Protein 1VRD (pdb70)

InterPro domains:
  IPR000644 CBS domain [PF00571] (92-136)
  IPR000644 CBS domain [PF00571] (145-202)
  IPR000644 CBS domain [PS51371] (89-148)
  IPR000644 CBS domain [PS51371] (149-210)
  IPR000644 CBS domain [SM00116] (92-139)
  IPR000644 CBS domain [SM00116] (154-202)
  IPR001093 IMP dehydrogenase/GMP reductase [PF00478] (4-467)
  IPR001093 IMP dehydrogenase/GMP reductase [cd00381] (4-456)
  IPR005990 Inosine-5'-monophosphate dehydrogenase [MF_01964] (4-480)
  IPR005990 Inosine-5'-monophosphate dehydrogenase [PIRSF000130] (3-479)
  IPR005990 Inosine-5'-monophosphate dehydrogenase [PTHR11911] (2-475)
  IPR005990 Inosine-5'-monophosphate dehydrogenase [TIGR01302] (4-449)
  IPR013785 Aldolase-type TIM barrel [G3DSA:3.20.20.70] (1-480)
  IPR015875 IMP dehydrogenase / GMP reductase, conserved site [PS00487] (291-303)
  IPR046342 CBS domain superfamily [SSF54631] (82-201)

Foldseek 3Di:
DDDFDALVQKDWDFDDAPDALVQFFQWFDPFLPFIFRHQEEADLFQLFDFLLNQLLQLLQGYGYAHHDPDDLQVNLVRLLPQQVDVVSPVVRPRHRADPVRGGAYHYEAELDPCRVVSVVSNVVSPHQEYEHDDLAQQDPSNLVSLLVSCVVCVPRAYETDDDQAQVSLVSNVVSPHRAYEYWHPEDPPDCCCVVVVDTGRQLNSLQRNLVNVVVVSTAYEYEDDDDALSSQLSSLLSRHRHYYDYPLSSQEPRGPADWDDDPNFIWGWGCGVVDTDIHGHDYHPVNSVVRSSSSNSVSCSRQNHRYSVSSNVSTDMDGDD/DDDFAALVQKAWDFDDAPDALVQFFQWFDPFLPFIWRHQEEADLFLLFDFQLNQLQQLLQGYGYEHHDPDPLVVNLVRLLSQQVSVVRPRHRADPVRGRAYHYEAELDPCRVVSLVSNVVSPHQEYEHDDLAQQDPSNLVSLLVSCVVCVPHAYETDEAQAQVSLLSNVVSPHRAYEYWHPEDDPDCSCVPVVDTGHQLRSLLRNLVNCVVVSTAYEYEDNDDALSSQLSSLLSRHRHYYDYPLRSQAPRGPADWDDDPNFIWGWGAGPHDTDIDGRDYHSVSSVVRSSSSNSVSCSRQNHSYSVSSNVSTDMDGDD

Nearest PDB structures (foldseek):
  1vrd-assembly1_A  TM=1.003E+00  e=2.275E-69  Thermotoga maritima MSB8
  1vrd-assembly2_B  TM=1.002E+00  e=5.181E-66  Thermotoga maritima MSB8
  4avf-assembly1_C  TM=9.887E-01  e=2.092E-49  Pseudomonas aeruginosa PAO1
  5ahl-assembly1_A  TM=9.744E-01  e=4.890E-48  Pseudomonas aeruginosa PAO1
  5urq-assembly1_D  TM=9.632E-01  e=8.862E-48  Campylobacter jejuni subsp. jejuni

CATH classification: 3.20.20.70

Organism: Thermotoga maritima (strain ATCC 43589 / DSM 3109 / JCM 10099 / NBRC 100826 / MSB8) (NCBI:txid243274)

Secondary structure (DSSP, 8-state):
------GGGEEEPP------GGGS---EESSSS-EESSSEEE---TTT-SHHHHHHHHTTT-EEEE-SSS-HHHHHHHHHHHHT--HHHHT-TT--B-TTSPBP-EEEE-SSTTHHHHHHHHHHTT-SEEEE--S--SSHHHHHHHHHHHHH-TTS-EEEEEE-SHHHHHHHHHTT-SEEEE-SS-STT-HIIIII-----HHHHHHHHHHHHHTTT-PEEEES---SHHHHHHHHHTT-SEEEESHHHHTBTTSSSEEEEETTEEEEE-B----B--EE--B-HHHHHHHHHHHHHHHHHHHT-SSHHHHHHH--EEE--/------GGGEEEPP------GGG----EESSSS-EESSSEEE---TTT-SHHHHHHHHTTT-EEEE-SSS-HHHHHHHHHHH--GGG-TT--B-TTSPBP-EEEE-SSTTHHHHHHHHHHTT-SEEEEE-S--SSHHHHHHHHHHHHH-TTS-EEEEEE-SHHHHHHHHHTT-SEEEE-SS-STT-HIIIII-----HHHHHHHHHHHHTTTT-PEEEES---SHHHHHHHHHTT-SEEEESHHHHTBTTSSSEEEEETTEEEEEEEE--EEEEEE--B-HHHHHHHHHHHHHHHHHHHT-SSHHHHHHH--EEE--

Structure (mmCIF, N/CA/C/O backbone):
data_1VRD
#
_entry.id   1VRD
#
_cell.length_a   120.083
_cell.length_b   120.083
_cell.length_c   144.079
_cell.angle_alpha   90.00
_cell.angle_beta   90.00
_cell.angle_gamma   90.00
#
_symmetry.space_group_name_H-M   'I 4'
#
loop_
_entity.id
_entity.type
_entity.pdbx_description
1 polymer "inosine-5'-monophosphate dehydrogenase"
2 water water
#
loop_
_atom_site.group_PDB
_atom_site.id
_atom_site.type_symbol
_atom_site.label_atom_id
_atom_site.label_alt_id
_atom_site.label_comp_id
_atom_site.label_asym_id
_atom_site.label_entity_id
_atom_site.label_seq_id
_atom_site.pdbx_PDB_ins_code
_atom_site.Cartn_x
_atom_site.Cartn_y
_atom_site.Cartn_z
_atom_site.occupancy
_atom_site.B_iso_or_equiv
_atom_site.auth_seq_id
_atom_site.auth_comp_id
_atom_site.auth_asym_id
_atom_site.auth_atom_id
_atom_site.pdbx_PDB_model_num
ATOM 1 N N . MET A 1 13 ? 70.410 55.470 21.941 1.00 57.19 1 MET A N 1
ATOM 2 C CA . MET A 1 13 ? 71.024 56.044 20.696 1.00 54.71 1 MET A CA 1
ATOM 3 C C . MET A 1 13 ? 70.535 57.465 20.422 1.00 52.59 1 MET A C 1
ATOM 4 O O . MET A 1 13 ? 69.343 57.675 20.216 1.00 52.08 1 MET A O 1
ATOM 9 N N . LYS A 1 14 ? 71.472 58.413 20.393 1.00 50.26 2 LYS A N 1
ATOM 10 C CA . LYS A 1 14 ? 71.206 59.823 20.129 1.00 49.00 2 LYS A CA 1
ATOM 11 C C . LYS A 1 14 ? 70.668 60.018 18.707 1.00 46.17 2 LYS A C 1
ATOM 12 O O . LYS A 1 14 ? 71.157 59.386 17.754 1.00 44.85 2 LYS A O 1
ATOM 15 N N . GLU A 1 15 ? 69.640 60.850 18.562 1.00 43.49 3 GLU A N 1
ATOM 16 C CA . GLU A 1 15 ? 69.237 61.296 17.245 1.00 42.46 3 GLU A CA 1
ATOM 17 C C . GLU A 1 15 ? 70.050 62.552 16.920 1.00 42.61 3 GLU A C 1
ATOM 18 O O . GLU A 1 15 ? 70.286 63.380 17.783 1.00 46.96 3 GLU A O 1
ATOM 24 N N . ALA A 1 16 ? 70.515 62.668 15.689 1.00 36.53 4 ALA A N 1
ATOM 25 C CA . ALA A 1 16 ? 71.249 63.838 15.272 1.00 35.01 4 ALA A CA 1
ATOM 26 C C . ALA A 1 16 ? 70.482 64.470 14.106 1.00 33.05 4 ALA A C 1
ATOM 27 O O . ALA A 1 16 ? 69.876 63.773 13.284 1.00 31.69 4 ALA A O 1
ATOM 29 N N . LEU A 1 17 ? 70.544 65.790 14.034 1.00 31.48 5 LEU A N 1
ATOM 30 C CA . LEU A 1 17 ? 69.673 66.557 13.163 1.00 31.99 5 LEU A CA 1
ATOM 31 C C . LEU A 1 17 ? 70.496 67.200 12.096 1.00 31.54 5 LEU A C 1
ATOM 32 O O . LEU A 1 17 ? 71.637 67.603 12.331 1.00 32.58 5 LEU A O 1
ATOM 37 N N . THR A 1 18 ? 69.932 67.295 10.913 1.00 32.13 6 THR A N 1
ATOM 38 C CA . THR A 1 18 ? 70.556 68.015 9.840 1.00 31.50 6 THR A CA 1
ATOM 39 C C . THR A 1 18 ? 69.832 69.382 9.671 1.00 32.34 6 THR A C 1
ATOM 40 O O . THR A 1 18 ? 68.801 69.626 10.317 1.00 29.14 6 THR A O 1
ATOM 44 N N . PHE A 1 19 ? 70.341 70.261 8.801 1.00 32.65 7 PHE A N 1
ATOM 45 C CA . PHE A 1 19 ? 69.667 71.552 8.561 1.00 34.57 7 PHE A CA 1
ATOM 46 C C . PHE A 1 19 ? 68.187 71.371 8.158 1.00 36.25 7 PHE A C 1
ATOM 47 O O . PHE A 1 19 ? 67.294 72.107 8.642 1.00 34.18 7 PHE A O 1
ATOM 55 N N . ASP A 1 20 ? 67.932 70.388 7.287 1.00 35.28 8 ASP A N 1
ATOM 56 C CA . ASP A 1 20 ? 66.575 70.101 6.792 1.00 35.99 8 ASP A CA 1
ATOM 57 C C . ASP A 1 20 ? 65.591 69.600 7.844 1.00 33.47 8 ASP A C 1
ATOM 58 O O . ASP A 1 20 ? 64.394 69.597 7.616 1.00 32.80 8 ASP A O 1
ATOM 63 N N . ASP A 1 21 ? 66.100 69.153 8.984 1.00 32.21 9 ASP A N 1
ATOM 64 C CA . ASP A 1 21 ? 65.248 68.705 10.090 1.00 31.38 9 ASP A CA 1
ATOM 65 C C . ASP A 1 21 ? 64.656 69.842 10.918 1.00 31.16 9 ASP A C 1
ATOM 66 O O . ASP A 1 21 ? 63.768 69.618 11.735 1.00 31.89 9 ASP A O 1
ATOM 71 N N . VAL A 1 22 ? 65.172 71.056 10.739 1.00 28.41 10 VAL A N 1
ATOM 72 C CA . VAL A 1 22 ? 64.809 72.155 11.626 1.00 30.09 10 VAL A CA 1
ATOM 73 C C . VAL A 1 22 ? 64.391 73.392 10.896 1.00 29.85 10 VAL A C 1
ATOM 74 O O . VAL A 1 22 ? 64.667 73.557 9.696 1.00 27.95 10 VAL A O 1
ATOM 78 N N . LEU A 1 23 ? 63.724 74.269 11.640 1.00 30.27 11 LEU A N 1
ATOM 79 C CA . LEU A 1 23 ? 63.434 75.620 11.181 1.00 31.49 11 LEU A CA 1
ATOM 80 C C . LEU A 1 23 ? 63.684 76.549 12.347 1.00 30.23 11 LEU A C 1
ATOM 81 O O . LEU A 1 23 ? 63.530 76.149 13.509 1.00 29.12 11 LEU A O 1
ATOM 86 N N . LEU A 1 24 ? 64.054 77.780 12.005 1.00 31.07 12 LEU A N 1
ATOM 87 C CA . LEU A 1 24 ? 64.133 78.893 12.950 1.00 29.42 12 LEU A CA 1
ATOM 88 C C . LEU A 1 24 ? 62.784 79.572 13.168 1.00 27.79 12 LEU A C 1
ATOM 89 O O . LEU A 1 24 ? 62.055 79.898 12.220 1.00 28.06 12 LEU A O 1
ATOM 94 N N . VAL A 1 25 ? 62.439 79.774 14.443 1.00 29.01 13 VAL A N 1
ATOM 95 C CA . VAL A 1 25 ? 61.202 80.417 14.807 1.00 29.38 13 VAL A CA 1
ATOM 96 C C . VAL A 1 25 ? 61.395 81.934 14.637 1.00 30.53 13 VAL A C 1
ATOM 97 O O . VAL A 1 25 ? 62.390 82.492 15.089 1.00 28.91 13 VAL A O 1
ATOM 101 N N . PRO A 1 26 ? 60.447 82.606 13.961 1.00 30.20 14 PRO A N 1
ATOM 102 C CA . PRO A 1 26 ? 60.539 84.070 13.824 1.00 29.77 14 PRO A CA 1
ATOM 103 C C . PRO A 1 26 ? 60.425 84.732 15.209 1.00 27.30 14 PRO A C 1
ATOM 104 O O . PRO A 1 26 ? 59.738 84.207 16.041 1.00 22.65 14 PRO A O 1
ATOM 108 N N . GLN A 1 27 ? 61.106 85.855 15.438 1.00 28.42 15 GLN A N 1
ATOM 109 C CA . GLN A 1 27 ? 61.099 86.528 16.756 1.00 27.39 15 GLN A CA 1
ATOM 110 C C . GLN A 1 27 ? 60.795 88.011 16.539 1.00 26.01 15 GLN A C 1
ATOM 111 O O . GLN A 1 27 ? 60.796 88.471 15.394 1.00 28.02 15 GLN A O 1
ATOM 117 N N . TYR A 1 28 ? 60.586 88.752 17.622 1.00 24.44 16 TYR A N 1
ATOM 118 C CA . TYR A 1 28 ? 60.360 90.203 17.540 1.00 27.78 16 TYR A CA 1
ATOM 119 C C . TYR A 1 28 ? 61.516 90.885 16.842 1.00 31.20 16 TYR A C 1
ATOM 120 O O . TYR A 1 28 ? 62.681 90.596 17.116 1.00 33.59 16 TYR A O 1
ATOM 129 N N . SER A 1 29 ? 61.206 91.753 15.892 1.00 32.42 17 SER A N 1
ATOM 130 C CA . SER A 1 29 ? 62.274 92.408 15.132 1.00 33.00 17 SER A CA 1
ATOM 131 C C . SER A 1 29 ? 62.050 93.909 15.069 1.00 31.93 17 SER A C 1
ATOM 132 O O . SER A 1 29 ? 60.911 94.363 14.892 1.00 30.89 17 SER A O 1
ATOM 135 N N . GLU A 1 30 ? 63.146 94.651 15.234 1.00 33.59 18 GLU A N 1
ATOM 136 C CA . GLU A 1 30 ? 63.223 96.102 14.976 1.00 36.79 18 GLU A CA 1
ATOM 137 C C . GLU A 1 30 ? 64.272 96.425 13.905 1.00 36.94 18 GLU A C 1
ATOM 138 O O . GLU A 1 30 ? 64.602 97.583 13.721 1.00 38.88 18 GLU A O 1
ATOM 144 N N . VAL A 1 31 ? 64.801 95.420 13.212 1.00 37.18 19 VAL A N 1
ATOM 145 C CA . VAL A 1 31 ? 65.884 95.632 12.242 1.00 35.07 19 VAL A CA 1
ATOM 146 C C . VAL A 1 31 ? 65.501 95.080 10.855 1.00 37.00 19 VAL A C 1
ATOM 147 O O . VAL A 1 31 ? 65.011 93.951 10.740 1.00 38.09 19 VAL A O 1
ATOM 151 N N . LEU A 1 32 ? 65.705 95.903 9.821 1.00 37.68 20 LEU A N 1
ATOM 152 C CA . LEU A 1 32 ? 65.480 95.507 8.447 1.00 38.22 20 LEU A CA 1
ATOM 153 C C . LEU A 1 32 ? 66.660 94.690 7.924 1.00 38.30 20 LEU A C 1
ATOM 154 O O . LEU A 1 32 ? 67.826 94.956 8.273 1.00 37.36 20 LEU A O 1
ATOM 159 N N . PRO A 1 33 ? 66.365 93.688 7.106 1.00 37.87 21 PRO A N 1
ATOM 160 C CA . PRO A 1 33 ? 67.413 92.948 6.409 1.00 37.95 21 PRO A CA 1
ATOM 161 C C . PRO A 1 33 ? 68.598 93.818 5.953 1.00 37.27 21 PRO A C 1
ATOM 162 O O . PRO A 1 33 ? 69.723 93.467 6.255 1.00 37.30 21 PRO A O 1
ATOM 166 N N . LYS A 1 34 ? 68.359 94.945 5.273 1.00 37.51 22 LYS A N 1
ATOM 167 C CA . LYS A 1 34 ? 69.462 95.811 4.801 1.00 38.96 22 LYS A CA 1
ATOM 168 C C . LYS A 1 34 ? 70.359 96.383 5.923 1.00 37.88 22 LYS A C 1
ATOM 169 O O . LYS A 1 34 ? 71.496 96.799 5.671 1.00 39.72 22 LYS A O 1
ATOM 175 N N . ASP A 1 35 ? 69.863 96.416 7.157 1.00 36.72 23 ASP A N 1
ATOM 176 C CA . ASP A 1 35 ? 70.625 97.015 8.263 1.00 35.14 23 ASP A CA 1
ATOM 177 C C . ASP A 1 35 ? 71.321 96.038 9.216 1.00 36.23 23 ASP A C 1
ATOM 178 O O . ASP A 1 35 ? 71.967 96.457 10.204 1.00 38.27 23 ASP A O 1
ATOM 183 N N . VAL A 1 36 ? 71.155 94.741 8.982 1.00 33.62 24 VAL A N 1
ATOM 184 C CA . VAL A 1 36 ? 71.856 93.741 9.791 1.00 31.73 24 VAL A CA 1
ATOM 185 C C . VAL A 1 36 ? 73.320 93.746 9.397 1.00 32.88 24 VAL A C 1
ATOM 186 O O . VAL A 1 36 ? 73.665 94.007 8.221 1.00 33.41 24 VAL A O 1
ATOM 190 N N . LYS A 1 37 ? 74.190 93.454 10.352 1.00 29.16 25 LYS A N 1
ATOM 191 C CA . LYS A 1 37 ? 75.616 93.349 10.030 1.00 32.48 25 LYS A CA 1
ATOM 192 C C . LYS A 1 37 ? 75.994 91.876 9.868 1.00 32.64 25 LYS A C 1
ATOM 193 O O . LYS A 1 37 ? 75.672 91.093 10.739 1.00 34.03 25 LYS A O 1
ATOM 199 N N . ILE A 1 38 ? 76.647 91.528 8.750 1.00 33.19 26 ILE A N 1
ATOM 200 C CA . ILE A 1 38 ? 76.995 90.145 8.414 1.00 32.11 26 ILE A CA 1
ATOM 201 C C . ILE A 1 38 ? 78.518 89.889 8.468 1.00 33.62 26 ILE A C 1
ATOM 202 O O . ILE A 1 38 ? 78.982 88.813 8.126 1.00 33.42 26 ILE A O 1
ATOM 207 N N . ASP A 1 39 ? 79.284 90.863 8.949 1.00 32.99 27 ASP A N 1
ATOM 208 C CA . ASP A 1 39 ? 80.715 90.641 9.171 1.00 35.61 27 ASP A CA 1
ATOM 209 C C . ASP A 1 39 ? 80.951 89.620 10.281 1.00 33.80 27 ASP A C 1
ATOM 210 O O . ASP A 1 39 ? 80.145 89.487 11.223 1.00 34.73 27 ASP A O 1
ATOM 215 N N . THR A 1 40 ? 82.050 88.880 10.173 1.00 31.68 28 THR A N 1
ATOM 216 C CA . THR A 1 40 ? 82.219 87.742 11.060 1.00 33.81 28 THR A CA 1
ATOM 217 C C . THR A 1 40 ? 83.725 87.415 11.222 1.00 34.51 28 THR A C 1
ATOM 218 O O . THR A 1 40 ? 84.540 87.990 10.533 1.00 37.97 28 THR A O 1
ATOM 222 N N . ARG A 1 41 ? 84.074 86.574 12.196 1.00 34.95 29 ARG A N 1
ATOM 223 C CA . ARG A 1 41 ? 85.414 85.991 12.295 1.00 33.65 29 ARG A CA 1
ATOM 224 C C . ARG A 1 41 ? 85.504 84.772 11.416 1.00 32.12 29 ARG A C 1
ATOM 225 O O . ARG A 1 41 ? 84.623 83.898 11.455 1.00 34.93 29 ARG A O 1
ATOM 233 N N . LEU A 1 42 ? 86.583 84.683 10.672 1.00 31.11 30 LEU A N 1
ATOM 234 C CA . LEU A 1 42 ? 87.017 83.453 10.058 1.00 31.55 30 LEU A CA 1
ATOM 235 C C . LEU A 1 42 ? 87.815 82.635 11.072 1.00 32.96 30 LEU A C 1
ATOM 236 O O . LEU A 1 42 ? 87.496 81.455 11.349 1.00 33.15 30 LEU A O 1
ATOM 241 N N . THR A 1 43 ? 88.865 83.253 11.618 1.00 30.62 31 THR A N 1
ATOM 242 C CA . THR A 1 43 ? 89.660 82.610 12.643 1.00 34.99 31 THR A CA 1
ATOM 243 C C . THR A 1 43 ? 89.657 83.541 13.845 1.00 34.82 31 THR A C 1
ATOM 244 O O . THR A 1 43 ? 89.074 84.626 13.793 1.00 36.50 31 THR A O 1
ATOM 248 N N . ARG A 1 44 ? 90.322 83.166 14.921 1.00 32.97 32 ARG A N 1
ATOM 249 C CA . ARG A 1 44 ? 90.295 84.069 16.054 1.00 33.65 32 ARG A CA 1
ATOM 250 C C . ARG A 1 44 ? 90.925 85.468 15.708 1.00 37.24 32 ARG A C 1
ATOM 251 O O . ARG A 1 44 ? 90.614 86.455 16.389 1.00 34.86 32 ARG A O 1
ATOM 259 N N . GLN A 1 45 ? 91.699 85.564 14.601 1.00 33.48 33 GLN A N 1
ATOM 260 C CA . GLN A 1 45 ? 92.448 86.795 14.256 1.00 33.02 33 GLN A CA 1
ATOM 261 C C . GLN A 1 45 ? 92.106 87.400 12.915 1.00 33.27 33 GLN A C 1
ATOM 262 O O . GLN A 1 45 ? 92.654 88.467 12.594 1.00 34.22 33 GLN A O 1
ATOM 268 N N . ILE A 1 46 ? 91.363 86.674 12.082 1.00 32.77 34 ILE A N 1
ATOM 269 C CA . ILE A 1 46 ? 90.940 87.164 10.778 1.00 33.58 34 ILE A CA 1
ATOM 270 C C . ILE A 1 46 ? 89.420 87.407 10.718 1.00 36.28 34 ILE A C 1
ATOM 271 O O . ILE A 1 46 ? 88.620 86.515 11.053 1.00 37.68 34 ILE A O 1
ATOM 276 N N . ARG A 1 47 ? 89.046 88.612 10.274 1.00 34.52 35 ARG A N 1
ATOM 277 C CA . ARG A 1 47 ? 87.672 89.002 10.034 1.00 36.63 35 ARG A CA 1
ATOM 278 C C . ARG A 1 47 ? 87.369 88.905 8.558 1.00 35.72 35 ARG A C 1
ATOM 279 O O . ARG A 1 47 ? 88.206 89.258 7.753 1.00 34.69 35 ARG A O 1
ATOM 287 N N . ILE A 1 48 ? 86.183 88.423 8.191 1.00 33.40 36 ILE A N 1
ATOM 288 C CA . ILE A 1 48 ? 85.715 88.565 6.801 1.00 33.48 36 ILE A CA 1
ATOM 289 C C . ILE A 1 48 ? 84.433 89.369 6.827 1.00 34.09 36 ILE A C 1
ATOM 290 O O . ILE A 1 48 ? 83.852 89.503 7.888 1.00 32.90 36 ILE A O 1
ATOM 295 N N . ASN A 1 49 ? 84.006 89.936 5.694 1.00 34.93 37 ASN A N 1
ATOM 296 C CA . ASN A 1 49 ? 82.869 90.878 5.733 1.00 34.89 37 ASN A CA 1
ATOM 297 C C . ASN A 1 49 ? 81.514 90.256 5.502 1.00 35.81 37 ASN A C 1
ATOM 298 O O . ASN A 1 49 ? 80.492 90.843 5.868 1.00 39.40 37 ASN A O 1
ATOM 303 N N . ILE A 1 50 ? 81.523 89.042 4.964 1.00 34.22 38 ILE A N 1
ATOM 304 C CA . ILE A 1 50 ? 80.336 88.213 4.860 1.00 32.52 38 ILE A CA 1
ATOM 305 C C . ILE A 1 50 ? 80.798 86.818 5.332 1.00 36.94 38 ILE A C 1
ATOM 306 O O . ILE A 1 50 ? 82.010 86.537 5.322 1.00 36.72 38 ILE A O 1
ATOM 311 N N . PRO A 1 51 ? 79.862 85.966 5.810 1.00 35.11 39 PRO A N 1
ATOM 312 C CA . PRO A 1 51 ? 80.302 84.683 6.389 1.00 35.13 39 PRO A CA 1
ATOM 313 C C . PRO A 1 51 ? 80.509 83.529 5.410 1.00 32.79 39 PRO A C 1
ATOM 314 O O . PRO A 1 51 ? 80.117 82.398 5.665 1.00 33.76 39 PRO A O 1
ATOM 318 N N . LEU A 1 52 ? 81.131 83.809 4.282 1.00 35.61 40 LEU A N 1
ATOM 319 C CA . LEU A 1 52 ? 81.201 82.825 3.236 1.00 34.21 40 LEU A CA 1
ATOM 320 C C . LEU A 1 52 ? 82.639 82.445 2.947 1.00 35.57 40 LEU A C 1
ATOM 321 O O . LEU A 1 52 ? 83.467 83.310 2.658 1.00 34.55 40 LEU A O 1
ATOM 326 N N . VAL A 1 53 ? 82.945 81.155 3.035 1.00 33.84 41 VAL A N 1
ATOM 327 C CA . VAL A 1 53 ? 84.278 80.679 2.675 1.00 34.13 41 VAL A CA 1
ATOM 328 C C . VAL A 1 53 ? 84.112 79.723 1.521 1.00 35.11 41 VAL A C 1
ATOM 329 O O . VAL A 1 53 ? 83.293 78.829 1.636 1.00 33.61 41 VAL A O 1
ATOM 333 N N . SER A 1 54 ? 84.857 79.878 0.413 1.00 32.75 42 SER A N 1
ATOM 334 C CA . SER A 1 54 ? 84.765 78.869 -0.674 1.00 33.18 42 SER A CA 1
ATOM 335 C C . SER A 1 54 ? 85.629 77.615 -0.465 1.00 34.46 42 SER A C 1
ATOM 336 O O . SER A 1 54 ? 86.741 77.713 0.069 1.00 35.63 42 SER A O 1
ATOM 339 N N . ALA A 1 55 ? 85.122 76.453 -0.926 1.00 33.22 43 ALA A N 1
ATOM 340 C CA . ALA A 1 55 ? 85.709 75.130 -0.635 1.00 32.18 43 ALA A CA 1
ATOM 341 C C . ALA A 1 55 ? 87.047 74.966 -1.317 1.00 32.82 43 ALA A C 1
ATOM 342 O O . ALA A 1 55 ? 87.226 75.418 -2.446 1.00 35.61 43 ALA A O 1
ATOM 344 N N . ALA A 1 56 ? 87.981 74.297 -0.641 1.00 33.85 44 ALA A N 1
ATOM 345 C CA . ALA A 1 56 ? 89.278 74.016 -1.196 1.00 34.63 44 ALA A CA 1
ATOM 346 C C . ALA A 1 56 ? 89.171 72.796 -2.118 1.00 37.53 44 ALA A C 1
ATOM 347 O O . ALA A 1 56 ? 89.776 71.755 -1.872 1.00 38.55 44 ALA A O 1
ATOM 349 N N . MET A 1 57 ? 88.395 72.948 -3.183 1.00 38.02 45 MET A N 1
ATOM 350 C CA . MET A 1 57 ? 88.118 71.870 -4.109 1.00 41.43 45 MET A CA 1
ATOM 351 C C . MET A 1 57 ? 88.567 72.331 -5.483 1.00 38.99 45 MET A C 1
ATOM 352 O O . MET A 1 57 ? 88.466 73.521 -5.799 1.00 38.33 45 MET A O 1
ATOM 357 N N . ASP A 1 58 ? 89.054 71.398 -6.304 1.00 38.35 46 ASP A N 1
ATOM 358 C CA . ASP A 1 58 ? 89.655 71.768 -7.575 1.00 36.58 46 ASP A CA 1
ATOM 359 C C . ASP A 1 58 ? 88.622 72.122 -8.639 1.00 38.62 46 ASP A C 1
ATOM 360 O O . ASP A 1 58 ? 88.956 72.550 -9.776 1.00 38.41 46 ASP A O 1
ATOM 365 N N . THR A 1 59 ? 87.367 71.940 -8.264 1.00 37.81 47 THR A N 1
ATOM 366 C CA . THR A 1 59 ? 86.251 72.361 -9.064 1.00 40.24 47 THR A CA 1
ATOM 367 C C . THR A 1 59 ? 85.680 73.709 -8.569 1.00 38.73 47 THR A C 1
ATOM 368 O O . THR A 1 59 ? 84.742 74.241 -9.138 1.00 38.05 47 THR A O 1
ATOM 372 N N . VAL A 1 60 ? 86.273 74.282 -7.525 1.00 39.31 48 VAL A N 1
ATOM 373 C CA . VAL A 1 60 ? 85.676 75.442 -6.864 1.00 35.65 48 VAL A CA 1
ATOM 374 C C . VAL A 1 60 ? 86.667 76.621 -6.779 1.00 38.33 48 VAL A C 1
ATOM 375 O O . VAL A 1 60 ? 86.380 77.718 -7.244 1.00 39.91 48 VAL A O 1
ATOM 379 N N . THR A 1 61 ? 87.838 76.411 -6.204 1.00 37.45 49 THR A N 1
ATOM 380 C CA . THR A 1 61 ? 88.632 77.561 -5.848 1.00 37.40 49 THR A CA 1
ATOM 381 C C . THR A 1 61 ? 90.035 77.563 -6.407 1.00 36.35 49 THR A C 1
ATOM 382 O O . THR A 1 61 ? 90.893 76.770 -6.018 1.00 32.44 49 THR A O 1
ATOM 386 N N . GLU A 1 62 ? 90.228 78.459 -7.365 1.00 36.03 50 GLU A N 1
ATOM 387 C CA . GLU A 1 62 ? 91.559 78.909 -7.718 1.00 38.39 50 GLU A CA 1
ATOM 388 C C . GLU A 1 62 ? 91.506 80.426 -7.611 1.00 37.72 50 GLU A C 1
ATOM 389 O O . GLU A 1 62 ? 90.530 80.958 -7.067 1.00 36.74 50 GLU A O 1
ATOM 395 N N . ALA A 1 63 ? 92.532 81.105 -8.130 1.00 36.90 51 ALA A N 1
ATOM 396 C CA . ALA A 1 63 ? 92.742 82.536 -7.942 1.00 37.54 51 ALA A CA 1
ATOM 397 C C . ALA A 1 63 ? 91.533 83.353 -8.364 1.00 38.30 51 ALA A C 1
ATOM 398 O O . ALA A 1 63 ? 91.119 84.249 -7.656 1.00 42.15 51 ALA A O 1
ATOM 400 N N . ALA A 1 64 ? 90.975 83.032 -9.521 1.00 38.68 52 ALA A N 1
ATOM 401 C CA . ALA A 1 64 ? 89.870 83.787 -10.091 1.00 37.38 52 ALA A CA 1
ATOM 402 C C . ALA A 1 64 ? 88.649 83.774 -9.186 1.00 35.54 52 ALA A C 1
ATOM 403 O O . ALA A 1 64 ? 88.067 84.824 -8.918 1.00 36.18 52 ALA A O 1
ATOM 405 N N . LEU A 1 65 ? 88.276 82.605 -8.685 1.00 35.30 53 LEU A N 1
ATOM 406 C CA . LEU A 1 65 ? 87.171 82.541 -7.740 1.00 35.59 53 LEU A CA 1
ATOM 407 C C . LEU A 1 65 ? 87.514 83.173 -6.407 1.00 37.08 53 LEU A C 1
ATOM 408 O O . LEU A 1 65 ? 86.661 83.860 -5.808 1.00 36.38 53 LEU A O 1
ATOM 413 N N . ALA A 1 66 ? 88.728 82.905 -5.923 1.00 37.08 54 ALA A N 1
ATOM 414 C CA . ALA A 1 66 ? 89.182 83.415 -4.627 1.00 36.93 54 ALA A CA 1
ATOM 415 C C . ALA A 1 66 ? 89.176 84.943 -4.599 1.00 37.06 54 ALA A C 1
ATOM 416 O O . ALA A 1 66 ? 88.776 85.567 -3.609 1.00 36.64 54 ALA A O 1
ATOM 418 N N . LYS A 1 67 ? 89.654 85.559 -5.672 1.00 37.42 55 LYS A N 1
ATOM 419 C CA . LYS A 1 67 ? 89.626 87.018 -5.704 1.00 38.84 55 LYS A CA 1
ATOM 420 C C . LYS A 1 67 ? 88.212 87.558 -5.857 1.00 36.48 55 LYS A C 1
ATOM 421 O O . LYS A 1 67 ? 87.887 88.545 -5.229 1.00 36.91 55 LYS A O 1
ATOM 427 N N . ALA A 1 68 ? 87.364 86.874 -6.625 1.00 34.75 56 ALA A N 1
ATOM 428 C CA . ALA A 1 68 ? 85.993 87.322 -6.839 1.00 35.34 56 ALA A CA 1
ATOM 429 C C . ALA A 1 68 ? 85.203 87.306 -5.551 1.00 36.44 56 ALA A C 1
ATOM 430 O O . ALA A 1 68 ? 84.379 88.186 -5.335 1.00 38.65 56 ALA A O 1
ATOM 432 N N . LEU A 1 69 ? 85.494 86.337 -4.680 1.00 36.95 57 LEU A N 1
ATOM 433 C CA . LEU A 1 69 ? 84.855 86.220 -3.356 1.00 33.65 57 LEU A CA 1
ATOM 434 C C . LEU A 1 69 ? 85.419 87.155 -2.258 1.00 35.80 57 LEU A C 1
ATOM 435 O O . LEU A 1 69 ? 84.654 87.769 -1.482 1.00 38.16 57 LEU A O 1
ATOM 440 N N . ALA A 1 70 ? 86.741 87.285 -2.180 1.00 33.09 58 ALA A N 1
ATOM 441 C CA . ALA A 1 70 ? 87.339 88.301 -1.297 1.00 31.90 58 ALA A CA 1
ATOM 442 C C . ALA A 1 70 ? 86.793 89.689 -1.602 1.00 31.91 58 ALA A C 1
ATOM 443 O O . ALA A 1 70 ? 86.552 90.477 -0.684 1.00 33.90 58 ALA A O 1
ATOM 445 N N . ARG A 1 71 ? 86.581 89.976 -2.885 1.00 32.83 59 ARG A N 1
ATOM 446 C CA . ARG A 1 71 ? 86.045 91.262 -3.331 1.00 34.20 59 ARG A CA 1
ATOM 447 C C . ARG A 1 71 ? 84.609 91.482 -2.840 1.00 33.57 59 ARG A C 1
ATOM 448 O O . ARG A 1 71 ? 84.179 92.619 -2.637 1.00 33.37 59 ARG A O 1
ATOM 456 N N . GLU A 1 72 ? 83.881 90.387 -2.657 1.00 33.34 60 GLU A N 1
ATOM 457 C CA . GLU A 1 72 ? 82.538 90.449 -2.109 1.00 33.92 60 GLU A CA 1
ATOM 458 C C . GLU A 1 72 ? 82.558 90.394 -0.562 1.00 33.01 60 GLU A C 1
ATOM 459 O O . GLU A 1 72 ? 81.552 90.590 0.065 1.00 32.41 60 GLU A O 1
ATOM 465 N N . GLY A 1 73 ? 83.713 90.118 0.030 1.00 32.62 61 GLY A N 1
ATOM 466 C CA . GLY A 1 73 ? 83.879 90.182 1.479 1.00 33.63 61 GLY A CA 1
ATOM 467 C C . GLY A 1 73 ? 84.060 88.852 2.178 1.00 33.23 61 GLY A C 1
ATOM 468 O O . GLY A 1 73 ? 84.129 88.816 3.412 1.00 33.60 61 GLY A O 1
ATOM 469 N N . GLY A 1 74 ? 84.105 87.783 1.379 1.00 32.28 62 GLY A N 1
ATOM 470 C CA . GLY A 1 74 ? 84.342 86.424 1.847 1.00 30.46 62 GLY A CA 1
ATOM 471 C C . GLY A 1 74 ? 85.805 86.083 1.635 1.00 32.87 62 GLY A C 1
ATOM 472 O O . GLY A 1 74 ? 86.623 86.969 1.419 1.00 31.29 62 GLY A O 1
ATOM 473 N N . ILE A 1 75 ? 86.136 84.796 1.703 1.00 34.62 63 ILE A N 1
ATOM 474 C CA . ILE A 1 75 ? 87.513 84.353 1.473 1.00 33.14 63 ILE A CA 1
ATOM 475 C C . ILE A 1 75 ? 87.506 83.009 0.775 1.00 34.92 63 ILE A C 1
ATOM 476 O O . ILE A 1 75 ? 86.726 82.117 1.134 1.00 33.56 63 ILE A O 1
ATOM 481 N N . GLY A 1 76 ? 88.351 82.885 -0.252 1.00 34.13 64 GLY A N 1
ATOM 482 C CA . GLY A 1 76 ? 88.539 81.611 -0.908 1.00 32.78 64 GLY A CA 1
ATOM 483 C C . GLY A 1 76 ? 89.727 80.844 -0.346 1.00 31.51 64 GLY A C 1
ATOM 484 O O . GLY A 1 76 ? 90.753 81.433 0.013 1.00 29.63 64 GLY A O 1
ATOM 485 N N . ILE A 1 77 ? 89.581 79.521 -0.264 1.00 31.17 65 ILE A N 1
ATOM 486 C CA . ILE A 1 77 ? 90.675 78.612 0.104 1.00 32.22 65 ILE A CA 1
ATOM 487 C C . ILE A 1 77 ? 91.169 77.878 -1.131 1.00 35.24 65 ILE A C 1
ATOM 488 O O . ILE A 1 77 ? 90.460 77.004 -1.656 1.00 35.73 65 ILE A O 1
ATOM 493 N N . ILE A 1 78 ? 92.369 78.231 -1.605 1.00 33.92 66 ILE A N 1
ATOM 494 C CA . ILE A 1 78 ? 92.896 77.632 -2.816 1.00 34.12 66 ILE A CA 1
ATOM 495 C C . ILE A 1 78 ? 93.134 76.139 -2.565 1.00 33.86 66 ILE A C 1
ATOM 496 O O . ILE A 1 78 ? 93.705 75.768 -1.546 1.00 34.63 66 ILE A O 1
ATOM 501 N N . HIS A 1 79 ? 92.680 75.299 -3.488 1.00 33.38 67 HIS A N 1
ATOM 502 C CA . HIS A 1 79 ? 92.774 73.844 -3.316 1.00 34.64 67 HIS A CA 1
ATOM 503 C C . HIS A 1 79 ? 94.214 73.351 -3.463 1.00 35.14 67 HIS A C 1
ATOM 504 O O . HIS A 1 79 ? 95.070 74.053 -4.020 1.00 35.36 67 HIS A O 1
ATOM 511 N N . LYS A 1 80 ? 94.466 72.146 -2.959 1.00 35.87 68 LYS A N 1
ATOM 512 C CA . LYS A 1 80 ? 95.820 71.618 -2.887 1.00 38.22 68 LYS A CA 1
ATOM 513 C C . LYS A 1 80 ? 96.149 70.550 -3.932 1.00 37.70 68 LYS A C 1
ATOM 514 O O . LYS A 1 80 ? 97.211 69.916 -3.843 1.00 38.54 68 LYS A O 1
ATOM 520 N N . ASN A 1 81 ? 95.250 70.349 -4.904 1.00 40.25 69 ASN A N 1
ATOM 521 C CA . ASN A 1 81 ? 95.516 69.470 -6.053 1.00 41.39 69 ASN A CA 1
ATOM 522 C C . ASN A 1 81 ? 96.376 70.180 -7.073 1.00 41.96 69 ASN A C 1
ATOM 523 O O . ASN A 1 81 ? 96.102 70.172 -8.283 1.00 43.91 69 ASN A O 1
ATOM 528 N N . LEU A 1 82 ? 97.443 70.772 -6.559 1.00 41.24 70 LEU A N 1
ATOM 529 C CA . LEU A 1 82 ? 98.351 71.579 -7.326 1.00 40.84 70 LEU A CA 1
ATOM 530 C C . LEU A 1 82 ? 99.709 71.350 -6.732 1.00 41.57 70 LEU A C 1
ATOM 531 O O . LEU A 1 82 ? 99.818 70.966 -5.582 1.00 44.17 70 LEU A O 1
ATOM 536 N N . THR A 1 83 ? 100.750 71.589 -7.509 1.00 42.07 71 THR A N 1
ATOM 537 C CA . THR A 1 83 ? 102.097 71.519 -6.970 1.00 40.82 71 THR A CA 1
ATOM 538 C C . THR A 1 83 ? 102.214 72.648 -5.975 1.00 39.73 71 THR A C 1
ATOM 539 O O . THR A 1 83 ? 101.438 73.621 -6.064 1.00 37.93 71 THR A O 1
ATOM 543 N N . PRO A 1 84 ? 103.142 72.517 -4.997 1.00 38.40 72 PRO A N 1
ATOM 544 C CA . PRO A 1 84 ? 103.300 73.623 -4.070 1.00 39.32 72 PRO A CA 1
ATOM 545 C C . PRO A 1 84 ? 103.620 74.945 -4.774 1.00 38.70 72 PRO A C 1
ATOM 546 O O . PRO A 1 84 ? 103.132 75.985 -4.351 1.00 39.80 72 PRO A O 1
ATOM 550 N N . ASP A 1 85 ? 104.379 74.894 -5.865 1.00 39.19 73 ASP A N 1
ATOM 551 C CA . ASP A 1 85 ? 104.728 76.090 -6.648 1.00 38.14 73 ASP A CA 1
ATOM 552 C C . ASP A 1 85 ? 103.497 76.757 -7.258 1.00 37.65 73 ASP A C 1
ATOM 553 O O . ASP A 1 85 ? 103.315 77.972 -7.128 1.00 37.73 73 ASP A O 1
ATOM 558 N N . GLU A 1 86 ? 102.674 75.965 -7.939 1.00 36.30 74 GLU A N 1
ATOM 559 C CA . GLU A 1 86 ? 101.486 76.482 -8.617 1.00 37.75 74 GLU A CA 1
ATOM 560 C C . GLU A 1 86 ? 100.417 76.966 -7.632 1.00 37.49 74 GLU A C 1
ATOM 561 O O . GLU A 1 86 ? 99.799 78.006 -7.851 1.00 39.86 74 GLU A O 1
ATOM 567 N N . GLN A 1 87 ? 100.214 76.230 -6.542 1.00 37.83 75 GLN A N 1
ATOM 568 C CA . GLN A 1 87 ? 99.334 76.695 -5.459 1.00 38.28 75 GLN A CA 1
ATOM 569 C C . GLN A 1 87 ? 99.795 78.055 -4.893 1.00 38.06 75 GLN A C 1
ATOM 570 O O . GLN A 1 87 ? 98.966 78.905 -4.610 1.00 39.27 75 GLN A O 1
ATOM 576 N N . ALA A 1 88 ? 101.107 78.257 -4.764 1.00 37.44 76 ALA A N 1
ATOM 577 C CA . ALA A 1 88 ? 101.685 79.518 -4.273 1.00 37.17 76 ALA A CA 1
ATOM 578 C C . ALA A 1 88 ? 101.456 80.632 -5.273 1.00 36.48 76 ALA A C 1
ATOM 579 O O . ALA A 1 88 ? 101.113 81.744 -4.888 1.00 37.49 76 ALA A O 1
ATOM 581 N N . ARG A 1 89 ? 101.641 80.323 -6.558 1.00 37.08 77 ARG A N 1
ATOM 582 C CA . ARG A 1 89 ? 101.382 81.269 -7.635 1.00 39.01 77 ARG A CA 1
ATOM 583 C C . ARG A 1 89 ? 99.918 81.7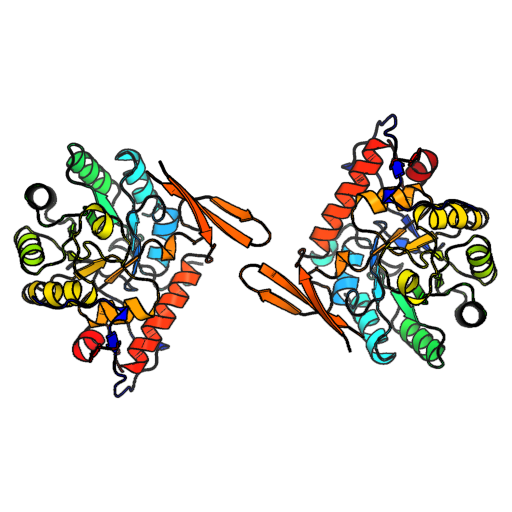31 -7.558 1.00 38.39 77 ARG A C 1
ATOM 584 O O . ARG A 1 89 ? 99.638 82.916 -7.725 1.00 39.79 77 ARG A O 1
ATOM 592 N N . GLN A 1 90 ? 98.992 80.801 -7.316 1.00 34.92 78 GLN A N 1
ATOM 593 C CA . GLN A 1 90 ? 97.575 81.163 -7.238 1.00 35.57 78 GLN A CA 1
ATOM 594 C C . GLN A 1 90 ? 97.324 82.149 -6.082 1.00 36.07 78 GLN A C 1
ATOM 595 O O . GLN A 1 90 ? 96.644 83.163 -6.255 1.00 37.94 78 GLN A O 1
ATOM 601 N N . VAL A 1 91 ? 97.858 81.845 -4.903 1.00 32.68 79 VAL A N 1
ATOM 602 C CA . VAL A 1 91 ? 97.848 82.797 -3.789 1.00 37.05 79 VAL A CA 1
ATOM 603 C C . VAL A 1 91 ? 98.421 84.185 -4.136 1.00 38.51 79 VAL A C 1
ATOM 604 O O . VAL A 1 91 ? 97.842 85.212 -3.716 1.00 37.76 79 VAL A O 1
ATOM 608 N N . SER A 1 92 ? 99.537 84.204 -4.880 1.00 36.56 80 SER A N 1
ATOM 609 C CA . SER A 1 92 ? 100.194 85.444 -5.291 1.00 37.97 80 SER A CA 1
ATOM 610 C C . SER A 1 92 ? 99.285 86.267 -6.183 1.00 38.73 80 SER A C 1
ATOM 611 O O . SER A 1 92 ? 99.211 87.493 -6.040 1.00 38.72 80 SER A O 1
ATOM 614 N N . ILE A 1 93 ? 98.631 85.599 -7.137 1.00 37.65 81 ILE A N 1
ATOM 615 C CA . ILE A 1 93 ? 97.711 86.283 -8.034 1.00 38.71 81 ILE A CA 1
ATOM 616 C C . ILE A 1 93 ? 96.651 87.023 -7.193 1.00 37.98 81 ILE A C 1
ATOM 617 O O . ILE A 1 93 ? 96.363 88.199 -7.426 1.00 36.14 81 ILE A O 1
ATOM 622 N N . VAL A 1 94 ? 96.113 86.358 -6.172 1.00 38.53 82 VAL A N 1
ATOM 623 C CA . VAL A 1 94 ? 95.080 86.989 -5.374 1.00 38.15 82 VAL A CA 1
ATOM 624 C C . VAL A 1 94 ? 95.668 88.144 -4.585 1.00 39.55 82 VAL A C 1
ATOM 625 O O . VAL A 1 94 ? 95.020 89.180 -4.437 1.00 39.16 82 VAL A O 1
ATOM 629 N N . LYS A 1 95 ? 96.891 87.964 -4.090 1.00 39.69 83 LYS A N 1
ATOM 630 C CA . LYS A 1 95 ? 97.514 88.980 -3.267 1.00 41.76 83 LYS A CA 1
ATOM 631 C C . LYS A 1 95 ? 97.908 90.207 -4.089 1.00 42.83 83 LYS A C 1
ATOM 632 O O . LYS A 1 95 ? 97.909 91.311 -3.577 1.00 42.11 83 LYS A O 1
ATOM 638 N N . LYS A 1 96 ? 98.211 90.020 -5.364 1.00 46.66 84 LYS A N 1
ATOM 639 C CA . LYS A 1 96 ? 98.669 91.142 -6.169 1.00 51.71 84 LYS A CA 1
ATOM 640 C C . LYS A 1 96 ? 97.583 91.693 -7.118 1.00 55.48 84 LYS A C 1
ATOM 641 O O . LYS A 1 96 ? 97.893 92.244 -8.173 1.00 56.88 84 LYS A O 1
ATOM 647 N N . THR A 1 97 ? 96.318 91.560 -6.705 1.00 59.37 85 THR A N 1
ATOM 648 C CA . THR A 1 97 ? 95.134 92.062 -7.439 1.00 62.43 85 THR A CA 1
ATOM 649 C C . THR A 1 97 ? 95.284 93.443 -8.092 1.00 62.57 85 THR A C 1
ATOM 650 O O . THR A 1 97 ? 95.914 94.350 -7.543 1.00 64.56 85 THR A O 1
ATOM 654 N N . ILE A 1 209 ? 91.560 102.382 -9.971 1.00 52.75 197 ILE A N 1
ATOM 655 C CA . ILE A 1 209 ? 91.086 102.663 -8.615 1.00 54.05 197 ILE A CA 1
ATOM 656 C C . ILE A 1 209 ? 89.572 102.584 -8.467 1.00 52.86 197 ILE A C 1
ATOM 657 O O . ILE A 1 209 ? 89.059 102.509 -7.352 1.00 51.57 197 ILE A O 1
ATOM 662 N N . MET A 1 210 ? 88.859 102.586 -9.589 1.00 52.78 198 MET A N 1
ATOM 663 C CA . MET A 1 210 ? 87.436 102.277 -9.565 1.00 52.95 198 MET A CA 1
ATOM 664 C C . MET A 1 210 ? 87.272 100.825 -9.117 1.00 53.16 198 MET A C 1
ATOM 665 O O . MET A 1 210 ? 86.372 100.509 -8.357 1.00 52.41 198 MET A O 1
ATOM 670 N N . SER A 1 211 ? 88.186 99.965 -9.561 1.00 53.30 199 SER A N 1
ATOM 671 C CA . SER A 1 211 ? 88.235 98.565 -9.149 1.00 53.71 199 SER A CA 1
ATOM 672 C C . SER A 1 211 ? 88.151 98.363 -7.622 1.00 54.19 199 SER A C 1
ATOM 673 O O . SER A 1 211 ? 87.580 97.382 -7.160 1.00 55.97 199 SER A O 1
ATOM 676 N N . VAL A 1 212 ? 88.728 99.297 -6.865 1.00 52.48 200 VAL A N 1
ATOM 677 C CA . VAL A 1 212 ? 88.723 99.284 -5.404 1.00 50.20 200 VAL A CA 1
ATOM 678 C C . VAL A 1 212 ? 87.431 99.897 -4.869 1.00 49.84 200 VAL A C 1
ATOM 679 O O . VAL A 1 212 ? 86.752 99.302 -4.030 1.00 49.67 200 VAL A O 1
ATOM 683 N N . ILE A 1 213 ? 87.113 101.098 -5.349 1.00 49.21 201 ILE A N 1
ATOM 684 C CA . ILE A 1 213 ? 85.892 101.804 -4.994 1.00 49.55 201 ILE A CA 1
ATOM 685 C C . ILE A 1 213 ? 84.647 100.951 -5.212 1.00 48.91 201 ILE A C 1
ATOM 686 O O . ILE A 1 213 ? 83.772 100.910 -4.363 1.00 48.09 201 ILE A O 1
ATOM 691 N N . GLU A 1 214 ? 84.582 100.262 -6.349 1.00 50.56 202 GLU A N 1
ATOM 692 C CA . GLU A 1 214 ? 83.403 99.468 -6.703 1.00 52.02 202 GLU A CA 1
ATOM 693 C C . GLU A 1 214 ? 83.197 98.245 -5.806 1.00 50.96 202 GLU A C 1
ATOM 694 O O . GLU A 1 214 ? 82.122 97.644 -5.830 1.00 51.25 202 GLU A O 1
ATOM 700 N N . HIS A 1 215 ? 84.207 97.860 -5.028 1.00 48.43 203 HIS A N 1
ATOM 701 C CA . HIS A 1 215 ? 84.056 96.689 -4.147 1.00 46.83 203 HIS A CA 1
ATOM 702 C C . HIS A 1 215 ? 84.200 97.028 -2.671 1.00 44.96 203 HIS A C 1
ATOM 703 O O . HIS A 1 215 ? 85.180 96.614 -2.021 1.00 43.99 203 HIS A O 1
ATOM 710 N N . PRO A 1 216 ? 83.217 97.769 -2.119 1.00 44.55 204 PRO A N 1
ATOM 711 C CA . PRO A 1 216 ? 83.444 98.295 -0.759 1.00 44.61 204 PRO A CA 1
ATOM 712 C C . PRO A 1 216 ? 83.455 97.271 0.374 1.00 43.44 204 PRO A C 1
ATOM 713 O O . PRO A 1 216 ? 83.886 97.599 1.482 1.00 43.94 204 PRO A O 1
ATOM 717 N N . ASN A 1 217 ? 83.009 96.045 0.104 1.00 42.69 205 ASN A N 1
ATOM 718 C CA . ASN A 1 217 ? 82.894 95.039 1.140 1.00 41.23 205 ASN A CA 1
ATOM 719 C C . ASN A 1 217 ? 84.082 94.091 1.160 1.00 39.35 205 ASN A C 1
ATOM 720 O O . ASN A 1 217 ? 84.136 93.172 1.988 1.00 38.11 205 ASN A O 1
ATOM 725 N N . ALA A 1 218 ? 85.033 94.358 0.265 1.00 35.47 206 ALA A N 1
ATOM 726 C CA . ALA A 1 218 ? 86.182 93.503 0.002 1.00 35.02 206 ALA A CA 1
ATOM 727 C C . ALA A 1 218 ? 86.882 93.174 1.285 1.00 35.39 206 ALA A C 1
ATOM 728 O O . ALA A 1 218 ? 87.126 94.070 2.095 1.00 37.28 206 ALA A O 1
ATOM 730 N N . ALA A 1 219 ? 87.202 91.888 1.463 1.00 34.99 207 ALA A N 1
ATOM 731 C CA . ALA A 1 219 ? 87.925 91.400 2.633 1.00 36.30 207 ALA A CA 1
ATOM 732 C C . ALA A 1 219 ? 89.430 91.508 2.387 1.00 36.51 207 ALA A C 1
ATOM 733 O O . ALA A 1 219 ? 89.943 90.871 1.489 1.00 36.59 207 ALA A O 1
ATOM 735 N N . ARG A 1 220 ? 90.122 92.331 3.172 1.00 38.39 208 ARG A N 1
ATOM 736 C CA . ARG A 1 220 ? 91.524 92.692 2.911 1.00 39.70 208 ARG A CA 1
ATOM 737 C C . ARG A 1 220 ? 92.371 92.408 4.137 1.00 41.89 208 ARG A C 1
ATOM 738 O O . ARG A 1 220 ? 91.857 92.373 5.261 1.00 42.35 208 ARG A O 1
ATOM 746 N N . ASP A 1 221 ? 93.666 92.199 3.933 1.00 41.70 209 ASP A N 1
ATOM 747 C CA . ASP A 1 221 ? 94.553 92.039 5.060 1.00 43.74 209 ASP A CA 1
ATOM 748 C C . ASP A 1 221 ? 94.980 93.408 5.611 1.00 47.68 209 ASP A C 1
ATOM 749 O O . ASP A 1 221 ? 94.461 94.454 5.184 1.00 46.55 209 ASP A O 1
ATOM 754 N N . GLU A 1 222 ? 95.913 93.389 6.557 1.00 50.03 210 GLU A N 1
ATOM 755 C CA . GLU A 1 222 ? 96.408 94.607 7.217 1.00 53.27 210 GLU A CA 1
ATOM 756 C C . GLU A 1 222 ? 97.195 95.534 6.273 1.00 51.43 210 GLU A C 1
ATOM 757 O O . GLU A 1 222 ? 97.444 96.692 6.597 1.00 53.20 210 GLU A O 1
ATOM 759 N N . LYS A 1 223 ? 97.541 95.016 5.097 1.00 50.92 211 LYS A N 1
ATOM 760 C CA . LYS A 1 223 ? 98.288 95.756 4.088 1.00 47.08 211 LYS A CA 1
ATOM 761 C C . LYS A 1 223 ? 97.417 96.222 2.929 1.00 45.22 211 LYS A C 1
ATOM 762 O O . LYS A 1 223 ? 97.928 96.819 1.968 1.00 43.55 211 LYS A O 1
ATOM 768 N N . GLY A 1 224 ? 96.118 95.917 2.983 1.00 44.33 212 GLY A N 1
ATOM 769 C CA . GLY A 1 224 ? 95.183 96.369 1.943 1.00 41.15 212 GLY A CA 1
ATOM 770 C C . GLY A 1 224 ? 94.985 95.400 0.785 1.00 41.35 212 GLY A C 1
ATOM 771 O O . GLY A 1 224 ? 94.280 95.702 -0.182 1.00 39.80 212 GLY A O 1
ATOM 772 N N . ARG A 1 225 ? 95.598 94.224 0.881 1.00 39.97 213 ARG A N 1
ATOM 773 C CA . ARG A 1 225 ? 95.476 93.218 -0.158 1.00 37.70 213 ARG A CA 1
ATOM 774 C C . ARG A 1 225 ? 94.323 92.279 0.165 1.00 36.71 213 ARG A C 1
ATOM 775 O O . ARG A 1 225 ? 94.067 91.957 1.331 1.00 36.48 213 ARG A O 1
ATOM 783 N N . LEU A 1 226 ? 93.639 91.839 -0.877 1.00 36.12 214 LEU A N 1
ATOM 784 C CA . LEU A 1 226 ? 92.585 90.832 -0.757 1.00 37.99 214 LEU A CA 1
ATOM 785 C C . LEU A 1 226 ? 93.077 89.629 0.051 1.00 37.03 214 LEU A C 1
ATOM 786 O O . LEU A 1 226 ? 94.203 89.182 -0.132 1.00 38.77 214 LEU A O 1
ATOM 791 N N . LEU A 1 227 ? 92.237 89.145 0.957 1.00 37.94 215 LEU A N 1
ATOM 792 C CA . LEU A 1 227 ? 92.539 87.969 1.765 1.00 38.65 215 LEU A CA 1
ATOM 793 C C . LEU A 1 227 ? 92.428 86.738 0.895 1.00 37.19 215 LEU A C 1
ATOM 794 O O . LEU A 1 227 ? 91.656 86.721 -0.065 1.00 37.93 215 LEU A O 1
ATOM 799 N N . VAL A 1 228 ? 93.200 85.715 1.235 1.00 35.21 216 VAL A N 1
ATOM 800 C CA . VAL A 1 228 ? 93.135 84.429 0.541 1.00 34.22 216 VAL A CA 1
ATOM 801 C C . VAL A 1 228 ? 93.668 83.344 1.475 1.00 34.32 216 VAL A C 1
ATOM 802 O O . VAL A 1 228 ? 94.520 83.614 2.339 1.00 33.62 216 VAL A O 1
ATOM 806 N N . GLY A 1 229 ? 93.152 82.128 1.314 1.00 33.71 217 GLY A N 1
ATOM 807 C CA . GLY A 1 229 ? 93.624 81.001 2.088 1.00 33.36 217 GLY A CA 1
ATOM 808 C C . GLY A 1 229 ? 94.127 79.900 1.163 1.00 32.82 217 GLY A C 1
ATOM 809 O O . GLY A 1 229 ? 93.946 79.945 -0.068 1.00 31.81 217 GLY A O 1
ATOM 810 N N . ALA A 1 230 ? 94.779 78.903 1.749 1.00 33.36 218 ALA A N 1
ATOM 811 C CA . ALA A 1 230 ? 95.216 77.751 0.949 1.00 33.88 218 ALA A CA 1
ATOM 812 C C . ALA A 1 230 ? 95.133 76.499 1.774 1.00 32.90 218 ALA A C 1
ATOM 813 O O . ALA A 1 230 ? 95.333 76.551 3.004 1.00 31.37 218 ALA A O 1
ATOM 815 N N . ALA A 1 231 ? 94.773 75.398 1.113 1.00 31.33 219 ALA A N 1
ATOM 816 C CA . ALA A 1 231 ? 94.674 74.105 1.780 1.00 33.36 219 ALA A CA 1
ATOM 817 C C . ALA A 1 231 ? 95.973 73.324 1.770 1.00 33.71 219 ALA A C 1
ATOM 818 O O . ALA A 1 231 ? 96.695 73.322 0.786 1.00 31.60 219 ALA A O 1
ATOM 820 N N . VAL A 1 232 ? 96.266 72.652 2.888 1.00 34.65 220 VAL A N 1
ATOM 821 C CA . VAL A 1 232 ? 97.353 71.679 2.907 1.00 32.48 220 VAL A CA 1
ATOM 822 C C . VAL A 1 232 ? 96.777 70.410 3.514 1.00 36.51 220 VAL A C 1
ATOM 823 O O . VAL A 1 232 ? 95.655 70.416 4.087 1.00 36.25 220 VAL A O 1
ATOM 827 N N . GLY A 1 233 ? 97.535 69.329 3.378 1.00 36.05 221 GLY A N 1
ATOM 828 C CA . GLY A 1 233 ? 97.150 68.057 3.952 1.00 38.00 221 GLY A CA 1
ATOM 829 C C . GLY A 1 233 ? 98.099 67.741 5.067 1.00 37.77 221 GLY A C 1
ATOM 830 O O . GLY A 1 233 ? 98.483 68.630 5.833 1.00 38.99 221 GLY A O 1
ATOM 831 N N . THR A 1 234 ? 98.491 66.479 5.151 1.00 38.85 222 THR A N 1
ATOM 832 C CA . THR A 1 234 ? 99.368 66.002 6.227 1.00 39.28 222 THR A CA 1
ATOM 833 C C . THR A 1 234 ? 100.454 65.102 5.623 1.00 40.85 222 THR A C 1
ATOM 834 O O . THR A 1 234 ? 101.137 64.381 6.341 1.00 42.12 222 THR A O 1
ATOM 838 N N . SER A 1 235 ? 100.572 65.132 4.293 1.00 41.19 223 SER A N 1
ATOM 839 C CA . SER A 1 235 ? 101.519 64.307 3.549 1.00 44.42 223 SER A CA 1
ATOM 840 C C . SER A 1 235 ? 102.920 64.928 3.607 1.00 45.25 223 SER A C 1
ATOM 841 O O . SER A 1 235 ? 103.056 66.030 4.145 1.00 47.36 223 SER A O 1
ATOM 844 N N . PRO A 1 236 ? 103.966 64.226 3.090 1.00 45.45 224 PRO A N 1
ATOM 845 C CA . PRO A 1 236 ? 105.357 64.679 3.314 1.00 44.09 224 PRO A CA 1
ATOM 846 C C . PRO A 1 236 ? 105.720 66.081 2.798 1.00 42.85 224 PRO A C 1
ATOM 847 O O . PRO A 1 236 ? 106.544 66.754 3.424 1.00 42.39 224 PRO A O 1
ATOM 851 N N . GLU A 1 237 ? 105.103 66.527 1.699 1.00 42.87 225 GLU A N 1
ATOM 852 C CA . GLU A 1 237 ? 105.343 67.888 1.180 1.00 44.27 225 GLU A CA 1
ATOM 853 C C . GLU A 1 237 ? 104.704 69.007 2.047 1.00 43.63 225 GLU A C 1
ATOM 854 O O . GLU A 1 237 ? 104.930 70.192 1.810 1.00 44.25 225 GLU A O 1
ATOM 860 N N . THR A 1 238 ? 103.929 68.641 3.056 1.00 41.90 226 THR A N 1
ATOM 861 C CA . THR A 1 238 ? 103.148 69.656 3.762 1.00 41.75 226 THR A CA 1
ATOM 862 C C . THR A 1 238 ? 103.961 70.907 4.143 1.00 41.19 226 THR A C 1
ATOM 863 O O . THR A 1 238 ? 103.543 72.011 3.803 1.00 40.35 226 THR A O 1
ATOM 867 N N . MET A 1 239 ? 105.115 70.750 4.804 1.00 40.37 227 MET A N 1
ATOM 868 C CA . MET A 1 239 ? 105.879 71.945 5.239 1.00 41.68 227 MET A CA 1
ATOM 869 C C . MET A 1 239 ? 106.440 72.759 4.082 1.00 40.56 227 MET A C 1
ATOM 870 O O . MET A 1 239 ? 106.462 73.986 4.148 1.00 39.01 227 MET A O 1
ATOM 875 N N . GLU A 1 240 ? 106.875 72.064 3.031 1.00 41.52 228 GLU A N 1
ATOM 876 C CA . GLU A 1 240 ? 107.269 72.691 1.769 1.00 42.85 228 GLU A CA 1
ATOM 877 C C . GLU A 1 240 ? 106.164 73.613 1.301 1.00 39.24 228 GLU A C 1
ATOM 878 O O . GLU A 1 240 ? 106.404 74.791 1.051 1.00 39.23 228 GLU A O 1
ATOM 884 N N . ARG A 1 241 ? 104.956 73.068 1.208 1.00 36.84 229 ARG A N 1
ATOM 885 C CA . ARG A 1 241 ? 103.774 73.820 0.809 1.00 37.07 229 ARG A CA 1
ATOM 886 C C . ARG A 1 241 ? 103.513 75.038 1.699 1.00 34.32 229 ARG A C 1
ATOM 887 O O . ARG A 1 241 ? 103.375 76.147 1.198 1.00 34.80 229 ARG A O 1
ATOM 895 N N . VAL A 1 242 ? 103.423 74.811 3.003 1.00 33.14 230 VAL A N 1
ATOM 896 C CA . VAL A 1 242 ? 103.269 75.865 3.997 1.00 34.73 230 VAL A CA 1
ATOM 897 C C . VAL A 1 242 ? 104.259 77.031 3.808 1.00 37.73 230 VAL A C 1
ATOM 898 O O . VAL A 1 242 ? 103.834 78.203 3.737 1.00 38.74 230 VAL A O 1
ATOM 902 N N . GLU A 1 243 ? 105.558 76.703 3.708 1.00 38.77 231 GLU A N 1
ATOM 903 C CA . GLU A 1 243 ? 106.621 77.688 3.506 1.00 38.40 231 GLU A CA 1
ATOM 904 C C . GLU A 1 243 ? 106.356 78.553 2.285 1.00 37.04 231 GLU A C 1
ATOM 905 O O . GLU A 1 243 ? 106.399 79.780 2.375 1.00 39.84 231 GLU A O 1
ATOM 911 N N . LYS A 1 244 ? 106.069 77.923 1.148 1.00 34.73 232 LYS A N 1
ATOM 912 C CA . LYS A 1 244 ? 105.801 78.648 -0.090 1.00 34.80 232 LYS A CA 1
ATOM 913 C C . LYS A 1 244 ? 104.510 79.477 -0.079 1.00 35.31 232 LYS A C 1
ATOM 914 O O . LYS A 1 244 ? 104.407 80.533 -0.744 1.00 33.14 232 LYS A O 1
ATOM 920 N N . LEU A 1 245 ? 103.514 78.980 0.644 1.00 33.58 233 LEU A N 1
ATOM 921 C CA . LEU A 1 245 ? 102.251 79.683 0.729 1.00 33.30 233 LEU A CA 1
ATOM 922 C C . LEU A 1 245 ? 102.463 80.931 1.570 1.00 34.28 233 LEU A C 1
ATOM 923 O O . LEU A 1 245 ? 101.943 82.002 1.243 1.00 35.28 233 LEU A O 1
ATOM 928 N N . VAL A 1 246 ? 103.229 80.785 2.649 1.00 36.33 234 VAL A N 1
ATOM 929 C CA . VAL A 1 246 ? 103.523 81.886 3.559 1.00 37.55 234 VAL A CA 1
ATOM 930 C C . VAL A 1 246 ? 104.281 82.997 2.856 1.00 38.28 234 VAL A C 1
ATOM 931 O O . VAL A 1 246 ? 103.951 84.173 3.030 1.00 39.49 234 VAL A O 1
ATOM 935 N N . LYS A 1 247 ? 105.268 82.610 2.054 1.00 39.05 235 LYS A N 1
ATOM 936 C CA . LYS A 1 247 ? 106.083 83.550 1.286 1.00 39.37 235 LYS A CA 1
ATOM 937 C C . LYS A 1 247 ? 105.303 84.210 0.163 1.00 39.00 235 LYS A C 1
ATOM 938 O O . LYS A 1 247 ? 105.642 85.322 -0.250 1.00 39.07 235 LYS A O 1
ATOM 942 N N . ALA A 1 248 ? 104.277 83.514 -0.344 1.00 36.20 236 ALA A N 1
ATOM 943 C CA . ALA A 1 248 ? 103.341 84.107 -1.293 1.00 35.75 236 ALA A CA 1
ATOM 944 C C . ALA A 1 248 ? 102.368 85.084 -0.619 1.00 35.78 236 ALA A C 1
ATOM 945 O O . ALA A 1 248 ? 101.588 85.726 -1.281 1.00 36.38 236 ALA A O 1
ATOM 947 N N . GLY A 1 249 ? 102.394 85.171 0.704 1.00 36.35 237 GLY A N 1
ATOM 948 C CA . GLY A 1 249 ? 101.504 86.083 1.433 1.00 34.16 237 GLY A CA 1
ATOM 949 C C . GLY A 1 249 ? 100.144 85.535 1.817 1.00 35.18 237 GLY A C 1
ATOM 950 O O . GLY A 1 249 ? 99.214 86.318 2.029 1.00 34.23 237 GLY A O 1
ATOM 951 N N . VAL A 1 250 ? 100.010 84.206 1.916 1.00 34.45 238 VAL A N 1
ATOM 952 C CA . VAL A 1 250 ? 98.749 83.586 2.375 1.00 33.34 238 VAL A CA 1
ATOM 953 C C . VAL A 1 250 ? 98.376 84.059 3.791 1.00 35.60 238 VAL A C 1
ATOM 954 O O . VAL A 1 250 ? 99.239 84.215 4.655 1.00 36.40 238 VAL A O 1
ATOM 958 N N . ASP A 1 251 ? 97.085 84.308 3.991 1.00 35.52 239 ASP A N 1
ATOM 959 C CA . ASP A 1 251 ? 96.559 84.869 5.215 1.00 34.00 239 ASP A CA 1
ATOM 960 C C . ASP A 1 251 ? 96.225 83.774 6.204 1.00 33.60 239 ASP A C 1
ATOM 961 O O . ASP A 1 251 ? 96.346 83.956 7.430 1.00 35.19 239 ASP A O 1
ATOM 966 N N . VAL A 1 252 ? 95.836 82.624 5.663 1.00 33.16 240 VAL A N 1
ATOM 967 C CA . VAL A 1 252 ? 95.369 81.482 6.449 1.00 31.72 240 VAL A CA 1
ATOM 968 C C . VAL A 1 252 ? 95.661 80.150 5.780 1.00 31.99 240 VAL A C 1
ATOM 969 O O . VAL A 1 252 ? 95.503 79.981 4.550 1.00 31.78 240 VAL A O 1
ATOM 973 N N . ILE A 1 253 ? 96.148 79.218 6.583 1.00 30.19 241 ILE A N 1
ATOM 974 C CA . ILE A 1 253 ? 96.327 77.845 6.153 1.00 31.95 241 ILE A CA 1
ATOM 975 C C . ILE A 1 253 ? 95.165 76.993 6.650 1.00 31.95 241 ILE A C 1
ATOM 976 O O . ILE A 1 253 ? 94.780 77.060 7.839 1.00 31.08 241 ILE A O 1
ATOM 981 N N . VAL A 1 254 ? 94.597 76.194 5.747 1.00 32.76 242 VAL A N 1
ATOM 982 C CA . VAL A 1 254 ? 93.574 75.215 6.146 1.00 31.09 242 VAL A CA 1
ATOM 983 C C . VAL A 1 254 ? 94.139 73.770 6.080 1.00 32.00 242 VAL A C 1
ATOM 984 O O . VAL A 1 254 ? 94.461 73.267 4.989 1.00 32.31 242 VAL A O 1
ATOM 988 N N . ILE A 1 255 ? 94.301 73.136 7.230 1.00 33.73 243 ILE A N 1
ATOM 989 C CA . ILE A 1 255 ? 94.574 71.697 7.272 1.00 35.94 243 ILE A CA 1
ATOM 990 C C . ILE A 1 255 ? 93.280 70.985 6.873 1.00 38.20 243 ILE A C 1
ATOM 991 O O . ILE A 1 255 ? 92.354 70.822 7.676 1.00 37.25 243 ILE A O 1
ATOM 996 N N . ASP A 1 256 ? 93.251 70.619 5.601 1.00 35.82 244 ASP A N 1
ATOM 997 C CA . ASP A 1 256 ? 92.070 70.173 4.867 1.00 41.02 244 ASP A CA 1
ATOM 998 C C . ASP A 1 256 ? 92.014 68.645 4.735 1.00 40.40 244 ASP A C 1
ATOM 999 O O . ASP A 1 256 ? 92.657 68.071 3.840 1.00 45.66 244 ASP A O 1
ATOM 1004 N N . THR A 1 257 ? 91.291 67.996 5.639 1.00 37.41 245 THR A N 1
ATOM 1005 C CA . THR A 1 257 ? 91.178 66.537 5.684 1.00 35.31 245 THR A CA 1
ATOM 1006 C C . THR A 1 257 ? 89.771 66.166 6.083 1.00 37.71 245 THR A C 1
ATOM 1007 O O . THR A 1 257 ? 89.036 66.975 6.683 1.00 36.99 245 THR A O 1
ATOM 1011 N N . ALA A 1 258 ? 89.403 64.928 5.773 1.00 38.14 246 ALA A N 1
ATOM 1012 C CA . ALA A 1 258 ? 88.081 64.458 6.093 1.00 39.44 246 ALA A CA 1
ATOM 1013 C C . ALA A 1 258 ? 88.037 64.001 7.539 1.00 39.90 246 ALA A C 1
ATOM 1014 O O . ALA A 1 258 ? 86.972 63.852 8.082 1.00 41.42 246 ALA A O 1
ATOM 1016 N N . HIS A 1 259 ? 89.186 63.758 8.141 1.00 41.04 247 HIS A N 1
ATOM 1017 C CA . HIS A 1 259 ? 89.236 63.227 9.485 1.00 44.11 247 HIS A CA 1
ATOM 1018 C C . HIS A 1 259 ? 90.205 64.010 10.330 1.00 41.13 247 HIS A C 1
ATOM 1019 O O . HIS A 1 259 ? 91.333 63.605 10.504 1.00 43.92 247 HIS A O 1
ATOM 1026 N N . GLY A 1 260 ? 89.729 65.127 10.863 1.00 37.46 248 GLY A N 1
ATOM 1027 C CA . GLY A 1 260 ? 90.531 66.043 11.636 1.00 35.04 248 GLY A CA 1
ATOM 1028 C C . GLY A 1 260 ? 90.957 65.528 12.993 1.00 33.46 248 GLY A C 1
ATOM 1029 O O . GLY A 1 260 ? 91.979 65.966 13.541 1.00 31.71 248 GLY A O 1
ATOM 1030 N N . HIS A 1 261 ? 90.177 64.601 13.540 1.00 31.31 249 HIS A N 1
ATOM 1031 C CA . HIS A 1 261 ? 90.411 64.075 14.889 1.00 28.20 249 HIS A CA 1
ATOM 1032 C C . HIS A 1 261 ? 91.332 62.883 14.822 1.00 31.73 249 HIS A C 1
ATOM 1033 O O . HIS A 1 261 ? 90.922 61.755 15.066 1.00 32.57 249 HIS A O 1
ATOM 1040 N N . SER A 1 262 ? 92.580 63.138 14.446 1.00 34.47 250 SER A N 1
ATOM 1041 C CA . SER A 1 262 ? 93.501 62.067 14.162 1.00 33.42 250 SER A CA 1
ATOM 1042 C C . SER A 1 262 ? 94.907 62.517 14.526 1.00 33.14 250 SER A C 1
ATOM 1043 O O . SER A 1 262 ? 95.214 63.704 14.473 1.00 34.63 250 SER A O 1
ATOM 1046 N N . ARG A 1 263 ? 95.748 61.567 14.902 1.00 32.05 251 ARG A N 1
ATOM 1047 C CA . ARG A 1 263 ? 97.143 61.849 15.235 1.00 33.55 251 ARG A CA 1
ATOM 1048 C C . ARG A 1 263 ? 97.807 62.721 14.172 1.00 33.56 251 ARG A C 1
ATOM 1049 O O . ARG A 1 263 ? 98.369 63.762 14.492 1.00 33.39 251 ARG A O 1
ATOM 1057 N N . ARG A 1 264 ? 97.715 62.307 12.912 1.00 32.74 252 ARG A N 1
ATOM 1058 C CA . ARG A 1 264 ? 98.432 62.987 11.838 1.00 34.33 252 ARG A CA 1
ATOM 1059 C C . ARG A 1 264 ? 98.029 64.459 11.670 1.00 33.41 252 ARG A C 1
ATOM 1060 O O . ARG A 1 264 ? 98.879 65.297 11.388 1.00 36.38 252 ARG A O 1
ATOM 1068 N N . VAL A 1 265 ? 96.745 64.779 11.868 1.00 33.16 253 VAL A N 1
ATOM 1069 C CA . VAL A 1 265 ? 96.276 66.141 11.719 1.00 30.63 253 VAL A CA 1
ATOM 1070 C C . VAL A 1 265 ? 96.723 66.934 12.933 1.00 32.85 253 VAL A C 1
ATOM 1071 O O . VAL A 1 265 ? 97.213 68.046 12.794 1.00 34.48 253 VAL A O 1
ATOM 1075 N N . ILE A 1 266 ? 96.598 66.357 14.122 1.00 32.43 254 ILE A N 1
ATOM 1076 C CA . ILE A 1 266 ? 97.053 67.044 15.318 1.00 31.36 254 ILE A CA 1
ATOM 1077 C C . ILE A 1 266 ? 98.570 67.409 15.217 1.00 34.37 254 ILE A C 1
ATOM 1078 O O . ILE A 1 266 ? 98.966 68.567 15.459 1.00 33.10 254 ILE A O 1
ATOM 1083 N N . GLU A 1 267 ? 99.403 66.442 14.834 1.00 31.87 255 GLU A N 1
ATOM 1084 C CA . GLU A 1 267 ? 100.838 66.677 14.708 1.00 33.94 255 GLU A CA 1
ATOM 1085 C C . GLU A 1 267 ? 101.230 67.658 13.613 1.00 35.66 255 GLU A C 1
ATOM 1086 O O . GLU A 1 267 ? 102.190 68.415 13.753 1.00 36.11 255 GLU A O 1
ATOM 1092 N N . THR A 1 268 ? 100.492 67.641 12.513 1.00 34.32 256 THR A N 1
ATOM 1093 C CA . THR A 1 268 ? 100.740 68.558 11.451 1.00 34.55 256 THR A CA 1
ATOM 1094 C C . THR A 1 268 ? 100.455 69.969 11.959 1.00 35.22 256 THR A C 1
ATOM 1095 O O . THR A 1 268 ? 101.212 70.903 11.695 1.00 37.03 256 THR A O 1
ATOM 1099 N N . LEU A 1 269 ? 99.362 70.091 12.708 1.00 35.05 257 LEU A N 1
ATOM 1100 C CA . LEU A 1 269 ? 98.902 71.343 13.255 1.00 33.27 257 LEU A CA 1
ATOM 1101 C C . LEU A 1 269 ? 99.932 71.860 14.236 1.00 34.58 257 LEU A C 1
ATOM 1102 O O . LEU A 1 269 ? 100.305 73.030 14.185 1.00 34.49 257 LEU A O 1
ATOM 1107 N N . GLU A 1 270 ? 100.387 70.996 15.137 1.00 35.40 258 GLU A N 1
ATOM 1108 C CA . GLU A 1 270 ? 101.436 71.389 16.092 1.00 38.07 258 GLU A CA 1
ATOM 1109 C C . GLU A 1 270 ? 102.748 71.776 15.399 1.00 38.51 258 GLU A C 1
ATOM 1110 O O . GLU A 1 270 ? 103.397 72.733 15.812 1.00 38.47 258 GLU A O 1
ATOM 1116 N N . MET A 1 271 ? 103.121 71.058 14.344 1.00 36.63 259 MET A N 1
ATOM 1117 C CA . MET A 1 271 ? 104.326 71.396 13.607 1.00 40.85 259 MET A CA 1
ATOM 1118 C C . MET A 1 271 ? 104.177 72.750 12.922 1.00 38.46 259 MET A C 1
ATOM 1119 O O . MET A 1 271 ? 105.074 73.585 13.004 1.00 36.40 259 MET A O 1
ATOM 1124 N N . ILE A 1 272 ? 103.053 72.967 12.240 1.00 37.99 260 ILE A N 1
ATOM 1125 C CA . ILE A 1 272 ? 102.814 74.245 11.577 1.00 38.52 260 ILE A CA 1
ATOM 1126 C C . ILE A 1 272 ? 102.851 75.374 12.617 1.00 37.11 260 ILE A C 1
ATOM 1127 O O . ILE A 1 272 ? 103.556 76.353 12.474 1.00 37.48 260 ILE A O 1
ATOM 1132 N N . LYS A 1 273 ? 102.106 75.208 13.685 1.00 39.15 261 LYS A N 1
ATOM 1133 C CA . LYS A 1 273 ? 102.097 76.167 14.778 1.00 39.66 261 LYS A CA 1
ATOM 1134 C C . LYS A 1 273 ? 103.471 76.411 15.424 1.00 40.67 261 LYS A C 1
ATOM 1135 O O . LYS A 1 273 ? 103.793 77.540 15.793 1.00 42.50 261 LYS A O 1
ATOM 1141 N N . ALA A 1 274 ? 104.283 75.367 15.591 1.00 40.05 262 ALA A N 1
ATOM 1142 C CA . ALA A 1 274 ? 105.625 75.543 16.191 1.00 38.93 262 ALA A CA 1
ATOM 1143 C C . ALA A 1 274 ? 106.526 76.371 15.286 1.00 37.99 262 ALA A C 1
ATOM 1144 O O . ALA A 1 274 ? 107.259 77.231 15.766 1.00 35.55 262 ALA A O 1
ATOM 1146 N N . ASP A 1 275 ? 106.423 76.114 13.979 1.00 38.07 263 ASP A N 1
ATOM 1147 C CA . ASP A 1 275 ? 107.236 76.767 12.957 1.00 38.36 263 ASP A CA 1
ATOM 1148 C C . ASP A 1 275 ? 106.724 78.171 12.628 1.00 38.77 263 ASP A C 1
ATOM 1149 O O . ASP A 1 275 ? 107.529 79.091 12.480 1.00 38.70 263 ASP A O 1
ATOM 1154 N N . TYR A 1 276 ? 105.396 78.309 12.499 1.00 36.64 264 TYR A N 1
ATOM 1155 C CA . TYR A 1 276 ? 104.741 79.588 12.161 1.00 36.71 264 TYR A CA 1
ATOM 1156 C C . TYR A 1 276 ? 103.708 79.969 13.224 1.00 35.34 264 TYR A C 1
ATOM 1157 O O . TYR A 1 276 ? 102.516 79.893 12.960 1.00 38.35 264 TYR A O 1
ATOM 1166 N N . PRO A 1 277 ? 104.156 80.350 14.440 1.00 32.41 265 PRO A N 1
ATOM 1167 C CA . PRO A 1 277 ? 103.233 80.636 15.548 1.00 34.22 265 PRO A CA 1
ATOM 1168 C C . PRO A 1 277 ? 102.187 81.711 15.247 1.00 35.32 265 PRO A C 1
ATOM 1169 O O . PRO A 1 277 ? 101.085 81.663 15.811 1.00 32.79 265 PRO A O 1
ATOM 1173 N N . ASP A 1 278 ? 102.507 82.622 14.325 1.00 37.37 266 ASP A N 1
ATOM 1174 C CA . ASP A 1 278 ? 101.603 83.739 14.009 1.00 38.66 266 ASP A CA 1
ATOM 1175 C C . ASP A 1 278 ? 100.728 83.466 12.803 1.00 38.43 266 ASP A C 1
ATOM 1176 O O . ASP A 1 278 ? 99.895 84.299 12.422 1.00 39.89 266 ASP A O 1
ATOM 1181 N N . LEU A 1 279 ? 100.909 82.311 12.175 1.00 37.53 267 LEU A N 1
ATOM 1182 C CA . LEU A 1 279 ? 100.152 82.020 10.961 1.00 35.15 267 LEU A CA 1
ATOM 1183 C C . LEU A 1 279 ? 98.775 81.455 11.338 1.00 36.07 267 LEU A C 1
ATOM 1184 O O . LEU A 1 279 ? 98.708 80.446 12.028 1.00 36.67 267 LEU A O 1
ATOM 1189 N N . PRO A 1 280 ? 97.671 82.126 10.919 1.00 33.85 268 PRO A N 1
ATOM 1190 C CA . PRO A 1 280 ? 96.363 81.533 11.202 1.00 32.22 268 PRO A CA 1
ATOM 1191 C C . PRO A 1 280 ? 96.188 80.157 10.577 1.00 35.10 268 PRO A C 1
ATOM 1192 O O . PRO A 1 280 ? 96.429 79.943 9.339 1.00 31.42 268 PRO A O 1
ATOM 1196 N N . VAL A 1 281 ? 95.786 79.212 11.429 1.00 30.15 269 VAL A N 1
ATOM 1197 C CA . VAL A 1 281 ? 95.547 77.834 10.965 1.00 31.83 269 VAL A CA 1
ATOM 1198 C C . VAL A 1 281 ? 94.123 77.373 11.268 1.00 32.43 269 VAL A C 1
ATOM 1199 O O . VAL A 1 281 ? 93.678 77.365 12.434 1.00 30.01 269 VAL A O 1
ATOM 1203 N N . VAL A 1 282 ? 93.391 77.063 10.211 1.00 30.59 270 VAL A N 1
ATOM 1204 C CA . VAL A 1 282 ? 92.109 76.336 10.331 1.00 33.38 270 VAL A CA 1
ATOM 1205 C C . VAL A 1 282 ? 92.481 74.841 10.316 1.00 34.84 270 VAL A C 1
ATOM 1206 O O . VAL A 1 282 ? 93.239 74.388 9.456 1.00 35.90 270 VAL A O 1
ATOM 1210 N N . ALA A 1 283 ? 91.985 74.087 11.282 1.00 35.22 271 ALA A N 1
ATOM 1211 C CA . ALA A 1 283 ? 92.106 72.635 11.236 1.00 33.39 271 ALA A CA 1
ATOM 1212 C C . ALA A 1 283 ? 90.707 72.001 11.201 1.00 38.05 271 ALA A C 1
ATOM 1213 O O . ALA A 1 283 ? 89.738 72.526 11.793 1.00 36.70 271 ALA A O 1
ATOM 1215 N N . GLY A 1 284 ? 90.614 70.867 10.510 1.00 36.89 272 GLY A N 1
ATOM 1216 C CA . GLY A 1 284 ? 89.399 70.074 10.479 1.00 37.47 272 GLY A CA 1
ATOM 1217 C C . GLY A 1 284 ? 89.647 68.912 9.557 1.00 35.26 272 GLY A C 1
ATOM 1218 O O . GLY A 1 284 ? 90.801 68.660 9.201 1.00 34.12 272 GLY A O 1
ATOM 1219 N N . ASN A 1 285 ? 88.590 68.188 9.183 1.00 34.39 273 ASN A N 1
ATOM 1220 C CA . ASN A 1 285 ? 87.223 68.380 9.723 1.00 33.61 273 ASN A CA 1
ATOM 1221 C C . ASN A 1 285 ? 86.881 67.474 10.881 1.00 32.40 273 ASN A C 1
ATOM 1222 O O . ASN A 1 285 ? 87.270 66.307 10.965 1.00 35.22 273 ASN A O 1
ATOM 1227 N N . VAL A 1 286 ? 86.059 68.010 11.733 1.00 28.43 274 VAL A N 1
ATOM 1228 C CA . VAL A 1 286 ? 85.570 67.255 12.866 1.00 30.99 274 VAL A CA 1
ATOM 1229 C C . VAL A 1 286 ? 84.062 67.424 12.960 1.00 30.89 274 VAL A C 1
ATOM 1230 O O . VAL A 1 286 ? 83.467 68.274 12.260 1.00 32.25 274 VAL A O 1
ATOM 1234 N N . ALA A 1 287 ? 83.462 66.596 13.814 1.00 31.68 275 ALA A N 1
ATOM 1235 C CA . ALA A 1 287 ? 82.043 66.556 13.988 1.00 29.79 275 ALA A CA 1
ATOM 1236 C C . ALA A 1 287 ? 81.662 66.289 15.437 1.00 31.40 275 ALA A C 1
ATOM 1237 O O . ALA A 1 287 ? 80.500 66.110 15.744 1.00 34.98 275 ALA A O 1
ATOM 1239 N N . THR A 1 288 ? 82.629 66.347 16.350 1.00 29.71 276 THR A N 1
ATOM 1240 C CA . THR A 1 288 ? 82.376 65.953 17.746 1.00 30.09 276 THR A CA 1
ATOM 1241 C C . THR A 1 288 ? 83.032 66.967 18.690 1.00 29.77 276 THR A C 1
ATOM 1242 O O . THR A 1 288 ? 84.053 67.550 18.341 1.00 31.88 276 THR A O 1
ATOM 1246 N N . PRO A 1 289 ? 82.442 67.200 19.868 1.00 31.91 277 PRO A N 1
ATOM 1247 C CA . PRO A 1 289 ? 83.117 68.024 20.901 1.00 33.96 277 PRO A CA 1
ATOM 1248 C C . PRO A 1 289 ? 84.590 67.639 21.191 1.00 33.62 277 PRO A C 1
ATOM 1249 O O . PRO A 1 289 ? 85.431 68.531 21.258 1.00 32.76 277 PRO A O 1
ATOM 1253 N N . GLU A 1 290 ? 84.883 66.341 21.369 1.00 32.95 278 GLU A N 1
ATOM 1254 C CA . GLU A 1 290 ? 86.250 65.856 21.680 1.00 32.48 278 GLU A CA 1
ATOM 1255 C C . GLU A 1 290 ? 87.234 66.232 20.565 1.00 33.52 278 GLU A C 1
ATOM 1256 O O . GLU A 1 290 ? 88.372 66.643 20.837 1.00 33.30 278 GLU A O 1
ATOM 1262 N N . GLY A 1 291 ? 86.791 66.072 19.320 1.00 29.61 279 GLY A N 1
ATOM 1263 C CA . GLY A 1 291 ? 87.594 66.458 18.170 1.00 29.81 279 GLY A CA 1
ATOM 1264 C C . GLY A 1 291 ? 87.851 67.953 18.142 1.00 30.86 279 GLY A C 1
ATOM 1265 O O . GLY A 1 291 ? 88.953 68.372 17.851 1.00 32.10 279 GLY A O 1
ATOM 1266 N N . THR A 1 292 ? 86.839 68.762 18.443 1.00 26.97 280 THR A N 1
ATOM 1267 C CA . THR A 1 292 ? 86.978 70.213 18.447 1.00 27.49 280 THR A CA 1
ATOM 1268 C C . THR A 1 292 ? 87.947 70.637 19.545 1.00 31.50 280 THR A C 1
ATOM 1269 O O . THR A 1 292 ? 88.856 71.412 19.278 1.00 30.84 280 THR A O 1
ATOM 1273 N N . GLU A 1 293 ? 87.760 70.099 20.757 1.00 29.17 281 GLU A N 1
ATOM 1274 C CA . GLU A 1 293 ? 88.663 70.388 21.876 1.00 32.44 281 GLU A CA 1
ATOM 1275 C C . GLU A 1 293 ? 90.099 69.957 21.605 1.00 31.30 281 GLU A C 1
ATOM 1276 O O . GLU A 1 293 ? 90.999 70.736 21.854 1.00 32.82 281 GLU A O 1
ATOM 1282 N N . ALA A 1 294 ? 90.318 68.740 21.101 1.00 30.10 282 ALA A N 1
ATOM 1283 C CA . ALA A 1 294 ? 91.678 68.327 20.724 1.00 29.42 282 ALA A CA 1
ATOM 1284 C C . ALA A 1 294 ? 92.331 69.280 19.731 1.00 31.06 282 ALA A C 1
ATOM 1285 O O . ALA A 1 294 ? 93.509 69.636 19.879 1.00 31.30 282 ALA A O 1
ATOM 1287 N N . LEU A 1 295 ? 91.590 69.716 18.717 1.00 31.92 283 LEU A N 1
ATOM 1288 C CA . LEU A 1 295 ? 92.208 70.619 17.723 1.00 30.87 283 LEU A CA 1
ATOM 1289 C C . LEU A 1 295 ? 92.468 72.024 18.315 1.00 32.44 283 LEU A C 1
ATOM 1290 O O . LEU A 1 295 ? 93.488 72.646 17.997 1.00 31.89 283 LEU A O 1
ATOM 1295 N N . ILE A 1 296 ? 91.576 72.499 19.191 1.00 31.12 284 ILE A N 1
ATOM 1296 C CA . ILE A 1 296 ? 91.810 73.790 19.874 1.00 31.96 284 ILE A CA 1
ATOM 1297 C C . ILE A 1 296 ? 93.053 73.727 20.810 1.00 32.45 284 ILE A C 1
ATOM 1298 O O . ILE A 1 296 ? 93.898 74.643 20.818 1.00 31.83 284 ILE A O 1
ATOM 1303 N N . LYS A 1 297 ? 93.161 72.641 21.571 1.00 32.50 285 LYS A N 1
ATOM 1304 C CA . LYS A 1 297 ? 94.287 72.455 22.481 1.00 34.16 285 LYS A CA 1
ATOM 1305 C C . LYS A 1 297 ? 95.608 72.357 21.735 1.00 34.27 285 LYS A C 1
ATOM 1306 O O . LYS A 1 297 ? 96.661 72.644 22.307 1.00 32.41 285 LYS A O 1
ATOM 1312 N N . ALA A 1 298 ? 95.545 71.991 20.450 1.00 31.71 286 ALA A N 1
ATOM 1313 C CA . ALA A 1 298 ? 96.762 71.828 19.667 1.00 33.35 286 ALA A CA 1
ATOM 1314 C C . ALA A 1 298 ? 97.116 73.092 18.893 1.00 35.47 286 ALA A C 1
ATOM 1315 O O . ALA A 1 298 ? 98.087 73.079 18.137 1.00 38.20 286 ALA A O 1
ATOM 1317 N N . GLY A 1 299 ? 96.277 74.129 18.997 1.00 34.88 287 GLY A N 1
ATOM 1318 C CA . GLY A 1 299 ? 96.556 75.468 18.463 1.00 33.47 287 GLY A CA 1
ATOM 1319 C C . GLY A 1 299 ? 95.690 75.959 17.309 1.00 35.87 287 GLY A C 1
ATOM 1320 O O . GLY A 1 299 ? 96.036 76.966 16.683 1.00 34.80 287 GLY A O 1
ATOM 1321 N N . ALA A 1 300 ? 94.587 75.261 16.998 1.00 33.27 288 ALA A N 1
ATOM 1322 C CA . ALA A 1 300 ? 93.727 75.664 15.881 1.00 32.26 288 ALA A CA 1
ATOM 1323 C C . ALA A 1 300 ? 93.234 77.065 16.179 1.00 33.28 288 ALA A C 1
ATOM 1324 O O . ALA A 1 300 ? 92.888 77.379 17.359 1.00 29.24 288 ALA A O 1
ATOM 1326 N N . ASP A 1 301 ? 93.234 77.895 15.141 1.00 26.20 289 ASP A N 1
ATOM 1327 C CA . ASP A 1 301 ? 92.711 79.266 15.217 1.00 28.56 289 ASP A CA 1
ATOM 1328 C C . ASP A 1 301 ? 91.223 79.341 14.844 1.00 27.66 289 ASP A C 1
ATOM 1329 O O . ASP A 1 301 ? 90.577 80.367 15.067 1.00 29.99 289 ASP A O 1
ATOM 1334 N N . ALA A 1 302 ? 90.705 78.248 14.268 1.00 30.00 290 ALA A N 1
ATOM 1335 C CA . ALA A 1 302 ? 89.303 78.016 13.889 1.00 28.26 290 ALA A CA 1
ATOM 1336 C C . ALA A 1 302 ? 89.207 76.529 13.718 1.00 30.08 290 ALA A C 1
ATOM 1337 O O . ALA A 1 302 ? 90.183 75.872 13.393 1.00 31.04 290 ALA A O 1
ATOM 1339 N N . VAL A 1 303 ? 88.019 75.984 13.902 1.00 31.73 291 VAL A N 1
ATOM 1340 C CA . VAL A 1 303 ? 87.829 74.553 13.692 1.00 31.25 291 VAL A CA 1
ATOM 1341 C C . VAL A 1 303 ? 86.792 74.373 12.589 1.00 29.55 291 VAL A C 1
ATOM 1342 O O . VAL A 1 303 ? 85.732 75.016 12.633 1.00 31.13 291 VAL A O 1
ATOM 1346 N N . LYS A 1 304 ? 87.121 73.552 11.585 1.00 26.22 292 LYS A N 1
ATOM 1347 C CA . LYS A 1 304 ? 86.196 73.304 10.515 1.00 28.66 292 LYS A CA 1
ATOM 1348 C C . LYS A 1 304 ? 85.406 72.018 10.800 1.00 30.17 292 LYS A C 1
ATOM 1349 O O . LYS A 1 304 ? 85.972 70.950 11.030 1.00 27.88 292 LYS A O 1
ATOM 1355 N N . VAL A 1 305 ? 84.080 72.150 10.747 1.00 32.20 293 VAL A N 1
ATOM 1356 C CA . VAL A 1 305 ? 83.175 71.119 11.188 1.00 33.01 293 VAL A CA 1
ATOM 1357 C C . VAL A 1 305 ? 82.423 70.549 10.001 1.00 33.11 293 VAL A C 1
ATOM 1358 O O . VAL A 1 305 ? 81.852 71.304 9.206 1.00 32.85 293 VAL A O 1
ATOM 1362 N N . GLY A 1 306 ? 82.398 69.216 9.894 1.00 31.62 294 GLY A N 1
ATOM 1363 C CA . GLY A 1 306 ? 81.711 68.586 8.763 1.00 32.73 294 GLY A CA 1
ATOM 1364 C C . GLY A 1 306 ? 82.350 67.253 8.432 1.00 33.24 294 GLY A C 1
ATOM 1365 O O . GLY A 1 306 ? 83.352 67.192 7.700 1.00 34.23 294 GLY A O 1
ATOM 1366 N N . VAL A 1 307 ? 81.789 66.188 8.995 1.00 31.11 295 VAL A N 1
ATOM 1367 C CA . VAL A 1 307 ? 82.190 64.857 8.619 1.00 32.97 295 VAL A CA 1
ATOM 1368 C C . VAL A 1 307 ? 80.908 64.166 8.219 1.00 34.62 295 VAL A C 1
ATOM 1369 O O . VAL A 1 307 ? 80.018 64.049 9.043 1.00 33.06 295 VAL A O 1
ATOM 1373 N N . GLY A 1 308 ? 80.799 63.776 6.949 1.00 34.20 296 GLY A N 1
ATOM 1374 C CA . GLY A 1 308 ? 79.572 63.177 6.445 1.00 37.06 296 GLY A CA 1
ATOM 1375 C C . GLY A 1 308 ? 78.381 64.131 6.407 1.00 45.37 296 GLY A C 1
ATOM 1376 O O . GLY A 1 308 ? 77.250 63.692 6.654 1.00 45.45 296 GLY A O 1
ATOM 1377 N N . PRO A 1 309 ? 78.603 65.442 6.109 1.00 46.63 297 PRO A N 1
ATOM 1378 C CA . PRO A 1 309 ? 77.404 66.235 5.955 1.00 53.55 297 PRO A CA 1
ATOM 1379 C C . PRO A 1 309 ? 76.938 66.160 4.478 1.00 60.95 297 PRO A C 1
ATOM 1380 O O . PRO A 1 309 ? 77.764 66.186 3.533 1.00 63.18 297 PRO A O 1
ATOM 1384 N N . GLY A 1 310 ? 75.628 66.062 4.295 1.00 65.51 298 GLY A N 1
ATOM 1385 C CA . GLY A 1 310 ? 75.081 65.677 2.998 1.00 68.48 298 GLY A CA 1
ATOM 1386 C C . GLY A 1 310 ? 74.647 64.223 3.082 1.00 70.41 298 GLY A C 1
ATOM 1387 O O . GLY A 1 310 ? 75.477 63.319 3.314 1.00 70.15 298 GLY A O 1
ATOM 1388 N N . SER A 1 311 ? 73.343 64.010 2.891 1.00 71.43 299 SER A N 1
ATOM 1389 C CA . SER A 1 311 ? 72.714 62.705 3.039 1.00 72.63 299 SER A CA 1
ATOM 1390 C C . SER A 1 311 ? 73.303 61.648 2.108 1.00 72.40 299 SER A C 1
ATOM 1391 O O . SER A 1 311 ? 73.461 60.487 2.489 1.00 73.43 299 SER A O 1
ATOM 1394 N N . ILE A 1 312 ? 73.667 62.065 0.901 1.00 73.04 300 ILE A N 1
ATOM 1395 C CA . ILE A 1 312 ? 74.125 61.123 -0.117 1.00 73.54 300 ILE A CA 1
ATOM 1396 C C . ILE A 1 312 ? 75.624 61.243 -0.442 1.00 72.04 300 ILE A C 1
ATOM 1397 O O . ILE A 1 312 ? 76.089 60.777 -1.482 1.00 73.71 300 ILE A O 1
ATOM 1402 N N . CYS A 1 313 ? 76.384 61.828 0.480 1.00 69.65 301 CYS A N 1
ATOM 1403 C CA . CYS A 1 313 ? 77.816 62.048 0.267 1.00 66.39 301 CYS A CA 1
ATOM 1404 C C . CYS A 1 313 ? 78.640 60.752 0.344 1.00 63.25 301 CYS A C 1
ATOM 1405 O O . CYS A 1 313 ? 78.163 59.746 0.875 1.00 62.20 301 CYS A O 1
ATOM 1408 N N . THR A 1 314 ? 79.864 60.791 -0.191 1.00 58.17 302 THR A N 1
ATOM 1409 C CA . THR A 1 314 ? 80.794 59.650 -0.173 1.00 55.78 302 THR A CA 1
ATOM 1410 C C . THR A 1 314 ? 81.105 59.038 1.209 1.00 51.17 302 THR A C 1
ATOM 1411 O O . THR A 1 314 ? 81.039 57.820 1.360 1.00 50.62 302 THR A O 1
ATOM 1415 N N . THR A 1 315 ? 81.464 59.864 2.188 1.00 45.19 303 THR A N 1
ATOM 1416 C CA . THR A 1 315 ? 81.823 59.386 3.535 1.00 43.07 303 THR A CA 1
ATOM 1417 C C . THR A 1 315 ? 80.738 58.504 4.162 1.00 40.88 303 THR A C 1
ATOM 1418 O O . THR A 1 315 ? 81.055 57.431 4.673 1.00 41.41 303 THR A O 1
ATOM 1422 N N . ARG A 1 316 ? 79.479 58.955 4.099 1.00 37.94 304 ARG A N 1
ATOM 1423 C CA . ARG A 1 316 ? 78.320 58.222 4.631 1.00 36.70 304 ARG A CA 1
ATOM 1424 C C . ARG A 1 316 ? 78.106 56.889 3.952 1.00 35.14 304 ARG A C 1
ATOM 1425 O O . ARG A 1 316 ? 78.008 55.852 4.615 1.00 38.34 304 ARG A O 1
ATOM 1433 N N . VAL A 1 317 ? 78.044 56.913 2.627 1.00 34.65 305 VAL A N 1
ATOM 1434 C CA . VAL A 1 317 ? 77.735 55.726 1.817 1.00 33.84 305 VAL A CA 1
ATOM 1435 C C . VAL A 1 317 ? 78.863 54.682 1.856 1.00 34.07 305 VAL A C 1
ATOM 1436 O O . VAL A 1 317 ? 78.627 53.467 2.021 1.00 32.82 305 VAL A O 1
ATOM 1440 N N . VAL A 1 318 ? 80.082 55.182 1.683 1.00 32.36 306 VAL A N 1
ATOM 1441 C CA . VAL A 1 318 ? 81.263 54.354 1.499 1.00 31.63 306 VAL A CA 1
ATOM 1442 C C . VAL A 1 318 ? 81.794 53.860 2.859 1.00 30.61 306 VAL A C 1
ATOM 1443 O O . VAL A 1 318 ? 82.168 52.677 2.994 1.00 29.67 306 VAL A O 1
ATOM 1447 N N . ALA A 1 319 ? 81.780 54.757 3.852 1.00 27.54 307 ALA A N 1
ATOM 1448 C CA . ALA A 1 319 ? 82.380 54.479 5.159 1.00 29.17 307 ALA A CA 1
ATOM 1449 C C . ALA A 1 319 ? 81.372 54.251 6.278 1.00 28.98 307 ALA A C 1
ATOM 1450 O O . ALA A 1 319 ? 81.756 53.770 7.336 1.00 28.92 307 ALA A O 1
ATOM 1452 N N . GLY A 1 320 ? 80.128 54.663 6.076 1.00 28.79 308 GLY A N 1
ATOM 1453 C CA . GLY A 1 320 ? 79.070 54.505 7.069 1.00 28.57 308 GLY A CA 1
ATOM 1454 C C . GLY A 1 320 ? 79.201 55.535 8.150 1.00 29.06 308 GLY A C 1
ATOM 1455 O O . GLY A 1 320 ? 78.632 55.391 9.230 1.00 30.90 308 GLY A O 1
ATOM 1456 N N . VAL A 1 321 ? 80.006 56.563 7.872 1.00 29.75 309 VAL A N 1
ATOM 1457 C CA . VAL A 1 321 ? 80.419 57.509 8.894 1.00 29.88 309 VAL A CA 1
ATOM 1458 C C . VAL A 1 321 ? 79.841 58.925 8.625 1.00 33.77 309 VAL A C 1
ATOM 1459 O O . VAL A 1 321 ? 79.784 59.377 7.487 1.00 33.87 309 VAL A O 1
ATOM 1463 N N . GLY A 1 322 ? 79.393 59.597 9.684 1.00 33.56 310 GLY A N 1
ATOM 1464 C CA . GLY A 1 322 ? 78.964 61.009 9.584 1.00 35.76 310 GLY A CA 1
ATOM 1465 C C . GLY A 1 322 ? 78.324 61.503 10.862 1.00 36.55 310 GLY A C 1
ATOM 1466 O O . GLY A 1 322 ? 77.928 60.695 11.717 1.00 34.39 310 GLY A O 1
ATOM 1467 N N . VAL A 1 323 ? 78.237 62.831 11.006 1.00 35.07 311 VAL A N 1
ATOM 1468 C CA . VAL A 1 323 ? 77.292 63.404 11.941 1.00 30.52 311 VAL A CA 1
ATOM 1469 C C . VAL A 1 323 ? 76.421 64.447 11.253 1.00 28.74 311 VAL A C 1
ATOM 1470 O O . VAL A 1 323 ? 76.961 65.427 10.756 1.00 30.48 311 VAL A O 1
ATOM 1474 N N . PRO A 1 324 ? 75.069 64.267 11.244 1.00 27.89 312 PRO A N 1
ATOM 1475 C CA . PRO A 1 324 ? 74.238 65.342 10.665 1.00 30.23 312 PRO A CA 1
ATOM 1476 C C . PRO A 1 324 ? 74.666 66.714 11.174 1.00 30.90 312 PRO A C 1
ATOM 1477 O O . PRO A 1 324 ? 74.986 66.885 12.350 1.00 33.07 312 PRO A O 1
ATOM 1481 N N . GLN A 1 325 ? 74.691 67.666 10.266 1.00 31.69 313 GLN A N 1
ATOM 1482 C CA . GLN A 1 325 ? 75.454 68.905 10.468 1.00 33.41 313 GLN A CA 1
ATOM 1483 C C . GLN A 1 325 ? 74.896 69.923 11.452 1.00 33.27 313 GLN A C 1
ATOM 1484 O O . GLN A 1 325 ? 75.673 70.675 12.044 1.00 34.17 313 GLN A O 1
ATOM 1490 N N . LEU A 1 326 ? 73.576 70.000 11.611 1.00 32.07 314 LEU A N 1
ATOM 1491 C CA . LEU A 1 326 ? 73.064 70.873 12.659 1.00 33.80 314 LEU A CA 1
ATOM 1492 C C . LEU A 1 326 ? 73.594 70.465 14.031 1.00 33.17 314 LEU A C 1
ATOM 1493 O O . LEU A 1 326 ? 74.141 71.285 14.751 1.00 34.66 314 LEU A O 1
ATOM 1498 N N . THR A 1 327 ? 73.407 69.205 14.404 1.00 31.87 315 THR A N 1
ATOM 1499 C CA . THR A 1 327 ? 73.940 68.672 15.683 1.00 31.89 315 THR A CA 1
ATOM 1500 C C . THR A 1 327 ? 75.491 68.790 15.799 1.00 31.88 315 THR A C 1
ATOM 1501 O O . THR A 1 327 ? 76.013 69.012 16.875 1.00 30.44 315 THR A O 1
ATOM 1505 N N . ALA A 1 328 ? 76.226 68.574 14.713 1.00 30.72 316 ALA A N 1
ATOM 1506 C CA . ALA A 1 328 ? 77.692 68.616 14.771 1.00 29.33 316 ALA A CA 1
ATOM 1507 C C . ALA A 1 328 ? 78.100 70.070 15.046 1.00 31.17 316 ALA A C 1
ATOM 1508 O O . ALA A 1 328 ? 78.966 70.341 15.872 1.00 29.04 316 ALA A O 1
ATOM 1510 N N . VAL A 1 329 ? 77.454 71.028 14.369 1.00 33.89 317 VAL A N 1
ATOM 1511 C CA . VAL A 1 329 ? 77.730 72.468 14.645 1.00 33.13 317 VAL A CA 1
ATOM 1512 C C . VAL A 1 329 ? 77.407 72.905 16.082 1.00 34.68 317 VAL A C 1
ATOM 1513 O O . VAL A 1 329 ? 78.202 73.585 16.725 1.00 36.12 317 VAL A O 1
ATOM 1517 N N . MET A 1 330 ? 76.265 72.492 16.602 1.00 34.10 318 MET A N 1
ATOM 1518 C CA . MET A 1 330 ? 75.834 72.883 17.929 1.00 35.41 318 MET A CA 1
ATOM 1519 C C . MET A 1 330 ? 76.721 72.337 19.060 1.00 35.10 318 MET A C 1
ATOM 1520 O O . MET A 1 330 ? 77.010 73.046 20.022 1.00 32.37 318 MET A O 1
ATOM 1525 N N . GLU A 1 331 ? 77.090 71.061 18.983 1.00 31.66 319 GLU A N 1
ATOM 1526 C CA . GLU A 1 331 ? 77.951 70.468 20.018 1.00 31.22 319 GLU A CA 1
ATOM 1527 C C . GLU A 1 331 ? 79.388 70.916 19.896 1.00 30.59 319 GLU A C 1
ATOM 1528 O O . GLU A 1 331 ? 80.084 71.051 20.902 1.00 29.73 319 GLU A O 1
ATOM 1534 N N . CYS A 1 332 ? 79.856 71.131 18.671 1.00 27.79 320 CYS A N 1
ATOM 1535 C CA . CYS A 1 332 ? 81.231 71.572 18.496 1.00 30.93 320 CYS A CA 1
ATOM 1536 C C . CYS A 1 332 ? 81.375 73.031 18.903 1.00 33.50 320 CYS A C 1
ATOM 1537 O O . CYS A 1 332 ? 82.362 73.407 19.560 1.00 30.62 320 CYS A O 1
ATOM 1540 N N . SER A 1 333 ? 80.399 73.863 18.514 1.00 33.65 321 SER A N 1
ATOM 1541 C CA . SER A 1 333 ? 80.481 75.302 18.828 1.00 33.65 321 SER A CA 1
ATOM 1542 C C . SER A 1 333 ? 80.379 75.509 20.319 1.00 34.33 321 SER A C 1
ATOM 1543 O O . SER A 1 333 ? 81.004 76.416 20.889 1.00 34.54 321 SER A O 1
ATOM 1546 N N . GLU A 1 334 ? 79.669 74.618 21.001 1.00 35.22 322 GLU A N 1
ATOM 1547 C CA . GLU A 1 334 ? 79.581 74.730 22.448 1.00 36.88 322 GLU A CA 1
ATOM 1548 C C . GLU A 1 334 ? 80.948 74.552 23.134 1.00 36.13 322 GLU A C 1
ATOM 1549 O O . GLU A 1 334 ? 81.254 75.237 24.124 1.00 37.79 322 GLU A O 1
ATOM 1555 N N . VAL A 1 335 ? 81.776 73.642 22.627 1.00 34.01 323 VAL A N 1
ATOM 1556 C CA . VAL A 1 335 ? 83.129 73.447 23.163 1.00 35.11 323 VAL A CA 1
ATOM 1557 C C . VAL A 1 335 ? 84.003 74.655 22.804 1.00 34.75 323 VAL A C 1
ATOM 1558 O O . VAL A 1 335 ? 84.673 75.245 23.669 1.00 34.67 323 VAL A O 1
ATOM 1562 N N . ALA A 1 336 ? 83.983 75.002 21.525 1.00 32.75 324 ALA A N 1
ATOM 1563 C CA . ALA A 1 336 ? 84.796 76.088 20.971 1.00 36.01 324 ALA A CA 1
ATOM 1564 C C . ALA A 1 336 ? 84.543 77.460 21.628 1.00 35.59 324 ALA A C 1
ATOM 1565 O O . ALA A 1 336 ? 85.490 78.234 21.884 1.00 36.01 324 ALA A O 1
ATOM 1567 N N . ARG A 1 337 ? 83.282 77.748 21.918 1.00 34.22 325 ARG A N 1
ATOM 1568 C CA . ARG A 1 337 ? 82.920 78.987 22.606 1.00 33.78 325 ARG A CA 1
ATOM 1569 C C . ARG A 1 337 ? 83.659 79.172 23.893 1.00 35.23 325 ARG A C 1
ATOM 1570 O O . ARG A 1 337 ? 83.932 80.330 24.232 1.00 35.49 325 ARG A O 1
ATOM 1578 N N . LYS A 1 338 ? 83.983 78.063 24.590 1.00 36.31 326 LYS A N 1
ATOM 1579 C CA . LYS A 1 338 ? 84.705 78.082 25.900 1.00 38.82 326 LYS A CA 1
ATOM 1580 C C . LYS A 1 338 ? 86.110 78.630 25.692 1.00 38.81 326 LYS A C 1
ATOM 1581 O O . LYS A 1 338 ? 86.744 79.076 26.638 1.00 42.63 326 LYS A O 1
ATOM 1587 N N . TYR A 1 339 ? 86.572 78.574 24.453 1.00 38.41 327 TYR A N 1
ATOM 1588 C CA . TYR A 1 339 ? 87.914 78.993 24.075 1.00 38.29 327 TYR A CA 1
ATOM 1589 C C . TYR A 1 339 ? 87.902 80.175 23.104 1.00 36.82 327 TYR A C 1
ATOM 1590 O O . TYR A 1 339 ? 88.956 80.574 22.610 1.00 34.56 327 TYR A O 1
ATOM 1599 N N . ASP A 1 340 ? 86.716 80.704 22.799 1.00 35.98 328 ASP A N 1
ATOM 1600 C CA . ASP A 1 340 ? 86.585 81.798 21.826 1.00 36.26 328 ASP A CA 1
ATOM 1601 C C . ASP A 1 340 ? 87.275 81.450 20.485 1.00 37.35 328 ASP A C 1
ATOM 1602 O O . ASP A 1 340 ? 87.942 82.293 19.840 1.00 38.23 328 ASP A O 1
ATOM 1607 N N . VAL A 1 341 ? 87.118 80.196 20.060 1.00 33.47 329 VAL A N 1
ATOM 1608 C CA . VAL A 1 341 ? 87.597 79.792 18.750 1.00 32.78 329 VAL A CA 1
ATOM 1609 C C . VAL A 1 341 ? 86.421 79.649 17.792 1.00 32.95 329 VAL A C 1
ATOM 1610 O O . VAL A 1 341 ? 85.431 78.991 18.107 1.00 35.98 329 VAL A O 1
ATOM 1614 N N . PRO A 1 342 ? 86.505 80.280 16.634 1.00 31.98 330 PRO A N 1
ATOM 1615 C CA . PRO A 1 342 ? 85.393 80.174 15.661 1.00 31.39 330 PRO A CA 1
ATOM 1616 C C . PRO A 1 342 ? 85.226 78.819 14.959 1.00 30.26 330 PRO A C 1
ATOM 1617 O O . PRO A 1 342 ? 86.207 78.163 14.631 1.00 30.86 330 PRO A O 1
ATOM 1621 N N . ILE A 1 343 ? 83.971 78.415 14.782 1.00 26.72 331 ILE A N 1
ATOM 1622 C CA . ILE A 1 343 ? 83.635 77.214 14.098 1.00 28.83 331 ILE A CA 1
ATOM 1623 C C . ILE A 1 343 ? 83.279 77.613 12.640 1.00 29.35 331 ILE A C 1
ATOM 1624 O O . ILE A 1 343 ? 82.487 78.523 12.416 1.00 35.04 331 ILE A O 1
ATOM 1629 N N . ILE A 1 344 ? 83.896 76.960 11.668 1.00 29.02 332 ILE A N 1
ATOM 1630 C CA . ILE A 1 344 ? 83.469 77.085 10.236 1.00 27.63 332 ILE A CA 1
ATOM 1631 C C . ILE A 1 344 ? 82.658 75.805 9.937 1.00 31.31 332 ILE A C 1
ATOM 1632 O O . ILE A 1 344 ? 83.192 74.678 10.121 1.00 32.65 332 ILE A O 1
ATOM 1637 N N . ALA A 1 345 ? 81.386 75.978 9.545 1.00 29.81 333 ALA A N 1
ATOM 1638 C CA . ALA A 1 345 ? 80.482 74.860 9.160 1.00 28.18 333 ALA A CA 1
ATOM 1639 C C . ALA A 1 345 ? 80.727 74.529 7.706 1.00 30.72 333 ALA A C 1
ATOM 1640 O O . ALA A 1 345 ? 80.487 75.343 6.818 1.00 31.03 333 ALA A O 1
ATOM 1642 N N . ASP A 1 346 ? 81.224 73.326 7.454 1.00 32.45 334 ASP A N 1
ATOM 1643 C CA . ASP A 1 346 ? 81.622 72.930 6.133 1.00 34.18 334 ASP A CA 1
ATOM 1644 C C . ASP A 1 346 ? 80.740 71.777 5.643 1.00 36.62 334 ASP A C 1
ATOM 1645 O O . ASP A 1 346 ? 80.849 70.665 6.152 1.00 34.36 334 ASP A O 1
ATOM 1650 N N . GLY A 1 347 ? 79.904 72.045 4.644 1.00 37.33 335 GLY A N 1
ATOM 1651 C CA . GLY A 1 347 ? 79.156 70.974 3.980 1.00 41.30 335 GLY A CA 1
ATOM 1652 C C . GLY A 1 347 ? 77.659 71.008 4.209 1.00 43.37 335 GLY A C 1
ATOM 1653 O O . GLY A 1 347 ? 77.174 71.418 5.261 1.00 42.85 335 GLY A O 1
ATOM 1654 N N . GLY A 1 348 ? 76.926 70.578 3.191 1.00 46.63 336 GLY A N 1
ATOM 1655 C CA . GLY A 1 348 ? 75.477 70.422 3.288 1.00 47.49 336 GLY A CA 1
ATOM 1656 C C . GLY A 1 348 ? 74.751 71.741 3.174 1.00 47.27 336 GLY A C 1
ATOM 1657 O O . GLY A 1 348 ? 73.601 71.836 3.578 1.00 50.09 336 GLY A O 1
ATOM 1658 N N . ILE A 1 349 ? 75.433 72.768 2.668 1.00 46.10 337 ILE A N 1
ATOM 1659 C CA . ILE A 1 349 ? 74.777 74.044 2.418 1.00 46.06 337 ILE A CA 1
ATOM 1660 C C . ILE A 1 349 ? 74.287 74.048 0.991 1.00 45.85 337 ILE A C 1
ATOM 1661 O O . ILE A 1 349 ? 75.081 74.082 0.059 1.00 48.30 337 ILE A O 1
ATOM 1666 N N . ARG A 1 350 ? 7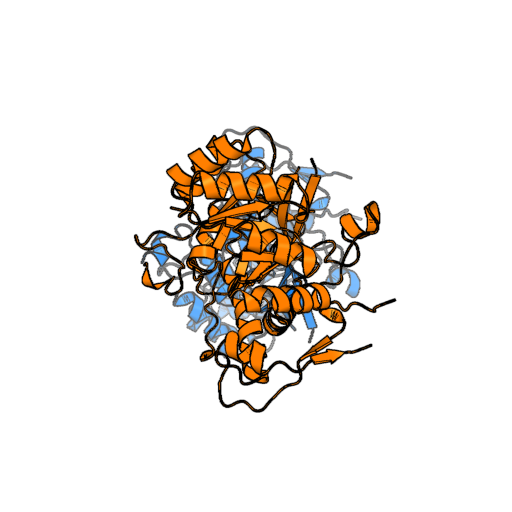2.969 74.040 0.839 1.00 43.21 338 ARG A N 1
ATOM 1667 C CA . ARG A 1 350 ? 72.331 73.968 -0.462 1.00 43.96 338 ARG A CA 1
ATOM 1668 C C . ARG A 1 350 ? 71.652 75.272 -0.788 1.00 42.12 338 ARG A C 1
ATOM 1669 O O . ARG A 1 350 ? 71.563 75.682 -1.967 1.00 42.89 338 ARG A O 1
ATOM 1677 N N . TYR A 1 351 ? 71.192 75.940 0.269 1.00 40.36 339 TYR A N 1
ATOM 1678 C CA . TYR A 1 351 ? 70.332 77.109 0.159 1.00 38.81 339 TYR A CA 1
ATOM 1679 C C . TYR A 1 351 ? 70.758 78.124 1.180 1.00 37.47 339 TYR A C 1
ATOM 1680 O O . TYR A 1 351 ? 71.325 77.771 2.197 1.00 37.07 339 TYR A O 1
ATOM 1689 N N . SER A 1 352 ? 70.446 79.384 0.905 1.00 36.77 340 SER A N 1
ATOM 1690 C CA . SER A 1 352 ? 70.817 80.453 1.758 1.00 34.77 340 SER A CA 1
ATOM 1691 C C . SER A 1 352 ? 70.205 80.220 3.132 1.00 33.80 340 SER A C 1
ATOM 1692 O O . SER A 1 352 ? 70.789 80.604 4.102 1.00 37.76 340 SER A O 1
ATOM 1695 N N . GLY A 1 353 ? 69.059 79.533 3.212 1.00 36.16 341 GLY A N 1
ATOM 1696 C CA . GLY A 1 353 ? 68.447 79.227 4.519 1.00 32.94 341 GLY A CA 1
ATOM 1697 C C . GLY A 1 353 ? 69.310 78.315 5.381 1.00 32.43 341 GLY A C 1
ATOM 1698 O O . GLY A 1 353 ? 69.240 78.346 6.602 1.00 33.15 341 GLY A O 1
ATOM 1699 N N . ASP A 1 354 ? 70.147 77.514 4.742 1.00 32.82 342 ASP A N 1
ATOM 1700 C CA . ASP A 1 354 ? 71.084 76.630 5.459 1.00 34.09 342 ASP A CA 1
ATOM 1701 C C . ASP A 1 354 ? 72.179 77.416 6.173 1.00 32.36 342 ASP A C 1
ATOM 1702 O O . ASP A 1 354 ? 72.653 77.030 7.241 1.00 33.19 342 ASP A O 1
ATOM 1707 N N . ILE A 1 355 ? 72.574 78.532 5.583 1.00 31.86 343 ILE A N 1
ATOM 1708 C CA . ILE A 1 355 ? 73.592 79.445 6.159 1.00 30.17 343 ILE A CA 1
ATOM 1709 C C . ILE A 1 355 ? 73.057 80.045 7.446 1.00 31.73 343 ILE A C 1
ATOM 1710 O O . ILE A 1 355 ? 73.774 80.080 8.465 1.00 33.06 343 ILE A O 1
ATOM 1715 N N . VAL A 1 356 ? 71.789 80.490 7.415 1.00 31.06 344 VAL A N 1
ATOM 1716 C CA . VAL A 1 356 ? 71.179 81.104 8.601 1.00 28.52 344 VAL A CA 1
ATOM 1717 C C . VAL A 1 356 ? 71.151 80.047 9.660 1.00 30.95 344 VAL A C 1
ATOM 1718 O O . VAL A 1 356 ? 71.478 80.300 10.820 1.00 30.01 344 VAL A O 1
ATOM 1722 N N . LYS A 1 357 ? 70.758 78.836 9.266 1.00 30.29 345 LYS A N 1
ATOM 1723 C CA . LYS A 1 357 ? 70.651 77.760 10.250 1.00 31.08 345 LYS A CA 1
ATOM 1724 C C . LYS A 1 357 ? 72.030 77.417 10.848 1.00 30.38 345 LYS A C 1
ATOM 1725 O O . LYS A 1 357 ? 72.158 77.291 12.061 1.00 29.47 345 LYS A O 1
ATOM 1731 N N . ALA A 1 358 ? 73.036 77.290 9.985 1.00 28.07 346 ALA A N 1
ATOM 1732 C CA . ALA A 1 358 ? 74.424 76.963 10.410 1.00 31.91 346 ALA A CA 1
ATOM 1733 C C . ALA A 1 358 ? 74.998 78.006 11.352 1.00 32.42 346 ALA A C 1
ATOM 1734 O O . ALA A 1 3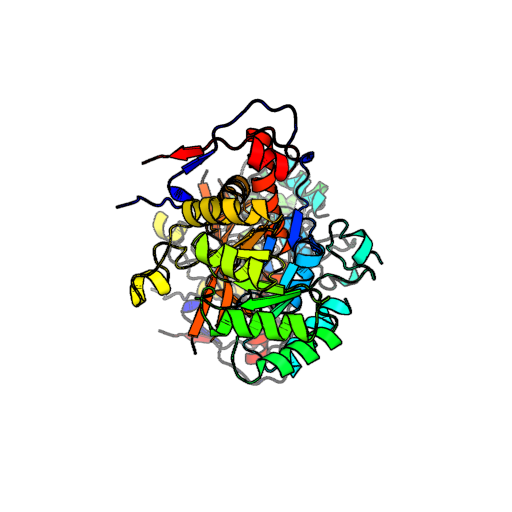58 ? 75.641 77.659 12.338 1.00 33.89 346 ALA A O 1
ATOM 1736 N N . LEU A 1 359 ? 74.795 79.287 11.005 1.00 30.96 347 LEU A N 1
ATOM 1737 C CA . LEU A 1 359 ? 75.277 80.367 11.807 1.00 26.72 347 LEU A CA 1
ATOM 1738 C C . LEU A 1 359 ? 74.490 80.460 13.105 1.00 29.39 347 LEU A C 1
ATOM 1739 O O . LEU A 1 359 ? 75.081 80.628 14.136 1.00 28.32 347 LEU A O 1
ATOM 1744 N N . ALA A 1 360 ? 73.159 80.335 13.046 1.00 29.93 348 ALA A N 1
ATOM 1745 C CA . ALA A 1 360 ? 72.318 80.230 14.233 1.00 30.57 348 ALA A CA 1
ATOM 1746 C C . ALA A 1 360 ? 72.707 79.071 15.187 1.00 31.28 348 ALA A C 1
ATOM 1747 O O . ALA A 1 360 ? 72.605 79.175 16.405 1.00 28.47 348 ALA A O 1
ATOM 1749 N N . ALA A 1 361 ? 73.133 77.956 14.612 1.00 30.82 349 ALA A N 1
ATOM 1750 C CA . ALA A 1 361 ? 73.578 76.800 15.408 1.00 30.77 349 ALA A CA 1
ATOM 1751 C C . ALA A 1 361 ? 74.955 76.981 16.083 1.00 32.02 349 ALA A C 1
ATOM 1752 O O . ALA A 1 361 ? 75.423 76.085 16.758 1.00 32.33 349 ALA A O 1
ATOM 1754 N N . GLY A 1 362 ? 75.640 78.093 15.836 1.00 32.65 350 GLY A N 1
ATOM 1755 C CA . GLY A 1 362 ? 76.943 78.349 16.460 1.00 29.47 350 GLY A CA 1
ATOM 1756 C C . GLY A 1 362 ? 78.151 78.541 15.544 1.00 28.83 350 GLY A C 1
ATOM 1757 O O . GLY A 1 362 ? 79.182 79.004 15.990 1.00 29.56 350 GLY A O 1
ATOM 1758 N N . ALA A 1 363 ? 78.041 78.199 14.262 1.00 30.19 351 ALA A N 1
ATOM 1759 C CA . ALA A 1 363 ? 79.077 78.543 13.296 1.00 24.40 351 ALA A CA 1
ATOM 1760 C C . ALA A 1 363 ? 79.227 80.050 13.114 1.00 27.78 351 ALA A C 1
ATOM 1761 O O . ALA A 1 363 ? 78.239 80.784 13.137 1.00 26.94 351 ALA A O 1
ATOM 1763 N N . GLU A 1 364 ? 80.458 80.511 12.847 1.00 28.46 352 GLU A N 1
ATOM 1764 C CA . GLU A 1 364 ? 80.667 81.920 12.527 1.00 29.17 352 GLU A CA 1
ATOM 1765 C C . GLU A 1 364 ? 80.934 82.118 11.049 1.00 31.05 352 GLU A C 1
ATOM 1766 O O . GLU A 1 364 ? 80.896 83.231 10.553 1.00 33.15 352 GLU A O 1
ATOM 1772 N N . SER A 1 365 ? 81.132 81.042 10.329 1.00 32.17 353 SER A N 1
ATOM 1773 C CA . SER A 1 365 ? 81.144 81.144 8.866 1.00 26.95 353 SER A CA 1
ATOM 1774 C C . SER A 1 365 ? 80.807 79.809 8.281 1.00 28.90 353 SER A C 1
ATOM 1775 O O . SER A 1 365 ? 80.759 78.842 9.005 1.00 31.17 353 SER A O 1
ATOM 1778 N N . VAL A 1 366 ? 80.613 79.740 6.948 1.00 31.76 354 VAL A N 1
ATOM 1779 C CA . VAL A 1 366 ? 80.215 78.518 6.312 1.00 31.13 354 VAL A CA 1
ATOM 1780 C C . VAL A 1 366 ? 81.087 78.325 5.113 1.00 33.08 354 VAL A C 1
ATOM 1781 O O . VAL A 1 366 ? 81.399 79.272 4.356 1.00 29.73 354 VAL A O 1
ATOM 1785 N N . MET A 1 367 ? 81.518 77.098 4.938 1.00 31.49 355 MET A N 1
ATOM 1786 C CA . MET A 1 367 ? 82.291 76.796 3.749 1.00 33.84 355 MET A CA 1
ATOM 1787 C C . MET A 1 367 ? 81.362 76.160 2.729 1.00 34.95 355 MET A C 1
ATOM 1788 O O . MET A 1 367 ? 80.554 75.265 3.059 1.00 34.81 355 MET A O 1
ATOM 1793 N N . VAL A 1 368 ? 81.446 76.628 1.489 1.00 38.71 356 VAL A N 1
ATOM 1794 C CA . VAL A 1 368 ? 80.562 76.126 0.441 1.00 38.49 356 VAL A CA 1
ATOM 1795 C C . VAL A 1 368 ? 81.325 75.795 -0.805 1.00 39.73 356 VAL A C 1
ATOM 1796 O O . VAL A 1 368 ? 82.247 76.521 -1.179 1.00 37.37 356 VAL A O 1
ATOM 1800 N N . GLY A 1 369 ? 80.915 74.703 -1.457 1.00 38.43 357 GLY A N 1
ATOM 1801 C CA . GLY A 1 369 ? 81.566 74.207 -2.655 1.00 37.19 357 GLY A CA 1
ATOM 1802 C C . GLY A 1 369 ? 80.674 74.158 -3.865 1.00 38.87 357 GLY A C 1
ATOM 1803 O O . GLY A 1 369 ? 80.797 74.971 -4.779 1.00 33.78 357 GLY A O 1
ATOM 1804 N N . SER A 1 370 ? 79.758 73.197 -3.840 1.00 39.77 358 SER A N 1
ATOM 1805 C CA . SER A 1 370 ? 78.859 72.914 -4.938 1.00 44.98 358 SER A CA 1
ATOM 1806 C C . SER A 1 370 ? 78.126 74.166 -5.408 1.00 44.08 358 SER A C 1
ATOM 1807 O O . SER A 1 370 ? 77.981 74.364 -6.598 1.00 40.53 358 SER A O 1
ATOM 1810 N N . ILE A 1 371 ? 77.726 75.023 -4.470 1.00 44.57 359 ILE A N 1
ATOM 1811 C CA . ILE A 1 371 ? 77.091 76.297 -4.799 1.00 48.54 359 ILE A CA 1
ATOM 1812 C C . ILE A 1 371 ? 77.986 77.232 -5.663 1.00 47.62 359 ILE A C 1
ATOM 1813 O O . ILE A 1 371 ? 77.483 77.901 -6.566 1.00 50.60 359 ILE A O 1
ATOM 1818 N N . PHE A 1 372 ? 79.296 77.286 -5.380 1.00 44.13 360 PHE A N 1
ATOM 1819 C CA . PHE A 1 372 ? 80.223 78.112 -6.181 1.00 41.48 360 PHE A CA 1
ATOM 1820 C C . PHE A 1 372 ? 80.757 77.396 -7.426 1.00 41.05 360 PHE A C 1
ATOM 1821 O O . PHE A 1 372 ? 81.395 78.015 -8.280 1.00 38.09 360 PHE A O 1
ATOM 1829 N N . ALA A 1 373 ? 80.519 76.090 -7.509 1.00 40.82 361 ALA A N 1
ATOM 1830 C CA . ALA A 1 373 ? 81.000 75.306 -8.626 1.00 43.15 361 ALA A CA 1
ATOM 1831 C C . ALA A 1 373 ? 80.357 75.755 -9.947 1.00 43.34 361 ALA A C 1
ATOM 1832 O O . ALA A 1 373 ? 80.941 75.577 -11.011 1.00 45.90 361 ALA A O 1
ATOM 1834 N N . GLY A 1 374 ? 79.188 76.382 -9.883 1.00 42.42 362 GLY A N 1
ATOM 1835 C CA . GLY A 1 374 ? 78.513 76.815 -11.114 1.00 40.67 362 GLY A CA 1
ATOM 1836 C C . GLY A 1 374 ? 78.771 78.248 -11.549 1.00 40.56 362 GLY A C 1
ATOM 1837 O O . GLY A 1 374 ? 78.125 78.754 -12.479 1.00 41.59 362 GLY A O 1
ATOM 1838 N N . THR A 1 375 ? 79.725 78.909 -10.923 1.00 38.84 363 THR A N 1
ATOM 1839 C CA . THR A 1 375 ? 79.931 80.311 -11.249 1.00 38.23 363 THR A CA 1
ATOM 1840 C C . THR A 1 375 ? 80.939 80.482 -12.354 1.00 37.16 363 THR A C 1
ATOM 1841 O O . THR A 1 375 ? 81.748 79.602 -12.596 1.00 36.91 363 THR A O 1
ATOM 1845 N N . GLU A 1 376 ? 80.887 81.636 -13.014 1.00 39.23 364 GLU A N 1
ATOM 1846 C CA . GLU A 1 376 ? 81.857 82.031 -14.034 1.00 39.86 364 GLU A CA 1
ATOM 1847 C C . GLU A 1 376 ? 83.293 81.817 -13.558 1.00 39.54 364 GLU A C 1
ATOM 1848 O O . GLU A 1 376 ? 84.109 81.292 -14.310 1.00 39.23 364 GLU A O 1
ATOM 1852 N N . GLU A 1 377 ? 83.581 82.188 -12.303 1.00 36.60 365 GLU A N 1
ATOM 1853 C CA . GLU A 1 377 ? 84.969 82.221 -11.798 1.00 36.32 365 GLU A CA 1
ATOM 1854 C C . GLU A 1 377 ? 85.524 80.869 -11.342 1.00 35.05 365 GLU A C 1
ATOM 1855 O O . GLU A 1 377 ? 86.735 80.733 -11.111 1.00 37.32 365 GLU A O 1
ATOM 1861 N N . ALA A 1 378 ? 84.654 79.873 -11.175 1.00 33.28 366 ALA A N 1
ATOM 1862 C CA . ALA A 1 378 ? 85.125 78.548 -10.801 1.00 34.82 366 ALA A CA 1
ATOM 1863 C C . ALA A 1 378 ? 86.031 77.980 -11.939 1.00 36.96 366 ALA A C 1
ATOM 1864 O O . ALA A 1 378 ? 85.868 78.371 -13.109 1.00 37.20 366 ALA A O 1
ATOM 1866 N N . PRO A 1 379 ? 87.022 77.130 -11.601 1.00 39.20 367 PRO A N 1
ATOM 1867 C CA . PRO A 1 379 ? 88.079 76.755 -12.534 1.00 42.64 367 PRO A CA 1
ATOM 1868 C C . PRO A 1 379 ? 87.678 76.307 -13.949 1.00 44.75 367 PRO A C 1
ATOM 1869 O O . PRO A 1 379 ? 88.370 76.663 -14.893 1.00 49.46 367 PRO A O 1
ATOM 1873 N N . GLY A 1 380 ? 86.592 75.556 -14.110 1.00 45.52 368 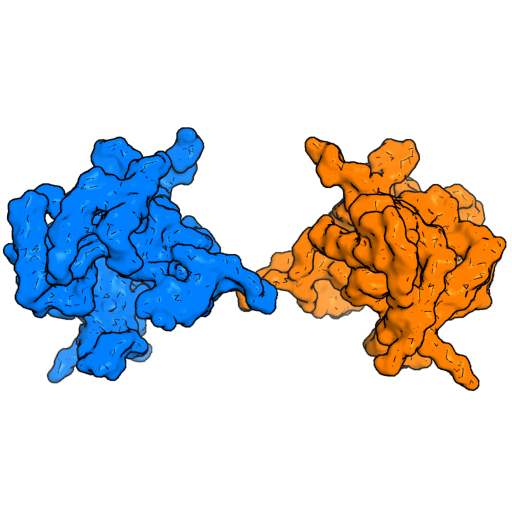GLY A N 1
ATOM 1874 C CA . GLY A 1 380 ? 86.296 74.961 -15.428 1.00 47.41 368 GLY A CA 1
ATOM 1875 C C . GLY A 1 380 ? 85.917 75.873 -16.591 1.00 46.21 368 GLY A C 1
ATOM 1876 O O . GLY A 1 380 ? 86.022 77.093 -16.530 1.00 46.65 368 GLY A O 1
ATOM 1877 N N . GLU A 1 381 ? 85.453 75.270 -17.665 1.00 46.56 369 GLU A N 1
ATOM 1878 C CA . GLU A 1 381 ? 85.054 76.036 -18.824 1.00 47.57 369 GLU A CA 1
ATOM 1879 C C . GLU A 1 381 ? 83.540 76.275 -18.832 1.00 45.57 369 GLU A C 1
ATOM 1880 O O . GLU A 1 381 ? 82.768 75.395 -18.442 1.00 43.19 369 GLU A O 1
ATOM 1886 N N . THR A 1 382 ? 83.129 77.468 -19.268 1.00 45.82 370 THR A N 1
ATOM 1887 C CA . THR A 1 382 ? 81.715 77.747 -19.549 1.00 47.03 370 THR A CA 1
ATOM 1888 C C . THR A 1 382 ? 81.400 77.310 -20.988 1.00 50.38 370 THR A C 1
ATOM 1889 O O . THR A 1 382 ? 82.118 77.657 -21.939 1.00 50.09 370 THR A O 1
ATOM 1893 N N . ILE A 1 383 ? 80.332 76.526 -21.129 1.00 52.01 371 ILE A N 1
ATOM 1894 C CA . ILE A 1 383 ? 79.948 75.916 -22.406 1.00 51.16 371 ILE A CA 1
ATOM 1895 C C . ILE A 1 383 ? 78.447 76.134 -22.653 1.00 52.69 371 ILE A C 1
ATOM 1896 O O . ILE A 1 383 ? 77.694 76.420 -21.714 1.00 53.75 371 ILE A O 1
ATOM 1901 N N . LEU A 1 384 ? 78.022 76.035 -23.911 1.00 53.00 372 LEU A N 1
ATOM 1902 C CA . LEU A 1 384 ? 76.597 76.054 -24.231 1.00 52.60 372 LEU A CA 1
ATOM 1903 C C . LEU A 1 384 ? 76.161 74.664 -24.651 1.00 53.64 372 LEU A C 1
ATOM 1904 O O . LEU A 1 384 ? 76.756 74.066 -25.547 1.00 54.01 372 LEU A O 1
ATOM 1907 N N . TYR A 1 385 ? 75.144 74.142 -23.980 1.00 54.74 373 TYR A N 1
ATOM 1908 C CA . TYR A 1 385 ? 74.567 72.866 -24.359 1.00 55.38 373 TYR A CA 1
ATOM 1909 C C . TYR A 1 385 ? 73.048 72.943 -24.467 1.00 57.08 373 TYR A C 1
ATOM 1910 O O . TYR A 1 385 ? 72.344 73.086 -23.464 1.00 58.23 373 TYR A O 1
ATOM 1919 N N . GLN A 1 386 ? 72.567 72.841 -25.707 1.00 58.21 374 GLN A N 1
ATOM 1920 C CA . GLN A 1 386 ? 71.142 72.863 -26.009 1.00 58.90 374 GLN A CA 1
ATOM 1921 C C . GLN A 1 386 ? 70.441 74.050 -25.343 1.00 57.07 374 GLN A C 1
ATOM 1922 O O . GLN A 1 386 ? 69.540 73.878 -24.519 1.00 56.36 374 GLN A O 1
ATOM 1928 N N . GLY A 1 387 ? 70.887 75.249 -25.705 1.00 55.64 375 GLY A N 1
ATOM 1929 C CA . GLY A 1 387 ? 70.298 76.485 -25.200 1.00 55.42 375 GLY A CA 1
ATOM 1930 C C . GLY A 1 387 ? 70.571 76.836 -23.736 1.00 54.88 375 GLY A C 1
ATOM 1931 O O . GLY A 1 387 ? 70.170 77.904 -23.274 1.00 56.66 375 GLY A O 1
ATOM 1932 N N . ARG A 1 388 ? 71.243 75.951 -23.002 1.00 52.47 376 ARG A N 1
ATOM 1933 C CA . ARG A 1 388 ? 71.544 76.214 -21.588 1.00 50.50 376 ARG A CA 1
ATOM 1934 C C . ARG A 1 388 ? 73.029 76.362 -21.309 1.00 49.57 376 ARG A C 1
ATOM 1935 O O . ARG A 1 388 ? 73.852 75.650 -21.890 1.00 48.42 376 ARG A O 1
ATOM 1943 N N . LYS A 1 389 ? 73.358 77.275 -20.392 1.00 49.51 377 LYS A N 1
ATOM 1944 C CA . LYS A 1 389 ? 74.738 77.458 -19.941 1.00 47.69 377 LYS A CA 1
ATOM 1945 C C . LYS A 1 389 ? 75.132 76.489 -18.827 1.00 49.41 377 LYS A C 1
ATOM 1946 O O . LYS A 1 389 ? 74.390 76.257 -17.854 1.00 51.49 377 LYS A O 1
ATOM 1952 N N . TYR A 1 390 ? 76.320 75.921 -18.973 1.00 48.72 378 TYR A N 1
ATOM 1953 C CA . TYR A 1 390 ? 76.839 74.996 -17.988 1.00 46.08 378 TYR A CA 1
ATOM 1954 C C . TYR A 1 390 ? 78.276 75.346 -17.632 1.00 47.96 378 TYR A C 1
ATOM 1955 O O . TYR A 1 390 ? 78.949 76.109 -18.322 1.00 48.38 378 TYR A O 1
ATOM 1964 N N . LYS A 1 391 ? 78.738 74.779 -16.534 1.00 50.15 379 LYS A N 1
ATOM 1965 C CA . LYS A 1 391 ? 80.104 74.930 -16.112 1.00 52.01 379 LYS A CA 1
ATOM 1966 C C . LYS A 1 391 ? 80.681 73.532 -16.188 1.00 53.62 379 LYS A C 1
ATOM 1967 O O . LYS A 1 391 ? 80.361 72.679 -15.361 1.00 52.90 379 LYS A O 1
ATOM 1973 N N . ALA A 1 392 ? 81.476 73.293 -17.232 1.00 55.43 380 ALA A N 1
ATOM 1974 C CA . ALA A 1 392 ? 82.166 72.023 -17.418 1.00 57.92 380 ALA A CA 1
ATOM 1975 C C . ALA A 1 392 ? 83.256 71.863 -16.360 1.00 60.34 380 ALA A C 1
ATOM 1976 O O . ALA A 1 392 ? 84.267 72.559 -16.391 1.00 61.94 380 ALA A O 1
ATOM 1978 N N . TYR A 1 393 ? 83.013 70.968 -15.402 1.00 63.18 381 TYR A N 1
ATOM 1979 C CA . TYR A 1 393 ? 83.965 70.660 -14.332 1.00 63.47 381 TYR A CA 1
ATOM 1980 C C . TYR A 1 393 ? 85.021 69.632 -14.764 1.00 65.13 381 TYR A C 1
ATOM 1981 O O . TYR A 1 393 ? 84.876 68.947 -15.783 1.00 65.06 381 TYR A O 1
ATOM 1983 N N . ARG A 1 394 ? 86.088 69.533 -13.977 1.00 67.21 382 ARG A N 1
ATOM 1984 C CA . ARG A 1 394 ? 87.175 68.590 -14.228 1.00 70.27 382 ARG A CA 1
ATOM 1985 C C . ARG A 1 394 ? 88.074 68.560 -12.977 1.00 70.83 382 ARG A C 1
ATOM 1986 O O . ARG A 1 394 ? 88.870 69.480 -12.735 1.00 69.85 382 ARG A O 1
ATOM 1994 N N . GLY A 1 395 ? 87.906 67.509 -12.174 1.00 71.35 383 GLY A N 1
ATOM 1995 C CA . GLY A 1 395 ? 88.564 67.391 -10.878 1.00 72.95 383 GLY A CA 1
ATOM 1996 C C . GLY A 1 395 ? 89.421 66.150 -10.731 1.00 74.56 383 GLY A C 1
ATOM 1997 O O . GLY A 1 395 ? 89.770 65.513 -11.726 1.00 75.11 383 GLY A O 1
ATOM 1998 N N . MET A 1 396 ? 89.755 65.812 -9.483 1.00 75.09 384 MET A N 1
ATOM 1999 C CA . MET A 1 396 ? 90.646 64.689 -9.179 1.00 75.75 384 MET A CA 1
ATOM 2000 C C . MET A 1 396 ? 89.885 63.465 -8.688 1.00 75.64 384 MET A C 1
ATOM 2001 O O . MET A 1 396 ? 90.194 62.340 -9.078 1.00 76.08 384 MET A O 1
ATOM 2002 N N . GLY A 1 422 ? 90.972 60.415 -13.734 1.00 72.40 410 GLY A N 1
ATOM 2003 C CA . GLY A 1 422 ? 90.197 61.415 -12.996 1.00 74.02 410 GLY A CA 1
ATOM 2004 C C . GLY A 1 422 ? 88.717 61.516 -13.362 1.00 74.21 410 GLY A C 1
ATOM 2005 O O . GLY A 1 422 ? 88.239 60.834 -14.277 1.00 74.38 410 GLY A O 1
ATOM 2006 N N . ILE A 1 423 ? 88.000 62.380 -12.643 1.00 73.80 411 ILE A N 1
ATOM 2007 C CA . ILE A 1 423 ? 86.563 62.590 -12.844 1.00 74.83 411 ILE A CA 1
ATOM 2008 C C . ILE A 1 423 ? 86.295 63.875 -13.651 1.00 74.21 411 ILE A C 1
ATOM 2009 O O . ILE A 1 423 ? 87.091 64.823 -13.619 1.00 74.17 411 ILE A O 1
ATOM 2014 N N . GLU A 1 424 ? 85.172 63.883 -14.372 1.00 72.96 412 GLU A N 1
ATOM 2015 C CA . GLU A 1 424 ? 84.758 64.995 -15.230 1.00 71.12 412 GLU A CA 1
ATOM 2016 C C . GLU A 1 424 ? 83.245 65.210 -15.128 1.00 69.01 412 GLU A C 1
ATOM 2017 O O . GLU A 1 424 ? 82.496 64.292 -14.775 1.00 67.84 412 GLU A O 1
ATOM 2023 N N . GLY A 1 425 ? 82.793 66.419 -15.447 1.00 67.08 413 GLY A N 1
ATOM 2024 C CA . GLY A 1 425 ? 81.384 66.758 -15.264 1.00 64.78 413 GLY A CA 1
ATOM 2025 C C . GLY A 1 425 ? 80.895 68.073 -15.840 1.00 62.00 413 GLY A C 1
ATOM 2026 O O . GLY A 1 425 ? 81.547 68.677 -16.690 1.00 61.07 413 GLY A O 1
ATOM 2027 N N . MET A 1 426 ? 79.735 68.508 -15.352 1.00 59.52 414 MET A N 1
ATOM 2028 C CA . MET A 1 426 ? 78.985 69.599 -15.947 1.00 59.04 414 MET A CA 1
ATOM 2029 C C . MET A 1 426 ? 77.886 69.961 -14.963 1.00 56.83 414 MET A C 1
ATOM 2030 O O . MET A 1 426 ? 77.003 69.136 -14.693 1.00 56.19 414 MET A O 1
ATOM 2035 N N . VAL A 1 427 ? 77.972 71.163 -14.386 1.00 54.98 415 VAL A N 1
ATOM 2036 C CA . VAL A 1 427 ? 76.915 71.697 -13.519 1.00 51.10 415 VAL A CA 1
ATOM 2037 C C . VAL A 1 427 ? 76.263 72.923 -14.144 1.00 51.42 415 VAL A C 1
ATOM 2038 O O . VAL A 1 427 ? 76.909 73.646 -14.898 1.00 52.97 415 VAL A O 1
ATOM 2042 N N . PRO A 1 428 ? 74.981 73.169 -13.836 1.00 50.90 416 PRO A N 1
ATOM 2043 C CA . PRO A 1 428 ? 74.330 74.378 -14.344 1.00 49.96 416 PRO A CA 1
ATOM 2044 C C . PRO A 1 428 ? 75.069 75.666 -13.970 1.00 48.97 416 PRO A C 1
ATOM 2045 O O . PRO A 1 428 ? 75.551 75.832 -12.836 1.00 48.61 416 PRO A O 1
ATOM 2049 N N . TYR A 1 429 ? 75.167 76.557 -14.943 1.00 48.23 417 TYR A N 1
ATOM 2050 C CA . TYR A 1 429 ? 75.799 77.836 -14.731 1.00 48.43 417 TYR A CA 1
ATOM 2051 C C . TYR A 1 429 ? 74.881 78.753 -13.933 1.00 47.30 417 TYR A C 1
ATOM 2052 O O . TYR A 1 429 ? 73.715 78.965 -14.309 1.00 46.66 417 TYR A O 1
ATOM 2061 N N . LYS A 1 430 ? 75.427 79.311 -12.859 1.00 45.43 418 LYS A N 1
ATOM 2062 C CA . LYS A 1 430 ? 74.648 80.073 -11.878 1.00 48.36 418 LYS A CA 1
ATOM 2063 C C . LYS A 1 430 ? 74.960 81.569 -11.928 1.00 45.81 418 LYS A C 1
ATOM 2064 O O . LYS A 1 430 ? 74.403 82.344 -11.185 1.00 47.63 418 LYS A O 1
ATOM 2070 N N . GLY A 1 431 ? 75.861 81.973 -12.805 1.00 43.67 419 GLY A N 1
ATOM 2071 C CA . GLY A 1 431 ? 76.195 83.381 -12.905 1.00 41.88 419 GLY A CA 1
ATOM 2072 C C . GLY A 1 431 ? 77.577 83.628 -12.383 1.00 40.60 419 GLY A C 1
ATOM 2073 O O . GLY A 1 431 ? 78.396 82.731 -12.367 1.00 41.35 419 GLY A O 1
ATOM 2074 N N . THR A 1 432 ? 77.828 84.849 -11.943 1.00 39.65 420 THR A N 1
ATOM 2075 C CA . THR A 1 432 ? 79.112 85.196 -11.337 1.00 38.81 420 THR A CA 1
ATOM 2076 C C . THR A 1 432 ? 79.096 84.877 -9.851 1.00 38.28 420 THR A C 1
ATOM 2077 O O . THR A 1 432 ? 78.031 84.698 -9.273 1.00 38.44 420 THR A O 1
ATOM 2081 N N . VAL A 1 433 ? 80.276 84.857 -9.233 1.00 38.40 421 VAL A N 1
ATOM 2082 C CA . VAL A 1 433 ? 80.398 84.793 -7.779 1.00 38.84 421 VAL A CA 1
ATOM 2083 C C . VAL A 1 433 ? 79.535 85.903 -7.140 1.00 39.58 421 VAL A C 1
ATOM 2084 O O . VAL A 1 433 ? 78.805 85.642 -6.208 1.00 38.69 421 VAL A O 1
ATOM 2088 N N . LYS A 1 434 ? 79.621 87.123 -7.678 1.00 40.11 422 LYS A N 1
ATOM 2089 C CA . LYS A 1 434 ? 78.840 88.266 -7.203 1.00 39.70 422 LYS A CA 1
ATOM 2090 C C . LYS A 1 434 ? 77.325 88.012 -7.125 1.00 37.83 422 LYS A C 1
ATOM 2091 O O . LYS A 1 434 ? 76.699 88.313 -6.105 1.00 40.21 422 LYS A O 1
ATOM 2097 N N . ASP A 1 435 ? 76.752 87.481 -8.202 1.00 37.29 423 ASP A N 1
ATOM 2098 C CA . ASP A 1 435 ? 75.356 87.076 -8.252 1.00 38.45 423 ASP A CA 1
ATOM 2099 C C . ASP A 1 435 ? 74.961 86.068 -7.202 1.00 38.95 423 ASP A C 1
ATOM 2100 O O . ASP A 1 435 ? 73.907 86.183 -6.585 1.00 39.90 423 ASP A O 1
ATOM 2105 N N . VAL A 1 436 ? 75.802 85.058 -7.032 1.00 36.74 424 VAL A N 1
ATOM 2106 C CA . VAL A 1 436 ? 75.538 83.975 -6.121 1.00 35.43 424 VAL A CA 1
ATOM 2107 C C . VAL A 1 436 ? 75.614 84.502 -4.673 1.00 36.85 424 VAL A C 1
ATOM 2108 O O . VAL A 1 436 ? 74.726 84.243 -3.873 1.00 36.78 424 VAL A O 1
ATOM 2112 N N . VAL A 1 437 ? 76.652 85.280 -4.372 1.00 36.76 425 VAL A N 1
ATOM 2113 C CA . VAL A 1 437 ? 76.841 85.911 -3.060 1.00 37.41 425 VAL A CA 1
ATOM 2114 C C . VAL A 1 437 ? 75.621 86.777 -2.689 1.00 39.39 425 VAL A C 1
ATOM 2115 O O . VAL A 1 437 ? 75.087 86.669 -1.580 1.00 41.53 425 VAL A O 1
ATOM 2119 N N . HIS A 1 438 ? 75.186 87.605 -3.640 1.00 39.38 426 HIS A N 1
ATOM 2120 C CA . HIS A 1 438 ? 74.040 88.490 -3.484 1.00 41.30 426 HIS A CA 1
ATOM 2121 C C . HIS A 1 438 ? 72.799 87.709 -3.046 1.00 38.56 426 HIS A C 1
ATOM 2122 O O . HIS A 1 438 ? 72.101 88.103 -2.114 1.00 38.91 426 HIS A O 1
ATOM 2129 N N . GLN A 1 439 ? 72.510 86.614 -3.728 1.00 37.34 427 GLN A N 1
ATOM 2130 C CA . GLN A 1 439 ? 71.367 85.797 -3.329 1.00 38.93 427 GLN A CA 1
ATOM 2131 C C . GLN A 1 439 ? 71.581 85.216 -1.930 1.00 38.82 427 GLN A C 1
ATOM 2132 O O . GLN A 1 439 ? 70.692 85.289 -1.083 1.00 39.87 427 GLN A O 1
ATOM 2138 N N . LEU A 1 440 ? 72.768 84.661 -1.685 1.00 36.57 428 LEU A N 1
ATOM 2139 C CA . LEU A 1 440 ? 73.038 84.046 -0.399 1.00 34.20 428 LEU A CA 1
ATOM 2140 C C . LEU A 1 440 ? 72.963 85.033 0.725 1.00 36.51 428 LEU A C 1
ATOM 2141 O O . LEU A 1 440 ? 72.420 84.717 1.802 1.00 37.39 428 LEU A O 1
ATOM 2146 N N . VAL A 1 441 ? 73.548 86.210 0.496 1.00 36.01 429 VAL A N 1
ATOM 2147 C CA . VAL A 1 441 ? 73.578 87.295 1.472 1.00 36.32 429 VAL A CA 1
ATOM 2148 C C . VAL A 1 441 ? 72.174 87.874 1.643 1.00 36.18 429 VAL A C 1
ATOM 2149 O O . VAL A 1 441 ? 71.743 88.152 2.776 1.00 36.28 429 VAL A O 1
ATOM 2153 N N . GLY A 1 442 ? 71.451 88.012 0.533 1.00 32.56 430 GLY A N 1
ATOM 2154 C CA . GLY A 1 442 ? 70.041 88.345 0.581 1.00 34.36 430 GLY A CA 1
ATOM 2155 C C . GLY A 1 442 ? 69.309 87.408 1.550 1.00 36.08 430 GLY A C 1
ATOM 2156 O O . GLY A 1 442 ? 68.669 87.874 2.506 1.00 36.13 430 GLY A O 1
ATOM 2157 N N . GLY A 1 443 ? 69.423 86.093 1.334 1.00 32.80 431 GLY A N 1
ATOM 2158 C CA . GLY A 1 443 ? 68.718 85.144 2.186 1.00 30.33 431 GLY A CA 1
ATOM 2159 C C . GLY A 1 443 ? 69.181 85.225 3.645 1.00 30.67 431 GLY A C 1
ATOM 2160 O O . GLY A 1 443 ? 68.375 85.116 4.554 1.00 31.02 431 GLY A O 1
ATOM 2161 N N . LEU A 1 444 ? 70.474 85.404 3.872 1.00 29.29 432 LEU A N 1
ATOM 2162 C CA . LEU A 1 444 ? 70.983 85.554 5.237 1.00 33.58 432 LEU A CA 1
ATOM 2163 C C . LEU A 1 444 ? 70.380 86.756 5.933 1.00 32.01 432 LEU A C 1
ATOM 2164 O O . LEU A 1 444 ? 69.923 86.659 7.090 1.00 34.33 432 LEU A O 1
ATOM 2169 N N . ARG A 1 445 ? 70.418 87.898 5.260 1.00 30.33 433 ARG A N 1
ATOM 2170 C CA . ARG A 1 445 ? 69.821 89.136 5.763 1.00 35.17 433 ARG A CA 1
ATOM 2171 C C . ARG A 1 445 ? 68.331 88.979 6.115 1.00 33.90 433 ARG A C 1
ATOM 2172 O O . ARG A 1 445 ? 67.880 89.390 7.180 1.00 30.03 433 ARG A O 1
ATOM 2180 N N . SER A 1 446 ? 67.578 88.373 5.211 1.00 32.38 434 SER A N 1
ATOM 2181 C CA . SER A 1 446 ? 66.159 88.119 5.460 1.00 34.68 434 SER A CA 1
ATOM 2182 C C . SER A 1 446 ? 65.953 87.216 6.684 1.00 34.90 434 SER A C 1
ATOM 2183 O O . SER A 1 446 ? 65.105 87.509 7.526 1.00 33.03 434 SER A O 1
ATOM 2186 N N . GLY A 1 447 ? 66.739 86.141 6.817 1.00 32.46 435 GLY A N 1
ATOM 2187 C CA . GLY A 1 447 ? 66.642 85.277 8.022 1.00 29.92 435 GLY A CA 1
ATOM 2188 C C . GLY A 1 447 ? 66.960 85.997 9.321 1.00 30.09 435 GLY A C 1
ATOM 2189 O O . GLY A 1 447 ? 66.269 85.856 10.344 1.00 32.45 435 GLY A O 1
ATOM 2190 N N . MET A 1 448 ? 68.040 86.761 9.298 1.00 29.86 436 MET A N 1
ATOM 2191 C CA . MET A 1 448 ? 68.363 87.673 10.373 1.00 29.15 436 MET A CA 1
ATOM 2192 C C . MET A 1 448 ? 67.282 88.689 10.635 1.00 29.83 436 MET A C 1
ATOM 2193 O O . MET A 1 448 ? 66.927 88.921 11.779 1.00 29.82 436 MET A O 1
ATOM 2198 N N . GLY A 1 449 ? 66.755 89.309 9.587 1.00 29.08 437 GLY A N 1
ATOM 2199 C CA . GLY A 1 449 ? 65.576 90.170 9.750 1.00 32.33 437 GLY A CA 1
ATOM 2200 C C . GLY A 1 449 ? 64.443 89.502 10.557 1.00 34.86 437 GLY A C 1
ATOM 2201 O O . GLY A 1 449 ? 63.900 90.120 11.465 1.00 36.10 437 GLY A O 1
ATOM 2202 N N . TYR A 1 450 ? 64.130 88.238 10.239 1.00 32.62 438 TYR A N 1
ATOM 2203 C CA . TYR A 1 450 ? 62.996 87.483 10.766 1.00 31.48 438 TYR A CA 1
ATOM 2204 C C . TYR A 1 450 ? 63.157 87.187 12.249 1.00 29.28 438 TYR A C 1
ATOM 2205 O O . TYR A 1 450 ? 62.211 86.998 12.944 1.00 35.26 438 TYR A O 1
ATOM 2214 N N . ILE A 1 451 ? 64.398 87.134 12.690 1.00 29.74 439 ILE A N 1
ATOM 2215 C CA . ILE A 1 451 ? 64.787 86.700 13.993 1.00 29.86 439 ILE A CA 1
ATOM 2216 C C . ILE A 1 451 ? 65.117 87.918 14.827 1.00 32.75 439 ILE A C 1
ATOM 2217 O O . ILE A 1 451 ? 65.269 87.837 16.063 1.00 31.43 439 ILE A O 1
ATOM 2222 N N . GLY A 1 452 ? 65.170 89.060 14.152 1.00 32.04 440 GLY A N 1
ATOM 2223 C CA . GLY A 1 452 ? 65.461 90.329 14.814 1.00 33.20 440 GLY A CA 1
ATOM 2224 C C . GLY A 1 452 ? 66.920 90.411 15.197 1.00 35.12 440 GLY A C 1
ATOM 2225 O O . GLY A 1 452 ? 67.262 91.096 16.143 1.00 32.68 440 GLY A O 1
ATOM 2226 N N . ALA A 1 453 ? 67.802 89.730 14.455 1.00 34.11 441 ALA A N 1
ATOM 2227 C CA . ALA A 1 453 ? 69.230 89.732 14.832 1.00 30.81 441 ALA A CA 1
ATOM 2228 C C . ALA A 1 453 ? 70.017 90.783 14.060 1.00 31.19 441 ALA A C 1
ATOM 2229 O O . ALA A 1 453 ? 69.948 90.859 12.814 1.00 33.11 441 ALA A O 1
ATOM 2231 N N . ARG A 1 454 ? 70.722 91.633 14.804 1.00 32.93 442 ARG A N 1
ATOM 2232 C CA . ARG A 1 454 ? 71.464 92.748 14.200 1.00 34.59 442 ARG A CA 1
ATOM 2233 C C . ARG A 1 454 ? 72.842 92.308 13.708 1.00 33.78 442 ARG A C 1
ATOM 2234 O O . ARG A 1 454 ? 73.436 92.942 12.834 1.00 33.38 442 ARG A O 1
ATOM 2242 N N . THR A 1 455 ? 73.333 91.228 14.319 1.00 33.45 443 THR A N 1
ATOM 2243 C CA . THR A 1 455 ? 74.678 90.716 14.123 1.00 32.12 443 THR A CA 1
ATOM 2244 C C . THR A 1 455 ? 74.641 89.187 14.168 1.00 31.99 443 THR A C 1
ATOM 2245 O O . THR A 1 455 ? 73.671 88.573 14.607 1.00 32.72 443 THR A O 1
ATOM 2249 N N . ILE A 1 456 ? 75.731 88.568 13.768 1.00 34.10 444 ILE A N 1
ATOM 2250 C CA . ILE A 1 456 ? 75.785 87.130 13.805 1.00 35.50 444 ILE A CA 1
ATOM 2251 C C . ILE A 1 456 ? 75.759 86.643 15.249 1.00 36.60 444 ILE A C 1
ATOM 2252 O O . ILE A 1 456 ? 75.135 85.615 15.548 1.00 35.67 444 ILE A O 1
ATOM 2257 N N . LYS A 1 457 ? 76.386 87.402 16.147 1.00 36.55 445 LYS A N 1
ATOM 2258 C CA . LYS A 1 457 ? 76.385 87.043 17.554 1.00 40.25 445 LYS A CA 1
ATOM 2259 C C . LYS A 1 457 ? 74.956 87.075 18.069 1.00 38.28 445 LYS A C 1
ATOM 2260 O O . LYS A 1 457 ? 74.569 86.214 18.840 1.00 41.30 445 LYS A O 1
ATOM 2266 N N . GLU A 1 458 ? 74.171 88.069 17.662 1.00 38.61 446 GLU A N 1
ATOM 2267 C CA . GLU A 1 458 ? 72.794 88.134 18.121 1.00 39.06 446 GLU A CA 1
ATOM 2268 C C . GLU A 1 458 ? 71.927 87.021 17.561 1.00 39.35 446 GLU A C 1
ATOM 2269 O O . GLU A 1 458 ? 71.012 86.540 18.219 1.00 39.25 446 GLU A O 1
ATOM 2275 N N . LEU A 1 459 ? 72.215 86.643 16.329 1.00 37.09 447 LEU A N 1
ATOM 2276 C CA . LEU A 1 459 ? 71.523 85.554 15.666 1.00 35.26 447 LEU A CA 1
ATOM 2277 C C . LEU A 1 459 ? 71.661 84.285 16.482 1.00 36.43 447 LEU A C 1
ATOM 2278 O O . LEU A 1 459 ? 70.694 83.537 16.644 1.00 37.83 447 LEU A O 1
ATOM 2283 N N . GLN A 1 460 ? 72.860 84.049 17.006 1.00 35.25 448 GLN A N 1
ATOM 2284 C CA . GLN A 1 460 ? 73.116 82.851 17.810 1.00 36.10 448 GLN A CA 1
ATOM 2285 C C . GLN A 1 460 ? 72.437 82.957 19.178 1.00 39.01 448 GLN A C 1
ATOM 2286 O O . GLN A 1 460 ? 71.943 81.947 19.688 1.00 34.73 448 GLN A O 1
ATOM 2292 N N . GLU A 1 461 ? 72.359 84.169 19.733 1.00 39.99 449 GLU A N 1
ATOM 2293 C CA . GLU A 1 461 ? 71.700 84.382 21.043 1.00 43.95 449 GLU A CA 1
ATOM 2294 C C . GLU A 1 461 ? 70.179 84.328 20.927 1.00 42.90 449 GLU A C 1
ATOM 2295 O O . GLU A 1 461 ? 69.510 83.945 21.876 1.00 45.53 449 GLU A O 1
ATOM 2301 N N . LYS A 1 462 ? 69.642 84.723 19.768 1.00 40.65 450 LYS A N 1
ATOM 2302 C CA . LYS A 1 462 ? 68.195 84.796 19.567 1.00 41.08 450 LYS A CA 1
ATOM 2303 C C . LYS A 1 462 ? 67.590 83.554 18.893 1.00 40.76 450 LYS A C 1
ATOM 2304 O O . LYS A 1 462 ? 66.373 83.457 18.754 1.00 42.78 450 LYS A O 1
ATOM 2310 N N . ALA A 1 463 ? 68.454 82.652 18.428 1.00 37.31 451 ALA A N 1
ATOM 2311 C CA . ALA A 1 463 ? 68.075 81.438 17.734 1.00 32.87 451 ALA A CA 1
ATOM 2312 C C . ALA A 1 463 ? 67.140 80.552 18.536 1.00 32.53 451 ALA A C 1
ATOM 2313 O O . ALA A 1 463 ? 67.510 80.037 19.576 1.00 32.35 451 ALA A O 1
ATOM 2315 N N . VAL A 1 464 ? 65.930 80.345 18.035 1.00 31.83 452 VAL A N 1
ATOM 2316 C CA . VAL A 1 464 ? 65.063 79.296 18.562 1.00 32.48 452 VAL A CA 1
ATOM 2317 C C . VAL A 1 464 ? 64.735 78.343 17.387 1.00 31.28 452 VAL A C 1
ATOM 2318 O O . VAL A 1 464 ? 64.160 78.749 16.357 1.00 33.88 452 VAL A O 1
ATOM 2322 N N . PHE A 1 465 ? 65.116 77.086 17.531 1.00 30.61 453 PHE A N 1
ATOM 2323 C CA . PHE A 1 465 ? 64.883 76.114 16.490 1.00 32.27 453 PHE A CA 1
ATOM 2324 C C . PHE A 1 465 ? 63.677 75.277 16.853 1.00 32.30 453 PHE A C 1
ATOM 2325 O O . PHE A 1 465 ? 63.419 75.044 18.036 1.00 31.76 453 PHE A O 1
ATOM 2333 N N . VAL A 1 466 ? 62.955 74.819 15.833 1.00 30.84 454 VAL A N 1
ATOM 2334 C CA . VAL A 1 466 ? 62.001 73.717 16.002 1.00 30.18 454 VAL A CA 1
ATOM 2335 C C . VAL A 1 466 ? 62.303 72.625 15.005 1.00 30.68 454 VAL A C 1
ATOM 2336 O O . VAL A 1 466 ? 62.746 72.882 13.879 1.00 30.44 454 VAL A O 1
ATOM 2340 N N . LYS A 1 467 ? 62.014 71.408 15.416 1.00 28.81 455 LYS A N 1
ATOM 2341 C CA . LYS A 1 467 ? 62.226 70.253 14.613 1.00 29.56 455 LYS A CA 1
ATOM 2342 C C . LYS A 1 467 ? 60.947 70.000 13.855 1.00 31.50 455 LYS A C 1
ATOM 2343 O O . LYS A 1 467 ? 59.843 70.141 14.385 1.00 30.93 455 LYS A O 1
ATOM 2349 N N . ILE A 1 468 ? 61.091 69.644 12.592 1.00 32.23 456 ILE A N 1
ATOM 2350 C CA . ILE A 1 468 ? 59.938 69.405 11.753 1.00 35.45 456 ILE A CA 1
ATOM 2351 C C . ILE A 1 468 ? 60.032 67.956 11.251 1.00 38.67 456 ILE A C 1
ATOM 2352 O O . ILE A 1 468 ? 61.073 67.315 11.387 1.00 37.87 456 ILE A O 1
ATOM 2357 N N . THR A 1 469 ? 58.955 67.428 10.686 1.00 39.39 457 THR A N 1
ATOM 2358 C CA . THR A 1 469 ? 58.970 66.033 10.230 1.00 41.79 457 THR A CA 1
ATOM 2359 C C . THR A 1 469 ? 59.338 65.937 8.735 1.00 44.17 457 THR A C 1
ATOM 2360 O O . THR A 1 469 ? 59.393 66.957 8.019 1.00 43.44 457 THR A O 1
ATOM 2364 N N . MET B 1 13 ? 50.220 66.136 -64.951 1.00 57.36 1 MET B N 1
ATOM 2365 C CA . MET B 1 13 ? 50.428 66.953 -63.708 1.00 55.53 1 MET B CA 1
ATOM 2366 C C . MET B 1 13 ? 51.883 67.300 -63.463 1.00 52.87 1 MET B C 1
ATOM 2367 O O . MET B 1 13 ? 52.726 66.411 -63.324 1.00 51.90 1 MET B O 1
ATOM 2372 N N . LYS B 1 14 ? 52.154 68.601 -63.372 1.00 50.52 2 LYS B N 1
ATOM 2373 C CA . LYS B 1 14 ? 53.514 69.082 -63.171 1.00 49.07 2 LYS B CA 1
ATOM 2374 C C . LYS B 1 14 ? 53.951 68.790 -61.749 1.00 45.86 2 LYS B C 1
ATOM 2375 O O . LYS B 1 14 ? 53.150 68.822 -60.809 1.00 44.84 2 LYS B O 1
ATOM 2377 N N . GLU B 1 15 ? 55.223 68.444 -61.602 1.00 43.90 3 GLU B N 1
ATOM 2378 C CA . GLU B 1 15 ? 55.821 68.343 -60.270 1.00 42.58 3 GLU B CA 1
ATOM 2379 C C . GLU B 1 15 ? 56.352 69.734 -59.927 1.00 42.60 3 GLU B C 1
ATOM 2380 O O . GLU B 1 15 ? 56.853 70.438 -60.806 1.00 46.32 3 GLU B O 1
ATOM 2386 N N . ALA B 1 16 ? 56.211 70.145 -58.674 1.00 36.44 4 ALA B N 1
ATOM 2387 C CA . ALA B 1 16 ? 56.739 71.420 -58.257 1.00 34.85 4 ALA B CA 1
ATOM 2388 C C . ALA B 1 16 ? 57.712 71.123 -57.158 1.00 33.55 4 ALA B C 1
ATOM 2389 O O . ALA B 1 16 ? 57.494 70.157 -56.395 1.00 32.41 4 ALA B O 1
ATOM 2391 N N . LEU B 1 17 ? 58.740 71.967 -57.038 1.00 32.10 5 LEU B N 1
ATOM 2392 C CA . LEU B 1 17 ? 59.884 71.720 -56.154 1.00 31.35 5 LEU B CA 1
ATOM 2393 C C . LEU B 1 17 ? 59.994 72.744 -55.057 1.00 31.71 5 LEU B C 1
ATOM 2394 O O . LEU B 1 17 ? 59.729 73.909 -55.272 1.00 31.74 5 LEU B O 1
ATOM 2399 N N . THR B 1 18 ? 60.378 72.309 -53.864 1.00 31.68 6 THR B N 1
ATOM 2400 C CA . THR B 1 18 ? 60.637 73.244 -52.793 1.00 31.92 6 THR B CA 1
ATOM 2401 C C . THR B 1 18 ? 62.148 73.424 -52.727 1.00 32.29 6 THR B C 1
ATOM 2402 O O . THR B 1 18 ? 62.892 72.716 -53.420 1.00 30.36 6 THR B O 1
ATOM 2406 N N . PHE B 1 19 ? 62.606 74.334 -51.882 1.00 32.73 7 PHE B N 1
ATOM 2407 C CA . PHE B 1 19 ? 64.036 74.522 -51.648 1.00 34.33 7 PHE B CA 1
ATOM 2408 C C . PHE B 1 19 ? 64.745 73.233 -51.196 1.00 35.95 7 PHE B C 1
ATOM 2409 O O . PHE B 1 19 ? 65.878 72.978 -51.590 1.00 33.39 7 PHE B O 1
ATOM 2417 N N . ASP B 1 20 ? 64.076 72.442 -50.349 1.00 36.02 8 ASP B N 1
ATOM 2418 C CA . ASP B 1 20 ? 64.608 71.172 -49.823 1.00 35.68 8 ASP B CA 1
ATOM 2419 C C . ASP B 1 20 ? 64.768 70.071 -50.873 1.00 33.02 8 ASP B C 1
ATOM 2420 O O . ASP B 1 20 ? 65.491 69.101 -50.684 1.00 32.57 8 ASP B O 1
ATOM 2425 N N . ASP B 1 21 ? 64.061 70.202 -51.971 1.00 32.00 9 ASP B N 1
ATOM 2426 C CA . ASP B 1 21 ? 64.177 69.264 -53.071 1.00 31.27 9 ASP B CA 1
ATOM 2427 C C . ASP B 1 21 ? 65.454 69.404 -53.884 1.00 31.17 9 ASP B C 1
ATOM 2428 O O . ASP B 1 21 ? 65.724 68.561 -54.721 1.00 32.10 9 ASP B O 1
ATOM 2433 N N . VAL B 1 22 ? 66.203 70.488 -53.696 1.00 27.95 10 VAL B N 1
ATOM 2434 C CA . VAL B 1 22 ? 67.293 70.803 -54.633 1.00 30.13 10 VAL B CA 1
ATOM 2435 C C . VAL B 1 22 ? 68.541 71.240 -53.892 1.00 30.51 10 VAL B C 1
ATOM 2436 O O . VAL B 1 22 ? 68.502 71.604 -52.696 1.00 27.89 10 VAL B O 1
ATOM 2440 N N . LEU B 1 23 ? 69.646 71.212 -54.631 1.00 30.09 11 LEU B N 1
ATOM 2441 C CA . LEU B 1 23 ? 70.913 71.752 -54.191 1.00 31.19 11 LEU B CA 1
ATOM 2442 C C . LEU B 1 23 ? 71.557 72.441 -55.408 1.00 29.87 11 LEU B C 1
ATOM 2443 O O . LEU B 1 23 ? 71.341 72.041 -56.537 1.00 28.99 11 LEU B O 1
ATOM 2448 N N . LEU B 1 24 ? 72.330 73.481 -55.130 1.00 31.20 12 LEU B N 1
ATOM 2449 C CA . LEU B 1 24 ? 73.177 74.152 -56.080 1.00 29.42 12 LEU B CA 1
ATOM 2450 C C . LEU B 1 24 ? 74.503 73.454 -56.228 1.00 28.06 12 LEU B C 1
ATOM 2451 O O . LEU B 1 24 ? 75.155 73.066 -55.258 1.00 28.53 12 LEU B O 1
ATOM 2456 N N . VAL B 1 25 ? 74.885 73.300 -57.477 1.00 28.76 13 VAL B N 1
ATOM 2457 C CA . VAL B 1 25 ? 76.135 72.672 -57.839 1.00 29.70 13 VAL B CA 1
ATOM 2458 C C . VAL B 1 25 ? 77.255 73.699 -57.654 1.00 30.64 13 VAL B C 1
ATOM 2459 O O . VAL B 1 25 ? 77.103 74.860 -58.053 1.00 28.72 13 VAL B O 1
ATOM 2463 N N . PRO B 1 26 ? 78.358 73.297 -56.974 1.00 30.66 14 PRO B N 1
ATOM 2464 C CA . PRO B 1 26 ? 79.491 74.210 -56.865 1.00 29.72 14 PRO B CA 1
ATOM 2465 C C . PRO B 1 26 ? 80.097 74.462 -58.260 1.00 27.62 14 PRO B C 1
ATOM 2466 O O . PRO B 1 26 ? 80.068 73.575 -59.094 1.00 23.12 14 PRO B O 1
ATOM 2470 N N . GLN B 1 27 ? 80.636 75.657 -58.493 1.00 27.93 15 GLN B N 1
ATOM 2471 C CA . GLN B 1 27 ? 81.216 76.004 -59.798 1.00 28.12 15 GLN B CA 1
ATOM 2472 C C . GLN B 1 27 ? 82.570 76.653 -59.593 1.00 26.43 15 GLN B C 1
ATOM 2473 O O . GLN B 1 27 ? 82.960 76.963 -58.451 1.00 27.78 15 GLN B O 1
ATOM 2479 N N . TYR B 1 28 ? 83.296 76.850 -60.686 1.00 24.62 16 TYR B N 1
ATOM 2480 C CA . TYR B 1 28 ? 84.586 77.515 -60.615 1.00 27.90 16 TYR B CA 1
ATOM 2481 C C . TYR B 1 28 ? 84.463 78.845 -59.882 1.00 30.93 16 TYR B C 1
ATOM 2482 O O . TYR B 1 28 ? 83.589 79.649 -60.196 1.00 32.90 16 TYR B O 1
ATOM 2491 N N . SER B 1 29 ? 85.323 79.063 -58.893 1.00 32.39 17 SER B N 1
ATOM 2492 C CA . SER B 1 29 ? 85.262 80.296 -58.118 1.00 33.27 17 SER B CA 1
ATOM 2493 C C . SER B 1 29 ? 86.612 80.981 -58.096 1.00 32.45 17 SER B C 1
ATOM 2494 O O . SER B 1 29 ? 87.630 80.323 -57.854 1.00 32.30 17 SER B O 1
ATOM 2497 N N . GLU B 1 30 ? 86.616 82.285 -58.359 1.00 33.57 18 GLU B N 1
ATOM 2498 C CA . GLU B 1 30 ? 87.770 83.132 -58.015 1.00 37.03 18 GLU B CA 1
ATOM 2499 C C . GLU B 1 30 ? 87.427 84.216 -56.977 1.00 37.09 18 GLU B C 1
ATOM 2500 O O . GLU B 1 30 ? 88.174 85.168 -56.818 1.00 38.73 18 GLU B O 1
ATOM 2506 N N . VAL B 1 31 ? 86.310 84.058 -56.261 1.00 36.74 19 VAL B N 1
ATOM 2507 C CA . VAL B 1 31 ? 85.880 85.061 -55.277 1.00 34.99 19 VAL B CA 1
ATOM 2508 C C . VAL B 1 31 ? 85.682 84.421 -53.910 1.00 37.07 19 VAL B C 1
ATOM 2509 O O . VAL B 1 31 ? 85.085 83.344 -53.796 1.00 38.23 19 VAL B O 1
ATOM 2513 N N . LEU B 1 32 ? 86.190 85.084 -52.881 1.00 37.54 20 LEU B N 1
ATOM 2514 C CA . LEU B 1 32 ? 86.024 84.633 -51.516 1.00 38.25 20 LEU B CA 1
ATOM 2515 C C . LEU B 1 32 ? 84.727 85.176 -50.940 1.00 38.09 20 LEU B C 1
ATOM 2516 O O . LEU B 1 32 ? 84.292 86.269 -51.308 1.00 37.12 20 LEU B O 1
ATOM 2521 N N . PRO B 1 33 ? 84.101 84.414 -50.021 1.00 38.32 21 PRO B N 1
ATOM 2522 C CA . PRO B 1 33 ? 82.878 84.872 -49.377 1.00 37.80 21 PRO B CA 1
ATOM 2523 C C . PRO B 1 33 ? 82.925 86.346 -48.949 1.00 37.22 21 PRO B C 1
ATOM 2524 O O . PRO B 1 33 ? 81.976 87.074 -49.214 1.00 37.47 21 PRO B O 1
ATOM 2528 N N . LYS B 1 34 ? 84.022 86.795 -48.344 1.00 37.15 22 LYS B N 1
ATOM 2529 C CA . LYS B 1 34 ? 84.137 88.189 -47.893 1.00 38.67 22 LYS B CA 1
ATOM 2530 C C . LYS B 1 34 ? 83.994 89.244 -48.987 1.00 37.61 22 LYS B C 1
ATOM 2531 O O . LYS B 1 34 ? 83.657 90.375 -48.680 1.00 39.50 22 LYS B O 1
ATOM 2537 N N . ASP B 1 35 ? 84.271 88.877 -50.237 1.00 35.64 23 ASP B N 1
ATOM 2538 C CA . ASP B 1 35 ? 84.308 89.809 -51.363 1.00 35.04 23 ASP B CA 1
ATOM 2539 C C . ASP B 1 35 ? 83.045 89.823 -52.217 1.00 35.81 23 ASP B C 1
ATOM 2540 O O . ASP B 1 35 ? 82.912 90.652 -53.124 1.00 36.78 23 ASP B O 1
ATOM 2545 N N . VAL B 1 36 ? 82.150 88.868 -51.979 1.00 33.11 24 VAL B N 1
ATOM 2546 C CA . VAL B 1 36 ? 80.919 88.842 -52.730 1.00 32.05 24 VAL B CA 1
ATOM 2547 C C . VAL B 1 36 ? 80.061 90.057 -52.355 1.00 32.82 24 VAL B C 1
ATOM 2548 O O . VAL B 1 36 ? 80.071 90.504 -51.194 1.00 33.33 24 VAL B O 1
ATOM 2552 N N . LYS B 1 37 ? 79.303 90.562 -53.328 1.00 29.90 25 LYS B N 1
ATOM 2553 C CA . LYS B 1 37 ? 78.387 91.672 -53.083 1.00 31.56 25 LYS B CA 1
ATOM 2554 C C . LYS B 1 37 ? 76.999 91.123 -52.881 1.00 32.47 25 LYS B C 1
ATOM 2555 O O . LYS B 1 37 ? 76.532 90.330 -53.691 1.00 34.12 25 LYS B O 1
ATOM 2561 N N . ILE B 1 38 ? 76.322 91.533 -51.813 1.00 32.80 26 ILE B N 1
ATOM 2562 C CA . ILE B 1 38 ? 74.981 91.017 -51.550 1.00 31.65 26 ILE B CA 1
ATOM 2563 C C . ILE B 1 38 ? 73.920 92.144 -51.578 1.00 33.58 26 ILE B C 1
ATOM 2564 O O . ILE B 1 38 ? 72.745 91.919 -51.303 1.00 33.11 26 ILE B O 1
ATOM 2569 N N . ASP B 1 39 ? 74.326 93.358 -51.941 1.00 33.21 27 ASP B N 1
ATOM 2570 C CA . ASP B 1 39 ? 73.340 94.431 -52.181 1.00 35.43 27 ASP B CA 1
ATOM 2571 C C . ASP B 1 39 ? 72.377 94.030 -53.319 1.00 33.36 27 ASP B C 1
ATOM 2572 O O . ASP B 1 39 ? 72.739 93.266 -54.216 1.00 34.72 27 ASP B O 1
ATOM 2577 N N . THR B 1 40 ? 71.154 94.551 -53.283 1.00 31.19 28 THR B N 1
ATOM 2578 C CA . THR B 1 40 ? 70.094 94.067 -54.139 1.00 33.78 28 THR B CA 1
ATOM 2579 C C . THR B 1 40 ? 68.998 95.117 -54.256 1.00 34.67 28 THR B C 1
ATOM 2580 O O . THR B 1 40 ? 69.004 96.103 -53.515 1.00 38.56 28 THR B O 1
ATOM 2584 N N . ARG B 1 41 ? 68.100 94.922 -55.213 1.00 34.16 29 ARG B N 1
ATOM 2585 C CA . ARG B 1 41 ? 66.892 95.711 -55.339 1.00 33.90 29 ARG B CA 1
ATOM 2586 C C . ARG B 1 41 ? 65.822 95.099 -54.481 1.00 32.15 29 ARG B C 1
ATOM 2587 O O . ARG B 1 41 ? 65.584 93.878 -54.508 1.00 34.58 29 ARG B O 1
ATOM 2595 N N . LEU B 1 42 ? 65.143 95.957 -53.750 1.00 31.47 30 LEU B N 1
ATOM 2596 C CA . LEU B 1 42 ? 63.903 95.606 -53.125 1.00 31.42 30 LEU B CA 1
ATOM 2597 C C . LEU B 1 42 ? 62.785 95.781 -54.125 1.00 32.80 30 LEU B C 1
ATOM 2598 O O . LEU B 1 42 ? 62.003 94.841 -54.387 1.00 32.25 30 LEU B O 1
ATOM 2603 N N . THR B 1 43 ? 62.684 97.000 -54.666 1.00 31.17 31 THR B N 1
ATOM 2604 C CA . THR B 1 43 ? 61.692 97.276 -55.688 1.00 34.75 31 THR B CA 1
ATOM 2605 C C . THR B 1 43 ? 62.464 97.752 -56.887 1.00 34.83 31 THR B C 1
ATOM 2606 O O . THR B 1 43 ? 63.688 97.796 -56.849 1.00 36.89 31 THR B O 1
ATOM 2610 N N . ARG B 1 44 ? 61.777 98.123 -57.954 1.00 33.28 32 ARG B N 1
ATOM 2611 C CA . ARG B 1 44 ? 62.496 98.625 -59.107 1.00 33.76 32 ARG B CA 1
ATOM 2612 C C . ARG B 1 44 ? 63.246 99.954 -58.784 1.00 36.82 32 ARG B C 1
ATOM 2613 O O . ARG B 1 44 ? 64.232 100.273 -59.459 1.00 34.90 32 ARG B O 1
ATOM 2621 N N . GLN B 1 45 ? 62.819 100.687 -57.743 1.00 33.33 33 GLN B N 1
ATOM 2622 C CA . GLN B 1 45 ? 63.472 101.970 -57.381 1.00 32.90 33 GLN B CA 1
ATOM 2623 C C . GLN B 1 45 ? 64.207 102.001 -56.050 1.00 33.71 33 GLN B C 1
ATOM 2624 O O . GLN B 1 45 ? 64.819 103.027 -55.749 1.00 34.44 33 GLN B O 1
ATOM 2630 N N . ILE B 1 46 ? 64.072 100.952 -55.227 1.00 32.57 34 ILE B N 1
ATOM 2631 C CA . ILE B 1 46 ? 64.703 100.905 -53.898 1.00 34.26 34 ILE B CA 1
ATOM 2632 C C . ILE B 1 46 ? 65.765 99.792 -53.838 1.00 35.72 34 ILE B C 1
ATOM 2633 O O . ILE B 1 46 ? 65.502 98.648 -54.205 1.00 37.98 34 ILE B O 1
ATOM 2638 N N . ARG B 1 47 ? 66.970 100.139 -53.423 1.00 34.20 35 ARG B N 1
ATOM 2639 C CA . ARG B 1 47 ? 67.992 99.147 -53.212 1.00 36.84 35 ARG B CA 1
ATOM 2640 C C . ARG B 1 47 ? 68.163 98.949 -51.718 1.00 35.51 35 ARG B C 1
ATOM 2641 O O . ARG B 1 47 ? 67.982 99.882 -50.935 1.00 34.68 35 ARG B O 1
ATOM 2649 N N . ILE B 1 48 ? 68.462 97.718 -51.323 1.00 33.48 36 ILE B N 1
ATOM 2650 C CA . ILE B 1 48 ? 68.857 97.435 -49.947 1.00 33.14 36 ILE B CA 1
ATOM 2651 C C . ILE B 1 48 ? 70.246 96.805 -49.963 1.00 33.93 36 ILE B C 1
ATOM 2652 O O . ILE B 1 48 ? 70.696 96.318 -51.005 1.00 32.81 36 ILE B O 1
ATOM 2657 N N . ASN B 1 49 ? 70.921 96.815 -48.822 1.00 35.02 37 ASN B N 1
ATOM 2658 C CA . ASN B 1 49 ? 72.321 96.426 -48.790 1.00 35.20 37 ASN B CA 1
ATOM 2659 C C . ASN B 1 49 ? 72.542 94.951 -48.520 1.00 36.01 37 ASN B C 1
ATOM 2660 O O . ASN B 1 49 ? 73.619 94.421 -48.792 1.00 39.61 37 ASN B O 1
ATOM 2665 N N . ILE B 1 50 ? 71.506 94.285 -48.022 1.00 33.45 38 ILE B N 1
ATOM 2666 C CA . ILE B 1 50 ? 71.518 92.833 -47.840 1.00 32.85 38 ILE B CA 1
ATOM 2667 C C . ILE B 1 50 ? 70.127 92.372 -48.293 1.00 36.20 38 ILE B C 1
ATOM 2668 O O . ILE B 1 50 ? 69.170 93.151 -48.220 1.00 36.33 38 ILE B O 1
ATOM 2673 N N . PRO B 1 51 ? 69.999 91.136 -48.823 1.00 35.03 39 PRO B N 1
ATOM 2674 C CA . PRO B 1 51 ? 68.723 90.800 -49.479 1.00 35.19 39 PRO B CA 1
ATOM 2675 C C . PRO B 1 51 ? 67.642 90.279 -48.526 1.00 32.96 39 PRO B C 1
ATOM 2676 O O . PRO B 1 51 ? 66.926 89.332 -48.856 1.00 34.22 39 PRO B O 1
ATOM 2680 N N . LEU B 1 52 ? 67.524 90.896 -47.362 1.00 35.21 40 LEU B N 1
ATOM 2681 C CA . LEU B 1 52 ? 66.632 90.412 -46.334 1.00 34.38 40 LEU B CA 1
ATOM 2682 C C . LEU B 1 52 ? 65.545 91.429 -46.040 1.00 36.01 40 LEU B C 1
ATOM 2683 O O . LEU B 1 52 ? 65.835 92.602 -45.709 1.00 34.73 40 LEU B O 1
ATOM 2688 N N . VAL B 1 53 ? 64.300 90.972 -46.152 1.00 33.61 41 VAL B N 1
ATOM 2689 C CA . VAL B 1 53 ? 63.133 91.785 -45.785 1.00 33.92 41 VAL B CA 1
ATOM 2690 C C . VAL B 1 53 ? 62.432 91.091 -44.602 1.00 35.38 41 VAL B C 1
ATOM 2691 O O . VAL B 1 53 ? 62.177 89.874 -44.643 1.00 33.81 41 VAL B O 1
ATOM 2695 N N . SER B 1 54 ? 62.088 91.819 -43.555 1.00 32.56 42 SER B N 1
ATOM 2696 C CA . SER B 1 54 ? 61.411 91.120 -42.466 1.00 33.59 42 SER B CA 1
ATOM 2697 C C . SER B 1 54 ? 59.909 91.072 -42.699 1.00 33.84 42 SER B C 1
ATOM 2698 O O . SER B 1 54 ? 59.340 92.037 -43.196 1.00 35.16 42 SER B O 1
ATOM 2701 N N . ALA B 1 55 ? 59.280 89.957 -42.312 1.00 32.94 43 ALA B N 1
ATOM 2702 C CA . ALA B 1 55 ? 57.815 89.745 -42.454 1.00 33.00 43 ALA B CA 1
ATOM 2703 C C . ALA B 1 55 ? 56.941 90.776 -41.742 1.00 32.42 43 ALA B C 1
ATOM 2704 O O . ALA B 1 55 ? 57.279 91.219 -40.673 1.00 36.00 43 ALA B O 1
ATOM 2706 N N . ALA B 1 56 ? 55.828 91.147 -42.370 1.00 34.04 44 ALA B N 1
ATOM 2707 C CA . ALA B 1 56 ? 54.842 92.068 -41.807 1.00 34.47 44 ALA B CA 1
ATOM 2708 C C . ALA B 1 56 ? 53.901 91.297 -40.876 1.00 37.42 44 ALA B C 1
ATOM 2709 O O . ALA B 1 56 ? 52.683 91.245 -41.080 1.00 38.36 44 ALA B O 1
ATOM 2711 N N . MET B 1 57 ? 54.483 90.727 -39.835 1.00 37.64 45 MET B N 1
ATOM 2712 C CA . MET B 1 57 ? 53.785 89.855 -38.928 1.00 41.32 45 MET B CA 1
ATOM 2713 C C . MET B 1 57 ? 53.907 90.513 -37.568 1.00 38.88 45 MET B C 1
ATOM 2714 O O . MET B 1 57 ? 54.952 91.112 -37.253 1.00 38.19 45 MET B O 1
ATOM 2719 N N . ASP B 1 58 ? 52.859 90.404 -36.755 1.00 38.45 46 ASP B N 1
ATOM 2720 C CA . ASP B 1 58 ? 52.818 91.121 -35.478 1.00 36.77 46 ASP B CA 1
ATOM 2721 C C . ASP B 1 58 ? 53.721 90.479 -34.433 1.00 38.53 46 ASP B C 1
ATOM 2722 O O . ASP B 1 58 ? 53.925 90.999 -33.339 1.00 38.24 46 ASP B O 1
ATOM 2727 N N . THR B 1 59 ? 54.262 89.324 -34.785 1.00 38.43 47 THR B N 1
ATOM 2728 C CA . THR B 1 59 ? 55.225 88.642 -33.933 1.00 40.21 47 THR B CA 1
ATOM 2729 C C . THR B 1 59 ? 56.635 88.962 -34.431 1.00 38.79 47 THR B C 1
ATOM 2730 O O . THR B 1 59 ? 57.617 88.508 -33.846 1.00 38.21 47 THR B O 1
ATOM 2734 N N . VAL B 1 60 ? 56.738 89.712 -35.533 1.00 39.18 48 VAL B N 1
ATOM 2735 C CA . VAL B 1 60 ? 58.038 89.919 -36.169 1.00 35.93 48 VAL B CA 1
ATOM 2736 C C . VAL B 1 60 ? 58.450 91.408 -36.212 1.00 38.19 48 VAL B C 1
ATOM 2737 O O . VAL B 1 60 ? 59.503 91.777 -35.659 1.00 39.07 48 VAL B O 1
ATOM 2741 N N . THR B 1 61 ? 57.637 92.258 -36.846 1.00 36.75 49 THR B N 1
ATOM 2742 C CA . THR B 1 61 ? 58.139 93.581 -37.224 1.00 37.76 49 THR B CA 1
ATOM 2743 C C . THR B 1 61 ? 57.343 94.751 -36.701 1.00 36.30 49 THR B C 1
ATOM 2744 O O . THR B 1 61 ? 56.242 95.032 -37.156 1.00 32.80 49 THR B O 1
ATOM 2748 N N . GLU B 1 62 ? 57.936 95.409 -35.719 1.00 36.18 50 GLU B N 1
ATOM 2749 C CA . GLU B 1 62 ? 57.602 96.772 -35.372 1.00 38.31 50 GLU B CA 1
ATOM 2750 C C . GLU B 1 62 ? 58.908 97.566 -35.443 1.00 37.95 50 GLU B C 1
ATOM 2751 O O . GLU B 1 62 ? 59.928 97.060 -35.936 1.00 36.62 50 GLU B O 1
ATOM 2757 N N . ALA B 1 63 ? 58.872 98.801 -34.963 1.00 37.05 51 ALA B N 1
ATOM 2758 C CA . ALA B 1 63 ? 59.963 99.745 -35.153 1.00 37.45 51 ALA B CA 1
ATOM 2759 C C . ALA B 1 63 ? 61.312 99.217 -34.701 1.00 38.48 51 ALA B C 1
ATOM 2760 O O . ALA B 1 63 ? 62.283 99.363 -35.424 1.00 41.97 51 ALA B O 1
ATOM 2762 N N . ALA B 1 64 ? 61.383 98.630 -33.505 1.00 38.54 52 ALA B N 1
ATOM 2763 C CA . ALA B 1 64 ? 62.664 98.151 -32.993 1.00 37.17 52 ALA B CA 1
ATOM 2764 C C . ALA B 1 64 ? 63.338 97.155 -33.943 1.00 35.35 52 ALA B C 1
ATOM 2765 O O . ALA B 1 64 ? 64.511 97.293 -34.255 1.00 35.08 52 ALA B O 1
ATOM 2767 N N . LEU B 1 65 ? 62.597 96.165 -34.418 1.00 35.31 53 LEU B N 1
ATOM 2768 C CA . LEU B 1 65 ? 63.166 95.204 -35.347 1.00 35.83 53 LEU B CA 1
ATOM 2769 C C . LEU B 1 65 ? 63.416 95.825 -36.724 1.00 37.03 53 LEU B C 1
ATOM 2770 O O . LEU B 1 65 ? 64.450 95.563 -37.346 1.00 35.93 53 LEU B O 1
ATOM 2775 N N . ALA B 1 66 ? 62.481 96.661 -37.176 1.00 36.78 54 ALA B N 1
ATOM 2776 C CA . ALA B 1 66 ? 62.605 97.391 -38.442 1.00 37.08 54 ALA B CA 1
ATOM 2777 C C . ALA B 1 66 ? 63.889 98.241 -38.501 1.00 37.61 54 ALA B C 1
ATOM 2778 O O . ALA B 1 66 ? 64.603 98.248 -39.517 1.00 36.90 54 ALA B O 1
ATOM 2780 N N . LYS B 1 67 ? 64.166 98.936 -37.404 1.00 37.15 55 LYS B N 1
ATOM 2781 C CA . LYS B 1 67 ? 65.321 99.816 -37.287 1.00 38.83 55 LYS B CA 1
ATOM 2782 C C . LYS B 1 67 ? 66.588 98.960 -37.255 1.00 36.73 55 LYS B C 1
ATOM 2783 O O . LYS B 1 67 ? 67.546 99.229 -37.992 1.00 36.84 55 LYS B O 1
ATOM 2789 N N . ALA B 1 68 ? 66.550 97.895 -36.455 1.00 34.56 56 ALA B N 1
ATOM 2790 C CA . ALA B 1 68 ? 67.684 96.989 -36.298 1.00 35.78 56 ALA B CA 1
ATOM 2791 C C . ALA B 1 68 ? 68.132 96.347 -37.615 1.00 36.73 56 ALA B C 1
ATOM 2792 O O . ALA B 1 68 ? 69.332 96.110 -37.807 1.00 38.69 56 ALA B O 1
ATOM 2794 N N . LEU B 1 69 ? 67.167 96.062 -38.498 1.00 36.85 57 LEU B N 1
ATOM 2795 C CA . LEU B 1 69 ? 67.407 95.418 -39.786 1.00 33.96 57 LEU B CA 1
ATOM 2796 C C . LEU B 1 69 ? 67.837 96.406 -40.886 1.00 35.99 57 LEU B C 1
ATOM 2797 O O . LEU B 1 69 ? 68.710 96.103 -41.728 1.00 37.83 57 LEU B O 1
ATOM 2802 N N . ALA B 1 70 ? 67.207 97.571 -40.899 1.00 32.96 58 ALA B N 1
ATOM 2803 C CA . ALA B 1 70 ? 67.651 98.650 -41.751 1.00 32.06 58 ALA B CA 1
ATOM 2804 C C . ALA B 1 70 ? 69.116 98.956 -41.501 1.00 31.92 58 ALA B C 1
ATOM 2805 O O . ALA B 1 70 ? 69.875 99.162 -42.451 1.00 34.44 58 ALA B O 1
ATOM 2807 N N . ARG B 1 71 ? 69.509 98.937 -40.232 1.00 32.95 59 ARG B N 1
ATOM 2808 C CA . ARG B 1 71 ? 70.873 99.249 -39.804 1.00 34.36 59 ARG B CA 1
ATOM 2809 C C . ARG B 1 71 ? 71.887 98.234 -40.288 1.00 33.45 59 ARG B C 1
ATOM 2810 O O . ARG B 1 71 ? 73.064 98.560 -40.436 1.00 33.85 59 ARG B O 1
ATOM 2818 N N . GLU B 1 72 ? 71.436 97.001 -40.485 1.00 33.72 60 GLU B N 1
ATOM 2819 C CA . GLU B 1 72 ? 72.271 95.942 -41.032 1.00 33.47 60 GLU B CA 1
ATOM 2820 C C . GLU B 1 72 ? 72.161 95.950 -42.552 1.00 33.75 60 GLU B C 1
ATOM 2821 O O . GLU B 1 72 ? 72.887 95.224 -43.231 1.00 32.57 60 GLU B O 1
ATOM 2827 N N . GLY B 1 73 ? 71.258 96.764 -43.101 1.00 32.43 61 GLY B N 1
ATOM 2828 C CA . GLY B 1 73 ? 71.200 96.885 -44.565 1.00 34.02 61 GLY B CA 1
ATOM 2829 C C . GLY B 1 73 ? 69.994 96.284 -45.250 1.00 32.67 61 GLY B C 1
ATOM 2830 O O . GLY B 1 73 ? 69.879 96.336 -46.477 1.00 33.10 61 GLY B O 1
ATOM 2831 N N . GLY B 1 74 ? 69.118 95.690 -44.444 1.00 31.86 62 GLY B N 1
ATOM 2832 C CA . GLY B 1 74 ? 67.858 95.078 -44.883 1.00 30.28 62 GLY B CA 1
ATOM 2833 C C . GLY B 1 74 ? 66.768 96.112 -44.737 1.00 32.44 62 GLY B C 1
ATOM 2834 O O . GLY B 1 74 ? 67.043 97.300 -44.615 1.00 31.64 62 GLY B O 1
ATOM 2835 N N . ILE B 1 75 ? 65.523 95.667 -44.742 1.00 34.53 63 ILE B N 1
ATOM 2836 C CA . ILE B 1 75 ? 64.386 96.554 -44.536 1.00 32.96 63 ILE B CA 1
ATOM 2837 C C . ILE B 1 75 ? 63.291 95.765 -43.843 1.00 35.01 63 ILE B C 1
ATOM 2838 O O . ILE B 1 75 ? 63.023 94.591 -44.178 1.00 33.20 63 ILE B O 1
ATOM 2843 N N . GLY B 1 76 ? 62.678 96.390 -42.843 1.00 33.97 64 GLY B N 1
ATOM 2844 C CA . GLY B 1 76 ? 61.548 95.779 -42.172 1.00 32.05 64 GLY B CA 1
ATOM 2845 C C . GLY B 1 76 ? 60.245 96.305 -42.741 1.00 31.21 64 GLY B C 1
ATOM 2846 O O . GLY B 1 76 ? 60.157 97.471 -43.132 1.00 29.32 64 GLY B O 1
ATOM 2847 N N . ILE B 1 77 ? 59.233 95.441 -42.791 1.00 31.03 65 ILE B N 1
ATOM 2848 C CA . ILE B 1 77 ? 57.873 95.854 -43.128 1.00 32.46 65 ILE B CA 1
ATOM 2849 C C . ILE B 1 77 ? 56.995 95.829 -41.880 1.00 34.90 65 ILE B C 1
ATOM 2850 O O . ILE B 1 77 ? 56.699 94.766 -41.359 1.00 34.72 65 ILE B O 1
ATOM 2855 N N . ILE B 1 78 ? 56.578 97.005 -41.411 1.00 34.76 66 ILE B N 1
ATOM 2856 C CA . ILE B 1 78 ? 55.749 97.106 -40.187 1.00 33.64 66 ILE B CA 1
ATOM 2857 C C . ILE B 1 78 ? 54.406 96.440 -40.426 1.00 33.79 66 ILE B C 1
ATOM 2858 O O . ILE B 1 78 ? 53.754 96.696 -41.437 1.00 34.78 66 ILE B O 1
ATOM 2863 N N . HIS B 1 79 ? 53.995 95.579 -39.496 1.00 33.37 67 HIS B N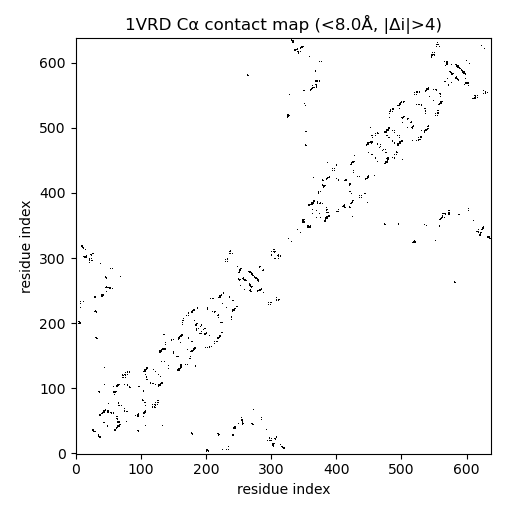 1
ATOM 2864 C CA . HIS B 1 79 ? 52.739 94.834 -39.630 1.00 34.69 67 HIS B CA 1
ATOM 2865 C C . HIS B 1 79 ? 51.510 95.747 -39.555 1.00 35.10 67 HIS B C 1
ATOM 2866 O O . HIS B 1 79 ? 51.591 96.869 -39.034 1.00 35.62 67 HIS B O 1
ATOM 2873 N N . LYS B 1 80 ? 50.378 95.277 -40.068 1.00 35.94 68 LYS B N 1
ATOM 2874 C CA . LYS B 1 80 ? 49.168 96.118 -40.096 1.00 38.18 68 LYS B CA 1
ATOM 2875 C C . LYS B 1 80 ? 48.097 95.771 -39.053 1.00 38.45 68 LYS B C 1
ATOM 2876 O O . LYS B 1 80 ? 46.966 96.302 -39.095 1.00 39.26 68 LYS B O 1
ATOM 2882 N N . ASN B 1 81 ? 48.449 94.908 -38.099 1.00 40.91 69 ASN B N 1
ATOM 2883 C CA . ASN B 1 81 ? 47.581 94.628 -36.950 1.00 41.49 69 ASN B CA 1
ATOM 2884 C C . ASN B 1 81 ? 47.697 95.728 -35.910 1.00 42.08 69 ASN B C 1
ATOM 2885 O O . ASN B 1 81 ? 47.828 95.482 -34.702 1.00 43.98 69 ASN B O 1
ATOM 2890 N N . LEU B 1 82 ? 47.648 96.957 -36.404 1.00 41.74 70 LEU B N 1
ATOM 2891 C CA . LEU B 1 82 ? 47.760 98.149 -35.593 1.00 41.04 70 LEU B CA 1
ATOM 2892 C C . LEU B 1 82 ? 46.800 99.137 -36.221 1.00 41.66 70 LEU B C 1
ATOM 2893 O O . LEU B 1 82 ? 46.472 98.991 -37.387 1.00 44.74 70 LEU B O 1
ATOM 2898 N N . THR B 1 83 ? 46.345 100.132 -35.467 1.00 42.22 71 THR B N 1
ATOM 2899 C CA . THR B 1 83 ? 45.566 101.230 -36.056 1.00 40.88 71 THR B CA 1
ATOM 2900 C C . THR B 1 83 ? 46.426 101.940 -37.109 1.00 39.45 71 THR B C 1
ATOM 2901 O O . THR B 1 83 ? 47.660 101.866 -37.042 1.00 37.79 71 THR B O 1
ATOM 2905 N N . PRO B 1 84 ? 45.791 102.581 -38.114 1.00 38.25 72 PRO B N 1
ATOM 2906 C CA . PRO B 1 84 ? 46.582 103.426 -39.009 1.00 39.19 72 PRO B CA 1
ATOM 2907 C C . PRO B 1 84 ? 47.521 104.397 -38.278 1.00 39.03 72 PRO B C 1
ATOM 2908 O O . PRO B 1 84 ? 48.664 104.566 -38.714 1.00 40.47 72 PRO B O 1
ATOM 2912 N N . ASP B 1 85 ? 47.063 105.006 -37.184 1.00 38.81 73 ASP B N 1
ATOM 2913 C CA . ASP B 1 85 ? 47.881 105.952 -36.433 1.00 38.29 73 ASP B CA 1
ATOM 2914 C C . ASP B 1 85 ? 49.105 105.310 -35.808 1.00 37.83 73 ASP B C 1
ATOM 2915 O O . ASP B 1 85 ? 50.211 105.837 -35.939 1.00 37.39 73 ASP B O 1
ATOM 2920 N N . GLU B 1 86 ? 48.896 104.187 -35.120 1.00 36.34 74 GLU B N 1
ATOM 2921 C CA . GLU B 1 86 ? 49.983 103.471 -34.460 1.00 37.81 74 GLU B CA 1
ATOM 2922 C C . GLU B 1 86 ? 50.982 102.924 -35.476 1.00 37.66 74 GLU B C 1
ATOM 2923 O O . GLU B 1 86 ? 52.187 102.962 -35.257 1.00 39.91 74 GLU B O 1
ATOM 2929 N N . GLN B 1 87 ? 50.482 102.430 -36.600 1.00 37.96 75 GLN B N 1
ATOM 2930 C CA . GLN B 1 87 ? 51.366 101.923 -37.648 1.00 38.52 75 GLN B CA 1
ATOM 2931 C C . GLN B 1 87 ? 52.223 103.069 -38.203 1.00 38.04 75 GLN B C 1
ATOM 2932 O O . GLN B 1 87 ? 53.408 102.880 -38.463 1.00 38.84 75 GLN B O 1
ATOM 2938 N N . ALA B 1 88 ? 51.632 104.260 -38.327 1.00 37.32 76 ALA B N 1
ATOM 2939 C CA . ALA B 1 88 ? 52.372 105.459 -38.777 1.00 37.18 76 ALA B CA 1
ATOM 2940 C C . ALA B 1 88 ? 53.422 105.918 -37.766 1.00 36.90 76 ALA B C 1
ATOM 2941 O O . ALA B 1 88 ? 54.537 106.304 -38.153 1.00 37.28 76 ALA B O 1
ATOM 2943 N N . ARG B 1 89 ? 53.067 105.854 -36.482 1.00 36.81 77 ARG B N 1
ATOM 2944 C CA . ARG B 1 89 ? 53.989 106.161 -35.396 1.00 38.81 77 ARG B CA 1
ATOM 2945 C C . ARG B 1 89 ? 55.191 105.226 -35.436 1.00 38.18 77 ARG B C 1
ATOM 2946 O O . ARG B 1 89 ? 56.321 105.668 -35.244 1.00 39.55 77 ARG B O 1
ATOM 2954 N N . GLN B 1 90 ? 54.941 103.940 -35.687 1.00 34.93 78 GLN B N 1
ATOM 2955 C CA . GLN B 1 90 ? 56.009 102.948 -35.830 1.00 36.02 78 GLN B CA 1
ATOM 2956 C C . GLN B 1 90 ? 56.968 103.321 -36.952 1.00 35.91 78 GLN B C 1
ATOM 2957 O O . GLN B 1 90 ? 58.179 103.254 -36.783 1.00 37.62 78 GLN B O 1
ATOM 2963 N N . VAL B 1 91 ? 56.408 103.706 -38.096 1.00 33.54 79 VAL B N 1
ATOM 2964 C CA . VAL B 1 91 ? 57.183 104.166 -39.236 1.00 36.72 79 VAL B CA 1
ATOM 2965 C C . VAL B 1 91 ? 58.001 105.424 -38.904 1.00 38.33 79 VAL B C 1
ATOM 2966 O O . VAL B 1 91 ? 59.190 105.513 -39.276 1.00 37.97 79 VAL B O 1
ATOM 2970 N N . SER B 1 92 ? 57.368 106.371 -38.204 1.00 36.61 80 SER B N 1
ATOM 2971 C CA . SER B 1 92 ? 58.025 107.606 -37.768 1.00 38.27 80 SER B CA 1
ATOM 2972 C C . SER B 1 92 ? 59.222 107.312 -36.879 1.00 38.56 80 SER B C 1
ATOM 2973 O O . SER B 1 92 ? 60.256 107.961 -36.996 1.00 39.05 80 SER B O 1
ATOM 2976 N N . ILE B 1 93 ? 59.057 106.346 -35.983 1.00 37.47 81 ILE B N 1
ATOM 2977 C CA . ILE B 1 93 ? 60.097 105.962 -35.033 1.00 38.13 81 ILE B CA 1
ATOM 2978 C C . ILE B 1 93 ? 61.337 105.441 -35.765 1.00 37.50 81 ILE B C 1
ATOM 2979 O O . ILE B 1 93 ? 62.460 105.746 -35.392 1.00 36.22 81 ILE B O 1
ATOM 2984 N N . VAL B 1 94 ? 61.123 104.679 -36.831 1.00 38.75 82 VAL B N 1
ATOM 2985 C CA . VAL B 1 94 ? 62.229 104.180 -37.653 1.00 38.00 82 VAL B CA 1
ATOM 2986 C C . VAL B 1 94 ? 62.882 105.323 -38.433 1.00 39.46 82 VAL B C 1
ATOM 2987 O O . VAL B 1 94 ? 64.104 105.342 -38.604 1.00 39.70 82 VAL B O 1
ATOM 2991 N N . LYS B 1 95 ? 62.071 106.265 -38.909 1.00 40.13 83 LYS B N 1
ATOM 2992 C CA . LYS B 1 95 ? 62.581 107.372 -39.712 1.00 41.90 83 LYS B CA 1
ATOM 2993 C C . LYS B 1 95 ? 63.185 108.424 -38.801 1.00 42.41 83 LYS B C 1
ATOM 2994 O O . LYS B 1 95 ? 64.139 109.081 -39.181 1.00 42.53 83 LYS B O 1
ATOM 3000 N N . SER B 1 211 ? 80.898 105.709 -33.275 1.00 69.97 199 SER B N 1
ATOM 3001 C CA . SER B 1 211 ? 79.474 105.664 -32.949 1.00 71.31 199 SER B CA 1
ATOM 3002 C C . SER B 1 211 ? 78.639 105.147 -34.132 1.00 71.62 199 SER B C 1
ATOM 3003 O O . SER B 1 211 ? 78.134 104.018 -34.101 1.00 72.26 199 SER B O 1
ATOM 3005 N N . VAL B 1 212 ? 78.510 105.976 -35.171 1.00 70.90 200 VAL B N 1
ATOM 3006 C CA . VAL B 1 212 ? 77.752 105.648 -36.396 1.00 67.69 200 VAL B CA 1
ATOM 3007 C C . VAL B 1 212 ? 78.480 104.603 -37.250 1.00 66.04 200 VAL B C 1
ATOM 3008 O O . VAL B 1 212 ? 77.854 103.745 -37.889 1.00 65.85 200 VAL B O 1
ATOM 3012 N N . ILE B 1 213 ? 79.808 104.690 -37.242 1.00 64.21 201 ILE B N 1
ATOM 3013 C CA . ILE B 1 213 ? 80.705 103.752 -37.918 1.00 61.77 201 ILE B CA 1
ATOM 3014 C C . ILE B 1 213 ? 80.314 102.272 -37.776 1.00 59.96 201 ILE B C 1
ATOM 3015 O O . ILE B 1 213 ? 80.695 101.443 -38.602 1.00 58.26 201 ILE B O 1
ATOM 3017 N N . GLU B 1 214 ? 79.549 101.955 -36.731 1.00 59.33 202 GLU B N 1
ATOM 3018 C CA . GLU B 1 214 ? 79.243 100.569 -36.359 1.00 58.18 202 GLU B CA 1
ATOM 3019 C C . GLU B 1 214 ? 78.148 99.929 -37.202 1.00 55.13 202 GLU B C 1
ATOM 3020 O O . GLU B 1 214 ? 77.959 98.709 -37.147 1.00 56.20 202 GLU B O 1
ATOM 3026 N N . HIS B 1 215 ? 77.422 100.753 -37.957 1.00 51.30 203 HIS B N 1
ATOM 3027 C CA . HIS B 1 215 ? 76.434 100.268 -38.929 1.00 48.15 203 HIS B CA 1
ATOM 3028 C C . HIS B 1 215 ? 76.742 100.779 -40.337 1.00 44.67 203 HIS B C 1
ATOM 3029 O O . HIS B 1 215 ? 75.977 101.556 -40.882 1.00 44.06 203 HIS B O 1
ATOM 3036 N N . PRO B 1 216 ? 77.846 100.322 -40.946 1.00 44.53 204 PRO B N 1
ATOM 3037 C CA . PRO B 1 216 ? 78.253 100.882 -42.233 1.00 44.44 204 PRO B CA 1
ATOM 3038 C C . PRO B 1 216 ? 77.374 100.421 -43.392 1.00 43.28 204 PRO B C 1
ATOM 3039 O O . PRO B 1 216 ? 77.414 101.016 -44.465 1.00 43.97 204 PRO B O 1
ATOM 3043 N N . ASN B 1 217 ? 76.561 99.387 -43.168 1.00 42.90 205 ASN B N 1
ATOM 3044 C CA . ASN B 1 217 ? 75.749 98.806 -44.238 1.00 41.06 205 ASN B CA 1
ATOM 3045 C C . ASN B 1 217 ? 74.298 99.265 -44.214 1.00 39.21 205 ASN B C 1
ATOM 3046 O O . ASN B 1 217 ? 73.477 98.806 -45.021 1.00 38.21 205 ASN B O 1
ATOM 3051 N N . ALA B 1 218 ? 73.992 100.178 -43.299 1.00 35.21 206 ALA B N 1
ATOM 3052 C CA . ALA B 1 218 ? 72.623 100.653 -43.074 1.00 34.92 206 ALA B CA 1
ATOM 3053 C C . ALA B 1 218 ? 71.980 101.043 -44.386 1.00 35.62 206 ALA B C 1
ATOM 3054 O O . ALA B 1 218 ? 72.600 101.724 -45.209 1.00 36.95 206 ALA B O 1
ATOM 3056 N N . ALA B 1 219 ? 70.750 100.585 -44.578 1.00 35.08 207 ALA B N 1
ATOM 3057 C CA . ALA B 1 219 ? 69.977 100.919 -45.770 1.00 36.58 207 ALA B CA 1
ATOM 3058 C C . ALA B 1 219 ? 69.221 102.204 -45.444 1.00 36.75 207 ALA B C 1
ATOM 3059 O O . ALA B 1 219 ? 68.454 102.253 -44.493 1.00 36.13 207 ALA B O 1
ATOM 3061 N N . ARG B 1 220 ? 69.446 103.237 -46.252 1.00 38.43 208 ARG B N 1
ATOM 3062 C CA . ARG B 1 220 ? 68.949 104.583 -45.970 1.00 39.91 208 ARG B CA 1
ATOM 3063 C C . ARG B 1 220 ? 68.264 105.181 -47.188 1.00 42.02 208 ARG B C 1
ATOM 3064 O O . ARG B 1 220 ? 68.562 104.810 -48.329 1.00 42.39 208 ARG B O 1
ATOM 3072 N N . ASP B 1 221 ? 67.355 106.114 -46.944 1.00 41.55 209 ASP B N 1
ATOM 3073 C CA . ASP B 1 221 ? 66.708 106.806 -48.035 1.00 43.93 209 ASP B CA 1
ATOM 3074 C C . ASP B 1 221 ? 67.614 107.914 -48.610 1.00 47.76 209 ASP B C 1
ATOM 3075 O O . ASP B 1 221 ? 68.765 108.084 -48.177 1.00 46.70 209 ASP B O 1
ATOM 3080 N N . GLU B 1 222 ? 67.088 108.663 -49.578 1.00 50.22 210 GLU B N 1
ATOM 3081 C CA . GLU B 1 222 ? 67.843 109.737 -50.223 1.00 53.55 210 GLU B CA 1
ATOM 3082 C C . GLU B 1 222 ? 68.121 110.902 -49.275 1.00 51.69 210 GLU B C 1
ATOM 3083 O O . GLU B 1 222 ? 68.951 111.764 -49.566 1.00 53.24 210 GLU B O 1
ATOM 3089 N N . LYS B 1 223 ? 67.448 110.909 -48.128 1.00 50.95 211 LYS B N 1
ATOM 3090 C CA . LYS B 1 223 ? 67.651 111.948 -47.108 1.00 47.19 211 LYS B CA 1
ATOM 3091 C C . LYS B 1 223 ? 68.540 111.481 -45.955 1.00 45.22 211 LYS B C 1
ATOM 3092 O O . LYS B 1 223 ? 68.740 112.228 -45.006 1.00 43.38 211 LYS B O 1
ATOM 3098 N N . GLY B 1 224 ? 69.019 110.238 -46.002 1.00 44.52 212 GLY B N 1
ATOM 3099 C CA . GLY B 1 224 ? 69.891 109.694 -44.947 1.00 41.35 212 GLY B CA 1
ATOM 3100 C C . GLY B 1 224 ? 69.191 108.967 -43.802 1.00 40.95 212 GLY B C 1
ATOM 3101 O O . GLY B 1 224 ? 69.827 108.543 -42.839 1.00 39.34 212 GLY B O 1
ATOM 3102 N N . ARG B 1 225 ? 67.875 108.824 -43.895 1.00 39.61 213 ARG B N 1
ATOM 3103 C CA . ARG B 1 225 ? 67.131 108.106 -42.878 1.00 37.82 213 ARG B CA 1
ATOM 3104 C C . ARG B 1 225 ? 66.988 106.622 -43.245 1.00 37.23 213 ARG B C 1
ATOM 3105 O O . ARG B 1 225 ? 66.941 106.257 -44.433 1.00 36.60 213 ARG B O 1
ATOM 3113 N N . LEU B 1 226 ? 66.926 105.785 -42.213 1.00 36.49 214 LEU B N 1
ATOM 3114 C CA . LEU B 1 226 ? 66.773 104.338 -42.377 1.00 38.23 214 LEU B CA 1
ATOM 3115 C C . LEU B 1 226 ? 65.529 104.056 -43.176 1.00 37.46 214 LEU B C 1
ATOM 3116 O O . LEU B 1 226 ? 64.483 104.667 -42.947 1.00 38.76 214 LEU B O 1
ATOM 3121 N N . LEU B 1 227 ? 65.655 103.149 -44.133 1.00 37.89 215 LEU B N 1
ATOM 3122 C CA . LEU B 1 227 ? 64.506 102.696 -44.890 1.00 38.46 215 LEU B CA 1
ATOM 3123 C C . LEU B 1 227 ? 63.574 101.888 -44.019 1.00 37.32 215 LEU B C 1
ATOM 3124 O O . LEU B 1 227 ? 64.009 101.191 -43.096 1.00 37.99 215 LEU B O 1
ATOM 3129 N N . VAL B 1 228 ? 62.285 101.994 -44.325 1.00 35.52 216 VAL B N 1
ATOM 3130 C CA . VAL B 1 228 ? 61.277 101.157 -43.704 1.00 34.31 216 VAL B CA 1
ATOM 3131 C C . VAL B 1 228 ? 60.092 100.948 -44.652 1.00 34.16 216 VAL B C 1
ATOM 3132 O O . VAL B 1 228 ? 59.798 101.790 -45.494 1.00 33.05 216 VAL B O 1
ATOM 3136 N N . GLY B 1 229 ? 59.439 99.793 -44.530 1.00 34.28 217 GLY B N 1
ATOM 3137 C CA . GLY B 1 229 ? 58.179 99.566 -45.206 1.00 32.91 217 GLY B CA 1
ATOM 3138 C C . GLY B 1 229 ? 57.012 99.382 -44.260 1.00 32.13 217 GLY B C 1
ATOM 3139 O O . GLY B 1 229 ? 57.179 99.253 -43.057 1.00 31.97 217 GLY B O 1
ATOM 3140 N N . ALA B 1 230 ? 55.811 99.371 -44.822 1.00 33.40 218 ALA B N 1
ATOM 3141 C CA . ALA B 1 230 ? 54.616 99.065 -44.051 1.00 33.56 218 ALA B CA 1
ATOM 3142 C C . ALA B 1 230 ? 53.590 98.301 -44.888 1.00 32.65 218 ALA B C 1
ATOM 3143 O O . ALA B 1 230 ? 53.506 98.456 -46.128 1.00 31.09 218 ALA B O 1
ATOM 3145 N N . ALA B 1 231 ? 52.855 97.433 -44.197 1.00 31.42 219 ALA B N 1
ATOM 3146 C CA . ALA B 1 231 ? 51.867 96.568 -44.818 1.00 33.60 219 ALA B CA 1
ATOM 3147 C C . ALA B 1 231 ? 50.497 97.233 -44.837 1.00 33.63 219 ALA B C 1
ATOM 3148 O O . ALA B 1 231 ? 50.106 97.902 -43.893 1.00 31.81 219 ALA B O 1
ATOM 3150 N N . VAL B 1 232 ? 49.780 97.074 -45.941 1.00 34.50 220 VAL B N 1
ATOM 3151 C CA . VAL B 1 232 ? 48.360 97.410 -45.961 1.00 32.60 220 VAL B CA 1
ATOM 3152 C C . VAL B 1 232 ? 47.628 96.209 -46.554 1.00 36.36 220 VAL B C 1
ATOM 3153 O O . VAL B 1 232 ? 48.248 95.335 -47.215 1.00 35.70 220 VAL B O 1
ATOM 3157 N N . GLY B 1 233 ? 46.320 96.171 -46.330 1.00 35.86 221 GLY B N 1
ATOM 3158 C CA . GLY B 1 233 ? 45.470 95.171 -46.973 1.00 38.00 221 GLY B CA 1
ATOM 3159 C C . GLY B 1 233 ? 44.681 95.767 -48.108 1.00 37.88 221 GLY B C 1
ATOM 3160 O O . GLY B 1 233 ? 45.187 96.579 -48.889 1.00 38.78 221 GLY B O 1
ATOM 3161 N N . THR B 1 234 ? 43.412 95.380 -48.187 1.00 39.57 222 THR B N 1
ATOM 3162 C CA . THR B 1 234 ? 42.533 95.824 -49.265 1.00 39.43 222 THR B CA 1
ATOM 3163 C C . THR B 1 234 ? 41.182 96.207 -48.688 1.00 40.97 222 THR B C 1
ATOM 3164 O O . THR B 1 234 ? 40.207 96.297 -49.410 1.00 42.43 222 THR B O 1
ATOM 3168 N N . SER B 1 235 ? 41.159 96.431 -47.378 1.00 41.30 223 SER B N 1
ATOM 3169 C CA . SER B 1 235 ? 39.971 96.704 -46.597 1.00 44.72 223 SER B CA 1
ATOM 3170 C C . SER B 1 235 ? 39.665 98.206 -46.633 1.00 45.51 223 SER B C 1
ATOM 3171 O O . SER B 1 235 ? 40.499 98.980 -47.118 1.00 47.04 223 SER B O 1
ATOM 3174 N N . PRO B 1 236 ? 38.477 98.628 -46.124 1.00 45.61 224 PRO B N 1
ATOM 3175 C CA . PRO B 1 236 ? 38.025 100.042 -46.209 1.00 44.16 224 PRO B CA 1
ATOM 3176 C C . PRO B 1 236 ? 39.043 101.104 -45.770 1.00 42.69 224 PRO B C 1
ATOM 3177 O O . PRO B 1 236 ? 39.129 102.174 -46.379 1.00 42.05 224 PRO B O 1
ATOM 3181 N N . GLU B 1 237 ? 39.815 100.812 -44.730 1.00 42.72 225 GLU B N 1
ATOM 3182 C CA . GLU B 1 237 ? 40.762 101.795 -44.218 1.00 43.98 225 GLU B CA 1
ATOM 3183 C C . GLU B 1 237 ? 42.054 101.875 -45.049 1.00 43.21 225 GLU B C 1
ATOM 3184 O O . GLU B 1 237 ? 42.940 102.657 -44.729 1.00 43.60 225 GLU B O 1
ATOM 3186 N N . THR B 1 238 ? 42.155 101.109 -46.135 1.00 42.21 226 THR B N 1
ATOM 3187 C CA . THR B 1 238 ? 43.446 101.023 -46.846 1.00 41.68 226 THR B CA 1
ATOM 3188 C C . THR B 1 238 ? 44.009 102.412 -47.226 1.00 41.25 226 THR B C 1
ATOM 3189 O O . THR B 1 238 ? 45.156 102.713 -46.896 1.00 40.03 226 THR B O 1
ATOM 3193 N N . MET B 1 239 ? 43.204 103.268 -47.855 1.00 40.44 227 MET B N 1
ATOM 3194 C CA . MET B 1 239 ? 43.723 104.578 -48.273 1.00 41.63 227 MET B CA 1
ATOM 3195 C C . MET B 1 239 ? 44.071 105.497 -47.096 1.00 40.71 227 MET B C 1
ATOM 3196 O O . MET B 1 239 ? 45.071 106.228 -47.157 1.00 39.62 227 MET B O 1
ATOM 3201 N N . GLU B 1 240 ? 43.263 105.454 -46.035 1.00 41.52 228 GLU B N 1
ATOM 3202 C CA . GLU B 1 240 ? 43.580 106.164 -44.776 1.00 42.38 228 GLU B CA 1
ATOM 3203 C C . GLU B 1 240 ? 44.976 105.757 -44.308 1.00 39.27 228 GLU B C 1
ATOM 3204 O O . GLU B 1 240 ? 45.817 106.604 -44.007 1.00 38.80 228 GLU B O 1
ATOM 3210 N N . ARG B 1 241 ? 45.209 104.447 -44.250 1.00 37.13 229 ARG B N 1
ATOM 3211 C CA . ARG B 1 241 ? 46.517 103.900 -43.890 1.00 36.93 229 ARG B CA 1
ATOM 3212 C C . ARG B 1 241 ? 47.660 104.373 -44.801 1.00 34.35 229 ARG B C 1
ATOM 3213 O O . ARG B 1 241 ? 48.702 104.802 -44.317 1.00 34.13 229 ARG B O 1
ATOM 3221 N N . VAL B 1 242 ? 47.443 104.294 -46.112 1.00 33.64 230 VAL B N 1
ATOM 3222 C CA . VAL B 1 242 ? 48.446 104.677 -47.089 1.00 34.82 230 VAL B CA 1
ATOM 3223 C C . VAL B 1 242 ? 48.800 106.149 -46.897 1.00 37.69 230 VAL B C 1
ATOM 3224 O O . VAL B 1 242 ? 49.979 106.500 -46.783 1.00 38.81 230 VAL B O 1
ATOM 3228 N N . GLU B 1 243 ? 47.783 106.999 -46.779 1.00 38.97 231 GLU B N 1
ATOM 3229 C CA . GLU B 1 243 ? 48.002 108.433 -46.571 1.00 38.22 231 GLU B CA 1
ATOM 3230 C C . GLU B 1 243 ? 48.908 108.726 -45.366 1.00 36.98 231 GLU B C 1
ATOM 3231 O O . GLU B 1 243 ? 49.918 109.420 -45.489 1.00 39.59 231 GLU B O 1
ATOM 3233 N N . LYS B 1 244 ? 48.561 108.164 -44.221 1.00 34.64 232 LYS B N 1
ATOM 3234 C CA . LYS B 1 244 ? 49.294 108.382 -42.982 1.00 34.79 232 LYS B CA 1
ATOM 3235 C C . LYS B 1 244 ? 50.698 107.789 -43.030 1.00 35.07 232 LYS B C 1
ATOM 3236 O O . LYS B 1 244 ? 51.644 108.332 -42.433 1.00 32.97 232 LYS B O 1
ATOM 3242 N N . LEU B 1 245 ? 50.829 106.669 -43.739 1.00 33.61 233 LEU B N 1
ATOM 3243 C CA . LEU B 1 245 ? 52.109 105.993 -43.850 1.00 32.93 233 LEU B CA 1
ATOM 3244 C C . LEU B 1 245 ? 53.041 106.868 -44.661 1.00 34.07 233 LEU B C 1
ATOM 3245 O O . LEU B 1 245 ? 54.203 107.044 -44.313 1.00 35.00 233 LEU B O 1
ATOM 3250 N N . VAL B 1 246 ? 52.499 107.440 -45.733 1.00 36.58 234 VAL B N 1
ATOM 3251 C CA . VAL B 1 246 ? 53.243 108.293 -46.650 1.00 37.58 234 VAL B CA 1
ATOM 3252 C C . VAL B 1 246 ? 53.737 109.527 -45.914 1.00 38.26 234 VAL B C 1
ATOM 3253 O O . VAL B 1 246 ? 54.911 109.909 -46.039 1.00 39.07 234 VAL B O 1
ATOM 3257 N N . LYS B 1 247 ? 52.839 110.127 -45.135 1.00 39.12 235 LYS B N 1
ATOM 3258 C CA . LYS B 1 247 ? 53.154 111.327 -44.370 1.00 39.41 235 LYS B CA 1
ATOM 3259 C C . LYS B 1 247 ? 54.170 111.051 -43.259 1.00 38.63 235 LYS B C 1
ATOM 3260 O O . LYS B 1 247 ? 54.968 111.924 -42.915 1.00 39.21 235 LYS B O 1
ATOM 3263 N N . ALA B 1 248 ? 54.132 109.843 -42.705 1.00 35.92 236 ALA B N 1
ATOM 3264 C CA . ALA B 1 248 ? 55.145 109.388 -41.759 1.00 35.47 236 ALA B CA 1
ATOM 3265 C C . ALA B 1 248 ? 56.517 109.134 -42.418 1.00 36.16 236 ALA B C 1
ATOM 3266 O O . ALA B 1 248 ? 57.508 108.914 -41.711 1.00 36.26 236 ALA B O 1
ATOM 3268 N N . GLY B 1 249 ? 56.572 109.157 -43.757 1.00 35.84 237 GLY B N 1
ATOM 3269 C CA . GLY B 1 249 ? 57.827 108.997 -44.480 1.00 33.84 237 GLY B CA 1
ATOM 3270 C C . GLY B 1 249 ? 58.164 107.579 -44.921 1.00 35.26 237 GLY B C 1
ATOM 3271 O O . GLY B 1 249 ? 59.331 107.289 -45.218 1.00 34.82 237 GLY B O 1
ATOM 3272 N N . VAL B 1 250 ? 57.162 106.695 -44.980 1.00 34.83 238 VAL B N 1
ATOM 3273 C CA . VAL B 1 250 ? 57.344 105.303 -45.450 1.00 33.74 238 VAL B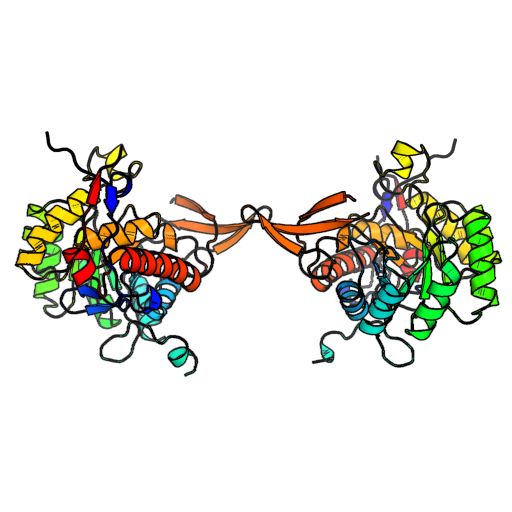 CA 1
ATOM 3274 C C . VAL B 1 250 ? 57.986 105.273 -46.839 1.00 35.45 238 VAL B C 1
ATOM 3275 O O . VAL B 1 250 ? 57.639 106.062 -47.704 1.00 36.67 238 VAL B O 1
ATOM 3279 N N . ASP B 1 251 ? 58.937 104.366 -47.039 1.00 35.62 239 ASP B N 1
ATOM 3280 C CA . ASP B 1 251 ? 59.656 104.250 -48.308 1.00 34.51 239 ASP B CA 1
ATOM 3281 C C . ASP B 1 251 ? 58.937 103.351 -49.290 1.00 34.06 239 ASP B C 1
ATOM 3282 O O . ASP B 1 251 ? 59.056 103.519 -50.524 1.00 35.65 239 ASP B O 1
ATOM 3287 N N . VAL B 1 252 ? 58.171 102.409 -48.748 1.00 33.08 240 VAL B N 1
ATOM 3288 C CA . VAL B 1 252 ? 57.522 101.408 -49.563 1.00 31.47 240 VAL B CA 1
ATOM 3289 C C . VAL B 1 252 ? 56.263 100.873 -48.871 1.00 31.62 240 VAL B C 1
ATOM 3290 O O . VAL B 1 252 ? 56.232 100.672 -47.660 1.00 31.45 240 VAL B O 1
ATOM 3294 N N . ILE B 1 253 ? 55.228 100.639 -49.658 1.00 30.07 241 ILE B N 1
ATOM 3295 C CA . ILE B 1 253 ? 54.032 99.980 -49.166 1.00 31.22 241 ILE B CA 1
ATOM 3296 C C . ILE B 1 253 ? 53.926 98.566 -49.696 1.00 31.73 241 ILE B C 1
ATOM 3297 O O . ILE B 1 253 ? 54.182 98.290 -50.868 1.00 31.56 241 ILE B O 1
ATOM 3302 N N . VAL B 1 254 ? 53.612 97.642 -48.806 1.00 33.03 242 VAL B N 1
ATOM 3303 C CA . VAL B 1 254 ? 53.405 96.250 -49.215 1.00 31.23 242 VAL B CA 1
ATOM 3304 C C . VAL B 1 254 ? 51.917 95.905 -49.155 1.00 32.16 242 VAL B C 1
ATOM 3305 O O . VAL B 1 254 ? 51.347 95.877 -48.077 1.00 31.77 242 VAL B O 1
ATOM 3309 N N . ILE B 1 255 ? 51.284 95.670 -50.311 1.00 34.16 243 ILE B N 1
ATOM 3310 C CA . ILE B 1 255 ? 49.952 95.084 -50.287 1.00 35.48 243 ILE B CA 1
ATOM 3311 C C . ILE B 1 255 ? 50.128 93.622 -49.867 1.00 38.30 243 ILE B C 1
ATOM 3312 O O . ILE B 1 255 ? 50.628 92.771 -50.611 1.00 37.33 243 ILE B O 1
ATOM 3317 N N . ASP B 1 256 ? 49.758 93.378 -48.623 1.00 36.36 244 ASP B N 1
ATOM 3318 C CA . ASP B 1 256 ? 50.122 92.197 -47.917 1.00 41.18 244 ASP B CA 1
ATOM 3319 C C . ASP B 1 256 ? 48.916 91.254 -47.789 1.00 40.73 244 ASP B C 1
ATOM 3320 O O . ASP B 1 256 ? 48.135 91.379 -46.851 1.00 45.51 244 ASP B O 1
ATOM 3325 N N . THR B 1 257 ? 48.751 90.342 -48.744 1.00 37.53 245 THR B N 1
ATOM 3326 C CA . THR B 1 257 ? 47.631 89.410 -48.710 1.00 35.24 245 THR B CA 1
ATOM 3327 C C . THR B 1 257 ? 48.126 88.030 -49.016 1.00 37.36 245 THR B C 1
ATOM 3328 O O . THR B 1 257 ? 49.234 87.852 -49.531 1.00 36.58 245 THR B O 1
ATOM 3332 N N . ALA B 1 258 ? 47.297 87.046 -48.691 1.00 37.99 246 ALA B N 1
ATOM 3333 C CA . ALA B 1 258 ? 47.614 85.676 -49.007 1.00 39.96 246 ALA B CA 1
ATOM 3334 C C . ALA B 1 258 ? 47.304 85.371 -50.471 1.00 39.94 246 ALA B C 1
ATOM 3335 O O . ALA B 1 258 ? 47.877 84.454 -51.021 1.00 41.53 246 ALA B O 1
ATOM 3337 N N . HIS B 1 259 ? 46.428 86.153 -51.099 1.00 41.75 247 HIS B N 1
ATOM 3338 C CA . HIS B 1 259 ? 46.021 85.904 -52.507 1.00 43.81 247 HIS B CA 1
ATOM 3339 C C . HIS B 1 259 ? 46.086 87.156 -53.344 1.00 41.47 247 HIS B C 1
ATOM 3340 O O . HIS B 1 259 ? 45.085 87.852 -53.513 1.00 44.10 247 HIS B O 1
ATOM 3347 N N . GLY B 1 260 ? 47.264 87.423 -53.888 1.00 37.68 248 GLY B N 1
ATOM 3348 C CA . GLY B 1 260 ? 47.519 88.659 -54.587 1.00 35.35 248 GLY B CA 1
ATOM 3349 C C . GLY B 1 260 ? 46.911 88.662 -55.974 1.00 33.87 248 GLY B C 1
ATOM 3350 O O . GLY B 1 260 ? 46.694 89.722 -56.563 1.00 32.21 248 GLY B O 1
ATOM 3351 N N . HIS B 1 261 ? 46.588 87.477 -56.472 1.00 31.32 249 HIS B N 1
ATOM 3352 C CA . HIS B 1 261 ? 46.027 87.369 -57.812 1.00 28.45 249 HIS B CA 1
ATOM 3353 C C . HIS B 1 261 ? 44.505 87.442 -57.730 1.00 31.72 249 HIS B C 1
ATOM 3354 O O . HIS B 1 261 ? 43.793 86.463 -57.948 1.00 33.06 249 HIS B O 1
ATOM 3361 N N . SER B 1 262 ? 44.008 88.628 -57.386 1.00 34.19 250 SER B N 1
ATOM 3362 C CA . SER B 1 262 ? 42.599 88.806 -57.185 1.00 33.31 250 SER B CA 1
ATOM 3363 C C . SER B 1 262 ? 42.179 90.197 -57.601 1.00 33.46 250 SER B C 1
ATOM 3364 O O . SER B 1 262 ? 42.983 91.137 -57.557 1.00 33.95 250 SER B O 1
ATOM 3367 N N . ARG B 1 263 ? 40.903 90.335 -57.959 1.00 31.94 251 ARG B N 1
ATOM 3368 C CA . ARG B 1 263 ? 40.337 91.650 -58.221 1.00 33.33 251 ARG B CA 1
ATOM 3369 C C . ARG B 1 263 ? 40.682 92.708 -57.156 1.00 33.68 251 ARG B C 1
ATOM 3370 O O . ARG B 1 263 ? 41.203 93.776 -57.505 1.00 32.67 251 ARG B O 1
ATOM 3378 N N . ARG B 1 264 ? 40.382 92.407 -55.880 1.00 33.41 252 ARG B N 1
ATOM 3379 C CA . ARG B 1 264 ? 40.631 93.303 -54.728 1.00 34.34 252 ARG B CA 1
ATOM 3380 C C . ARG B 1 264 ? 42.030 93.882 -54.695 1.00 33.46 252 ARG B C 1
ATOM 3381 O O . ARG B 1 264 ? 42.193 95.076 -54.480 1.00 36.25 252 ARG B O 1
ATOM 3389 N N . VAL B 1 265 ? 43.040 93.018 -54.851 1.00 32.91 253 VAL B N 1
ATOM 3390 C CA . VAL B 1 265 ? 44.436 93.418 -54.732 1.00 31.13 253 VAL B CA 1
ATOM 3391 C C . VAL B 1 265 ? 44.834 94.267 -55.953 1.00 33.55 253 VAL B C 1
ATOM 3392 O O . VAL B 1 265 ? 45.489 95.324 -55.821 1.00 34.27 253 VAL B O 1
ATOM 3396 N N . ILE B 1 266 ? 44.437 93.820 -57.138 1.00 32.28 254 ILE B N 1
ATOM 3397 C CA . ILE B 1 266 ? 44.761 94.563 -58.338 1.00 31.66 254 ILE B CA 1
ATOM 3398 C C . ILE B 1 266 ? 44.185 95.989 -58.191 1.00 34.23 254 ILE B C 1
ATOM 3399 O O . ILE B 1 266 ? 44.925 96.990 -58.290 1.00 32.93 254 ILE B O 1
ATOM 3404 N N . GLU B 1 267 ? 42.889 96.081 -57.897 1.00 32.16 255 GLU B N 1
ATOM 3405 C CA . GLU B 1 267 ? 42.236 97.380 -57.739 1.00 34.74 255 GLU B CA 1
ATOM 3406 C C . GLU B 1 267 ? 42.816 98.247 -56.633 1.00 35.88 255 GLU B C 1
ATOM 3407 O O . GLU B 1 267 ? 42.905 99.473 -56.780 1.00 36.12 255 GLU B O 1
ATOM 3413 N N . THR B 1 268 ? 43.224 97.620 -55.535 1.00 34.17 256 THR B N 1
ATOM 3414 C CA . THR B 1 268 ? 43.846 98.372 -54.464 1.00 34.61 256 THR B CA 1
ATOM 3415 C C . THR B 1 268 ? 45.166 98.935 -54.962 1.00 34.84 256 THR B C 1
ATOM 3416 O O . THR B 1 268 ? 45.471 100.091 -54.731 1.00 37.38 256 THR B O 1
ATOM 3420 N N . LEU B 1 269 ? 45.918 98.107 -55.671 1.00 34.66 257 LEU B N 1
ATOM 3421 C CA . LEU B 1 269 ? 47.190 98.481 -56.269 1.00 33.53 257 LEU B CA 1
ATOM 3422 C C . LEU B 1 269 ? 47.043 99.613 -57.273 1.00 34.57 257 LEU B C 1
ATOM 3423 O O . LEU B 1 269 ? 47.829 100.552 -57.269 1.00 34.49 257 LEU B O 1
ATOM 3428 N N . GLU B 1 270 ? 46.036 99.533 -58.126 1.00 35.35 258 GLU B N 1
ATOM 3429 C CA . GLU B 1 270 ? 45.862 100.566 -59.130 1.00 38.00 258 GLU B CA 1
ATOM 3430 C C . GLU B 1 270 ? 45.439 101.875 -58.466 1.00 38.54 258 GLU B C 1
ATOM 3431 O O . GLU B 1 270 ? 45.888 102.946 -58.867 1.00 38.46 258 GLU B O 1
ATOM 3437 N N . MET B 1 271 ? 44.615 101.782 -57.430 1.00 37.23 259 MET B N 1
ATOM 3438 C CA . MET B 1 271 ? 44.199 102.964 -56.709 1.00 40.66 259 MET B CA 1
ATOM 3439 C C . MET B 1 271 ? 45.387 103.624 -56.013 1.00 38.44 259 MET B C 1
ATOM 3440 O O . MET B 1 271 ? 45.555 104.843 -56.085 1.00 36.21 259 MET B O 1
ATOM 3445 N N . ILE B 1 272 ? 46.233 102.822 -55.368 1.00 38.08 260 ILE B N 1
ATOM 3446 C CA . ILE B 1 272 ? 47.375 103.377 -54.632 1.00 38.44 260 ILE B CA 1
ATOM 3447 C C . ILE B 1 272 ? 48.305 104.072 -55.619 1.00 37.49 260 ILE B C 1
ATOM 3448 O O . ILE B 1 272 ? 48.711 105.217 -55.427 1.00 36.82 260 ILE B O 1
ATOM 3453 N N . LYS B 1 273 ? 48.602 103.365 -56.693 1.00 39.45 261 LYS B N 1
ATOM 3454 C CA . LYS B 1 273 ? 49.407 103.893 -57.783 1.00 40.01 261 LYS B CA 1
ATOM 3455 C C . LYS B 1 273 ? 48.810 105.147 -58.435 1.00 40.56 261 LYS B C 1
ATOM 3456 O O . LYS B 1 273 ? 49.541 106.060 -58.782 1.00 42.37 261 LYS B O 1
ATOM 3462 N N . ALA B 1 274 ? 47.491 105.202 -58.585 1.00 40.00 262 ALA B N 1
ATOM 3463 C CA . ALA B 1 274 ? 46.842 106.373 -59.160 1.00 38.68 262 ALA B CA 1
ATOM 3464 C C . ALA B 1 274 ? 47.053 107.592 -58.262 1.00 38.37 262 ALA B C 1
ATOM 3465 O O . ALA B 1 274 ? 47.399 108.675 -58.742 1.00 36.45 262 ALA B O 1
ATOM 3467 N N . ASP B 1 275 ? 46.844 107.400 -56.956 1.00 38.58 263 ASP B N 1
ATOM 3468 C CA . ASP B 1 275 ? 46.980 108.466 -55.956 1.00 38.48 263 ASP B CA 1
ATOM 3469 C C . ASP B 1 275 ? 48.421 108.840 -55.659 1.00 38.85 263 ASP B C 1
ATOM 3470 O O . ASP B 1 275 ? 48.737 110.018 -55.526 1.00 39.21 263 ASP B O 1
ATOM 3475 N N . TYR B 1 276 ? 49.284 107.839 -55.528 1.00 36.94 264 TYR B N 1
ATOM 3476 C CA . TYR B 1 276 ? 50.698 108.073 -55.218 1.00 37.07 264 TYR B CA 1
ATOM 3477 C C . TYR B 1 276 ? 51.613 107.399 -56.266 1.00 35.52 264 TYR B C 1
ATOM 3478 O O . TYR B 1 276 ? 52.191 106.349 -55.999 1.00 38.45 264 TYR B O 1
ATOM 3487 N N . PRO B 1 277 ? 51.758 108.024 -57.449 1.00 33.23 265 PRO B N 1
ATOM 3488 C CA . PRO B 1 277 ? 52.462 107.442 -58.595 1.00 34.50 265 PRO B CA 1
ATOM 3489 C C . PRO B 1 277 ? 53.933 107.207 -58.284 1.00 35.53 265 PRO B C 1
ATOM 3490 O O . PRO B 1 277 ? 54.561 106.299 -58.835 1.00 34.31 265 PRO B O 1
ATOM 3494 N N . ASP B 1 278 ? 54.474 108.015 -57.383 1.00 37.40 266 ASP B N 1
ATOM 3495 C CA . ASP B 1 278 ? 55.889 107.922 -57.001 1.00 39.16 266 ASP B CA 1
ATOM 3496 C C . ASP B 1 278 ? 56.152 106.923 -55.877 1.00 38.64 266 ASP B C 1
ATOM 3497 O O . ASP B 1 278 ? 57.305 106.604 -55.611 1.00 40.01 266 ASP B O 1
ATOM 3502 N N . LEU B 1 279 ? 55.097 106.454 -55.207 1.00 37.45 267 LEU B N 1
ATOM 3503 C CA . LEU B 1 279 ? 55.248 105.595 -54.045 1.00 35.40 267 LEU B CA 1
ATOM 3504 C C . LEU B 1 279 ? 55.561 104.158 -54.453 1.00 36.19 267 LEU B C 1
ATOM 3505 O O . LEU B 1 279 ? 54.813 103.568 -55.238 1.00 36.58 267 LEU B O 1
ATOM 3510 N N . PRO B 1 280 ? 56.696 103.604 -53.972 1.00 34.19 268 PRO B N 1
ATOM 3511 C CA . PRO B 1 280 ? 56.965 102.209 -54.299 1.00 33.11 268 PRO B CA 1
ATOM 3512 C C . PRO B 1 280 ? 55.985 101.272 -53.635 1.00 34.59 268 PRO B C 1
ATOM 3513 O O . PRO B 1 280 ? 55.738 101.355 -52.410 1.00 31.77 268 PRO B O 1
ATOM 3517 N N . VAL B 1 281 ? 55.395 100.405 -54.457 1.00 31.18 269 VAL B N 1
ATOM 3518 C CA . VAL B 1 281 ? 54.418 99.429 -53.948 1.00 30.96 269 VAL B CA 1
ATOM 3519 C C . VAL B 1 281 ? 54.821 98.007 -54.294 1.00 32.85 269 VAL B C 1
ATOM 3520 O O . VAL B 1 281 ? 55.065 97.647 -55.486 1.00 30.05 269 VAL B O 1
ATOM 3524 N N . VAL B 1 282 ? 54.912 97.204 -53.241 1.00 30.66 270 VAL B N 1
ATOM 3525 C CA . VAL B 1 282 ? 55.082 95.774 -53.375 1.00 33.44 270 VAL B CA 1
ATOM 3526 C C . VAL B 1 282 ? 53.675 95.183 -53.328 1.00 35.28 270 VAL B C 1
ATOM 3527 O O . VAL B 1 282 ? 52.905 95.487 -52.408 1.00 36.32 270 VAL B O 1
ATOM 3531 N N . ALA B 1 283 ? 53.341 94.381 -54.337 1.00 35.10 271 ALA B N 1
ATOM 3532 C CA . ALA B 1 283 ? 52.085 93.659 -54.365 1.00 33.73 271 ALA B CA 1
ATOM 3533 C C . ALA B 1 283 ? 52.333 92.131 -54.320 1.00 38.05 271 ALA B C 1
ATOM 3534 O O . ALA B 1 283 ? 53.244 91.616 -55.009 1.00 35.85 271 ALA B O 1
ATOM 3536 N N . GLY B 1 284 ? 51.549 91.435 -53.477 1.00 36.48 272 GLY B N 1
ATOM 3537 C CA . GLY B 1 284 ? 51.516 89.971 -53.432 1.00 37.23 272 GLY B CA 1
ATOM 3538 C C . GLY B 1 284 ? 50.428 89.498 -52.477 1.00 35.65 272 GLY B C 1
ATOM 3539 O O . GLY B 1 284 ? 49.551 90.298 -52.128 1.00 34.42 272 GLY B O 1
ATOM 3540 N N . ASN B 1 285 ? 50.426 88.215 -52.095 1.00 33.28 273 ASN B N 1
ATOM 3541 C CA . ASN B 1 285 ? 51.358 87.190 -52.604 1.00 33.36 273 ASN B CA 1
ATOM 3542 C C . ASN B 1 285 ? 50.829 86.390 -53.802 1.00 32.15 273 ASN B C 1
ATOM 3543 O O . ASN B 1 285 ? 49.637 86.101 -53.909 1.00 34.84 273 ASN B O 1
ATOM 3548 N N . VAL B 1 286 ? 51.719 86.054 -54.725 1.00 28.52 274 VAL B N 1
ATOM 3549 C CA . VAL B 1 286 ? 51.375 85.166 -55.838 1.00 30.34 274 VAL B CA 1
ATOM 3550 C C . VAL B 1 286 ? 52.379 84.009 -55.949 1.00 30.86 274 VAL B C 1
ATOM 3551 O O . VAL B 1 286 ? 53.436 84.006 -55.298 1.00 32.21 274 VAL B O 1
ATOM 3555 N N . ALA B 1 287 ? 52.023 83.029 -56.770 1.00 30.95 275 ALA B N 1
ATOM 3556 C CA . ALA B 1 287 ? 52.814 81.857 -56.959 1.00 29.10 275 ALA B CA 1
ATOM 3557 C C . ALA B 1 287 ? 52.796 81.390 -58.428 1.00 31.29 275 ALA B C 1
ATOM 3558 O O . ALA B 1 287 ? 53.348 80.340 -58.735 1.00 35.37 275 ALA B O 1
ATOM 3560 N N . THR B 1 288 ? 52.223 82.167 -59.341 1.00 29.59 276 THR B N 1
ATOM 3561 C CA . THR B 1 288 ? 52.156 81.756 -60.771 1.00 29.52 276 THR B CA 1
ATOM 3562 C C . THR B 1 288 ? 52.596 82.879 -61.695 1.00 29.50 276 THR B C 1
ATOM 3563 O O . THR B 1 288 ? 52.463 84.047 -61.362 1.00 31.78 276 THR B O 1
ATOM 3567 N N . PRO B 1 289 ? 53.076 82.535 -62.898 1.00 32.39 277 PRO B N 1
ATOM 3568 C CA . PRO B 1 289 ? 53.410 83.619 -63.815 1.00 33.57 277 PRO B CA 1
ATOM 3569 C C . PRO B 1 289 ? 52.244 84.556 -64.195 1.00 34.06 277 PRO B C 1
ATOM 3570 O O . PRO B 1 289 ? 52.481 85.752 -64.379 1.00 32.68 277 PRO B O 1
ATOM 3574 N N . GLU B 1 290 ? 51.008 84.036 -64.273 1.00 33.32 278 GLU B N 1
ATOM 3575 C CA . GLU B 1 290 ? 49.855 84.844 -64.677 1.00 31.89 278 GLU B CA 1
ATOM 3576 C C . GLU B 1 290 ? 49.560 85.902 -63.603 1.00 33.16 278 GLU B C 1
ATOM 3577 O O . GLU B 1 290 ? 49.308 87.053 -63.923 1.00 33.91 278 GLU B O 1
ATOM 3583 N N . GLY B 1 291 ? 49.626 85.500 -62.336 1.00 30.04 279 GLY B N 1
ATOM 3584 C CA . GLY B 1 291 ? 49.481 86.398 -61.205 1.00 29.97 279 GLY B CA 1
ATOM 3585 C C . GLY B 1 291 ? 50.561 87.461 -61.204 1.00 30.89 279 GLY B C 1
ATOM 3586 O O . GLY B 1 291 ? 50.258 88.622 -61.037 1.00 31.21 279 GLY B O 1
ATOM 3587 N N . THR B 1 292 ? 51.820 87.053 -61.383 1.00 28.01 280 THR B N 1
ATOM 3588 C CA . THR B 1 292 ? 52.951 87.980 -61.481 1.00 28.19 280 THR B CA 1
ATOM 3589 C C . THR B 1 292 ? 52.735 89.013 -62.562 1.00 31.00 280 THR B C 1
ATOM 3590 O O . THR B 1 292 ? 52.927 90.209 -62.334 1.00 30.19 280 THR B O 1
ATOM 3594 N N . GLU B 1 293 ? 52.360 88.542 -63.752 1.00 29.13 281 GLU B N 1
ATOM 3595 C CA . GLU B 1 293 ? 52.137 89.422 -64.882 1.00 31.68 281 GLU B CA 1
ATOM 3596 C C . GLU B 1 293 ? 51.004 90.383 -64.559 1.00 32.12 281 GLU B C 1
ATOM 3597 O O . GLU B 1 293 ? 51.119 91.592 -64.797 1.00 32.76 281 GLU B O 1
ATOM 3603 N N . ALA B 1 294 ? 49.907 89.849 -64.011 1.00 30.36 282 ALA B N 1
ATOM 3604 C CA . ALA B 1 294 ? 48.784 90.690 -63.733 1.00 29.42 282 ALA B CA 1
ATOM 3605 C C . ALA B 1 294 ? 49.184 91.808 -62.779 1.00 30.89 282 ALA B C 1
ATOM 3606 O O . ALA B 1 294 ? 48.812 92.965 -62.987 1.00 31.54 282 ALA B O 1
ATOM 3608 N N . LEU B 1 295 ? 49.956 91.483 -61.747 1.00 31.70 283 LEU B N 1
ATOM 3609 C CA . LEU B 1 295 ? 50.359 92.509 -60.783 1.00 30.96 283 LEU B CA 1
ATOM 3610 C C . LEU B 1 295 ? 51.338 93.548 -61.388 1.00 32.10 283 LEU B C 1
ATOM 3611 O O . LEU B 1 295 ? 51.253 94.743 -61.091 1.00 32.16 283 LEU B O 1
ATOM 3616 N N . ILE B 1 296 ? 52.235 93.102 -62.258 1.00 30.84 284 ILE B N 1
ATOM 3617 C CA . ILE B 1 296 ? 53.156 94.030 -62.947 1.00 32.38 284 ILE B CA 1
ATOM 3618 C C . ILE B 1 296 ? 52.406 95.010 -63.862 1.00 32.63 284 ILE B C 1
ATOM 3619 O O . ILE B 1 296 ? 52.688 96.226 -63.868 1.00 32.08 284 ILE B O 1
ATOM 3624 N N . LYS B 1 297 ? 51.444 94.498 -64.622 1.00 32.32 285 LYS B N 1
ATOM 3625 C CA . LYS B 1 297 ? 50.703 95.353 -65.556 1.00 34.29 285 LYS B CA 1
ATOM 3626 C C . LYS B 1 297 ? 49.847 96.342 -64.784 1.00 33.83 285 LYS B C 1
ATOM 3627 O O . LYS B 1 297 ? 49.469 97.360 -65.311 1.00 31.98 285 LYS B O 1
ATOM 3633 N N . ALA B 1 298 ? 49.560 96.028 -63.522 1.00 31.74 286 ALA B N 1
ATOM 3634 C CA . ALA B 1 298 ? 48.767 96.892 -62.679 1.00 33.67 286 ALA B CA 1
ATOM 3635 C C . ALA B 1 298 ? 49.604 97.908 -61.907 1.00 35.45 286 ALA B C 1
ATOM 3636 O O . ALA B 1 298 ? 49.047 98.666 -61.127 1.00 37.44 286 ALA B O 1
ATOM 3638 N N . GLY B 1 299 ? 50.927 97.877 -62.082 1.00 35.01 287 GLY B N 1
ATOM 3639 C CA . GLY B 1 299 ? 51.815 98.889 -61.504 1.00 34.04 287 GLY B CA 1
ATOM 3640 C C . GLY B 1 299 ? 52.691 98.464 -60.328 1.00 35.97 287 GLY B C 1
ATOM 3641 O O . GLY B 1 299 ? 53.291 99.323 -59.661 1.00 35.31 287 GLY B O 1
ATOM 3642 N N . ALA B 1 300 ? 52.769 97.159 -60.055 1.00 33.92 288 ALA B N 1
ATOM 3643 C CA . ALA B 1 300 ? 53.606 96.650 -58.946 1.00 32.51 288 ALA B CA 1
ATOM 3644 C C . ALA B 1 300 ? 55.079 96.981 -59.209 1.00 32.69 288 ALA B C 1
ATOM 3645 O O . ALA B 1 300 ? 55.576 96.834 -60.348 1.00 29.15 288 ALA B O 1
ATOM 3647 N N . ASP B 1 301 ? 55.749 97.495 -58.180 1.00 26.98 289 ASP B N 1
ATOM 3648 C CA . ASP B 1 301 ? 57.186 97.855 -58.299 1.00 29.12 289 ASP B CA 1
ATOM 3649 C C . ASP B 1 301 ? 58.070 96.687 -57.896 1.00 27.68 289 ASP B C 1
ATOM 3650 O O . ASP B 1 301 ? 59.295 96.679 -58.142 1.00 30.15 289 ASP B O 1
ATOM 3655 N N . ALA B 1 302 ? 57.447 95.712 -57.237 1.00 30.20 290 ALA B N 1
ATOM 3656 C CA . ALA B 1 302 ? 58.063 94.403 -56.921 1.00 28.70 290 ALA B CA 1
ATOM 3657 C C . ALA B 1 302 ? 56.887 93.485 -56.797 1.00 30.27 290 ALA B C 1
ATOM 3658 O O . ALA B 1 302 ? 55.830 93.925 -56.384 1.00 31.89 290 ALA B O 1
ATOM 3660 N N . VAL B 1 303 ? 57.075 92.207 -57.093 1.00 31.73 291 VAL B N 1
ATOM 3661 C CA . VAL B 1 303 ? 56.055 91.210 -56.851 1.00 31.62 291 VAL B CA 1
ATOM 3662 C C . VAL B 1 303 ? 56.526 90.274 -55.722 1.00 29.29 291 VAL B C 1
ATOM 3663 O O . VAL B 1 303 ? 57.654 89.773 -55.767 1.00 32.13 291 VAL B O 1
ATOM 3667 N N . LYS B 1 304 ? 55.683 90.023 -54.728 1.00 26.31 292 LYS B N 1
ATOM 3668 C CA . LYS B 1 304 ? 56.035 89.117 -53.622 1.00 28.15 292 LYS B CA 1
ATOM 3669 C C . LYS B 1 304 ? 55.411 87.727 -53.859 1.00 29.52 292 LYS B C 1
ATOM 3670 O O . LYS B 1 304 ? 54.219 87.608 -54.136 1.00 27.52 292 LYS B O 1
ATOM 3676 N N . VAL B 1 305 ? 56.249 86.695 -53.790 1.00 32.10 293 VAL B N 1
ATOM 3677 C CA . VAL B 1 305 ? 55.892 85.357 -54.243 1.00 33.67 293 VAL B CA 1
ATOM 3678 C C . VAL B 1 305 ? 55.880 84.441 -53.053 1.00 33.09 293 VAL B C 1
ATOM 3679 O O . VAL B 1 305 ? 56.826 84.418 -52.266 1.00 33.63 293 VAL B O 1
ATOM 3683 N N . GLY B 1 306 ? 54.792 83.687 -52.914 1.00 32.16 29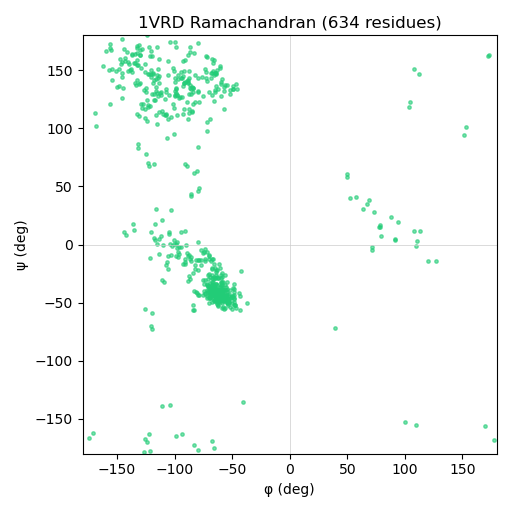4 GLY B N 1
ATOM 3684 C CA . GLY B 1 306 ? 54.684 82.764 -51.803 1.00 32.38 294 GLY B CA 1
ATOM 3685 C C . GLY B 1 306 ? 53.241 82.531 -51.443 1.00 32.60 294 GLY B C 1
ATOM 3686 O O . GLY B 1 306 ? 52.613 83.368 -50.821 1.00 33.94 294 GLY B O 1
ATOM 3687 N N . VAL B 1 307 ? 52.702 81.411 -51.884 1.00 31.22 295 VAL B N 1
ATOM 3688 C CA . VAL B 1 307 ? 51.336 81.017 -51.536 1.00 32.86 295 VAL B CA 1
ATOM 3689 C C . VAL B 1 307 ? 51.486 79.583 -51.133 1.00 34.40 295 VAL B C 1
ATOM 3690 O O . VAL B 1 307 ? 51.832 78.767 -51.951 1.00 31.84 295 VAL B O 1
ATOM 3694 N N . GLY B 1 308 ? 51.277 79.276 -49.848 1.00 34.62 296 GLY B N 1
ATOM 3695 C CA . GLY B 1 308 ? 51.503 77.917 -49.402 1.00 37.24 296 GLY B CA 1
ATOM 3696 C C . GLY B 1 308 ? 52.974 77.512 -49.423 1.00 45.58 296 GLY B C 1
ATOM 3697 O O . GLY B 1 308 ? 53.299 76.359 -49.794 1.00 45.47 296 GLY B O 1
ATOM 3698 N N . PRO B 1 309 ? 53.892 78.439 -49.050 1.00 46.88 297 PRO B N 1
ATOM 3699 C CA . PRO B 1 309 ? 55.243 77.925 -48.924 1.00 53.71 297 PRO B CA 1
ATOM 3700 C C . PRO B 1 309 ? 55.429 77.484 -47.460 1.00 60.85 297 PRO B C 1
ATOM 3701 O O . PRO B 1 309 ? 54.968 78.165 -46.525 1.00 63.08 297 PRO B O 1
ATOM 3705 N N . GLY B 1 310 ? 56.087 76.347 -47.267 1.00 65.82 298 GLY B N 1
ATOM 3706 C CA . GLY B 1 310 ? 56.088 75.698 -45.963 1.00 68.39 298 GLY B CA 1
ATOM 3707 C C . GLY B 1 310 ? 55.155 74.508 -46.046 1.00 70.30 298 GLY B C 1
ATOM 3708 O O . GLY B 1 310 ? 53.965 74.662 -46.359 1.00 70.22 298 GLY B O 1
ATOM 3709 N N . SER B 1 311 ? 55.714 73.333 -45.753 1.00 71.35 299 SER B N 1
ATOM 3710 C CA . SER B 1 311 ? 55.048 72.033 -45.886 1.00 72.67 299 SER B CA 1
ATOM 3711 C C . SER B 1 311 ? 53.738 71.854 -45.090 1.00 72.26 299 SER B C 1
ATOM 3712 O O . SER B 1 311 ? 52.769 71.319 -45.618 1.00 73.39 299 SER B O 1
ATOM 3715 N N . ILE B 1 312 ? 53.692 72.281 -43.831 1.00 72.61 300 ILE B N 1
ATOM 3716 C CA . ILE B 1 312 ? 52.454 72.107 -43.038 1.00 71.34 300 ILE B CA 1
ATOM 3717 C C . ILE B 1 312 ? 51.825 73.448 -42.626 1.00 70.00 300 ILE B C 1
ATOM 3718 O O . ILE B 1 312 ? 51.163 73.560 -41.576 1.00 71.43 300 ILE B O 1
ATOM 3720 N N . CYS B 1 313 ? 52.034 74.455 -43.476 1.00 65.51 301 CYS B N 1
ATOM 3721 C CA . CYS B 1 313 ? 51.458 75.780 -43.307 1.00 61.49 301 CYS B CA 1
ATOM 3722 C C . CYS B 1 313 ? 49.940 75.721 -43.447 1.00 58.52 301 CYS B C 1
ATOM 3723 O O . CYS B 1 313 ? 49.407 74.794 -44.075 1.00 57.14 301 CYS B O 1
ATOM 3726 N N . THR B 1 314 ? 49.249 76.722 -42.895 1.00 54.25 302 THR B N 1
ATOM 3727 C CA . THR B 1 314 ? 47.779 76.727 -42.903 1.00 52.23 302 THR B CA 1
ATOM 3728 C C . THR B 1 314 ? 47.095 76.770 -44.284 1.00 46.58 302 THR B C 1
ATOM 3729 O O . THR B 1 314 ? 46.157 76.035 -44.507 1.00 46.21 302 THR B O 1
ATOM 3733 N N . THR B 1 315 ? 47.542 77.628 -45.198 1.00 43.97 303 THR B N 1
ATOM 3734 C CA . THR B 1 315 ? 47.061 77.589 -46.595 1.00 40.93 303 THR B CA 1
ATOM 3735 C C . THR B 1 315 ? 46.977 76.148 -47.137 1.00 37.18 303 THR B C 1
ATOM 3736 O O . THR B 1 315 ? 45.902 75.693 -47.489 1.00 39.20 303 THR B O 1
ATOM 3740 N N . ARG B 1 316 ? 48.089 75.419 -47.091 1.00 37.08 304 ARG B N 1
ATOM 3741 C CA . ARG B 1 316 ? 48.175 74.045 -47.578 1.00 36.17 304 ARG B CA 1
ATOM 3742 C C . ARG B 1 316 ? 47.193 73.093 -46.932 1.00 35.18 304 ARG B C 1
ATOM 3743 O O . ARG B 1 316 ? 46.412 72.441 -47.626 1.00 38.01 304 ARG B O 1
ATOM 3751 N N . VAL B 1 317 ? 47.236 73.025 -45.603 1.00 34.29 305 VAL B N 1
ATOM 3752 C CA . VAL B 1 317 ? 46.404 72.159 -44.797 1.00 33.53 305 VAL B CA 1
ATOM 3753 C C . VAL B 1 317 ? 44.929 72.512 -44.869 1.00 34.18 305 VAL B C 1
ATOM 3754 O O . VAL B 1 317 ? 44.069 71.621 -45.012 1.00 34.08 305 VAL B O 1
ATOM 3758 N N . VAL B 1 318 ? 44.634 73.797 -44.697 1.00 32.91 306 VAL B N 1
ATOM 3759 C CA . VAL B 1 318 ? 43.267 74.270 -44.542 1.00 30.74 306 VAL B CA 1
ATOM 3760 C C . VAL B 1 318 ? 42.568 74.405 -45.884 1.00 30.27 306 VAL B C 1
ATOM 3761 O O . VAL B 1 318 ? 41.415 74.018 -46.006 1.00 30.36 306 VAL B O 1
ATOM 3765 N N . ALA B 1 319 ? 43.296 74.923 -46.878 1.00 26.85 307 ALA B N 1
ATOM 3766 C CA . ALA B 1 319 ? 42.749 75.288 -48.153 1.00 29.25 307 ALA B CA 1
ATOM 3767 C C . ALA B 1 319 ? 43.141 74.302 -49.236 1.00 28.94 307 ALA B C 1
ATOM 3768 O O . ALA B 1 319 ? 42.508 74.276 -50.257 1.00 28.35 307 ALA B O 1
ATOM 3770 N N . GLY B 1 320 ? 44.216 73.532 -49.035 1.00 28.48 308 GLY B N 1
ATOM 3771 C CA . GLY B 1 320 ? 44.622 72.557 -50.055 1.00 28.79 308 GLY B CA 1
ATOM 3772 C C . GLY B 1 320 ? 45.361 73.213 -51.196 1.00 28.66 308 GLY B C 1
ATOM 3773 O O . GLY B 1 320 ? 45.551 72.611 -52.266 1.00 31.62 308 GLY B O 1
ATOM 3774 N N . VAL B 1 321 ? 45.798 74.450 -50.954 1.00 30.15 309 VAL B N 1
ATOM 3775 C CA . VAL B 1 321 ? 46.349 75.338 -51.981 1.00 29.63 309 VAL B CA 1
ATOM 3776 C C . VAL B 1 321 ? 47.809 75.689 -51.644 1.00 33.54 309 VAL B C 1
ATOM 3777 O O . VAL B 1 321 ? 48.169 75.926 -50.479 1.00 34.30 309 VAL B O 1
ATOM 3781 N N . GLY B 1 322 ? 48.632 75.692 -52.676 1.00 33.37 310 GLY B N 1
ATOM 3782 C CA . GLY B 1 322 ? 50.017 76.137 -52.582 1.00 35.94 310 GLY B CA 1
ATOM 3783 C C . GLY B 1 322 ? 50.779 75.878 -53.879 1.00 36.44 310 GLY B C 1
ATOM 3784 O O . GLY B 1 322 ? 50.329 75.091 -54.758 1.00 34.05 310 GLY B O 1
ATOM 3785 N N . VAL B 1 323 ? 51.918 76.558 -54.022 1.00 34.77 311 VAL B N 1
ATOM 3786 C CA . VAL B 1 323 ? 52.902 76.173 -55.024 1.00 29.72 311 VAL B CA 1
ATOM 3787 C C . VAL B 1 323 ? 54.258 76.061 -54.348 1.00 29.31 311 VAL B C 1
ATOM 3788 O O . VAL B 1 323 ? 54.718 77.028 -53.739 1.00 30.55 311 VAL B O 1
ATOM 3792 N N . PRO B 1 324 ? 54.898 74.859 -54.410 1.00 28.46 312 PRO B N 1
ATOM 3793 C CA . PRO B 1 324 ? 56.244 74.746 -53.874 1.00 30.12 312 PRO B CA 1
ATOM 3794 C C . PRO B 1 324 ? 57.158 75.879 -54.294 1.00 31.12 312 PRO B C 1
ATOM 3795 O O . PRO B 1 324 ? 57.203 76.286 -55.467 1.00 32.85 312 PRO B O 1
ATOM 3799 N N . GLN B 1 325 ? 57.865 76.408 -53.318 1.00 32.65 313 GLN B N 1
ATOM 3800 C CA . GLN B 1 325 ? 58.483 77.729 -53.481 1.00 33.87 313 GLN B CA 1
ATOM 3801 C C . GLN B 1 325 ? 59.629 77.877 -54.505 1.00 32.84 313 GLN B C 1
ATOM 3802 O O . GLN B 1 325 ? 59.811 78.962 -55.041 1.00 34.01 313 GLN B O 1
ATOM 3808 N N . LEU B 1 326 ? 60.410 76.820 -54.767 1.00 32.11 314 LEU B N 1
ATOM 3809 C CA . LEU B 1 326 ? 61.487 76.928 -55.731 1.00 32.92 314 LEU B CA 1
ATOM 3810 C C . LEU B 1 326 ? 60.850 77.106 -57.102 1.00 33.26 314 LEU B C 1
ATOM 3811 O O . LEU B 1 326 ? 61.213 78.000 -57.844 1.00 34.10 314 LEU B O 1
ATOM 3816 N N . THR B 1 327 ? 59.887 76.251 -57.419 1.00 31.49 315 THR B N 1
ATOM 3817 C CA . THR B 1 327 ? 59.142 76.375 -58.664 1.00 32.90 315 THR B CA 1
ATOM 3818 C C . THR B 1 327 ? 58.390 77.737 -58.810 1.00 31.78 315 THR B C 1
ATOM 3819 O O . THR B 1 327 ? 58.340 78.295 -59.907 1.00 30.91 315 THR B O 1
ATOM 3823 N N . ALA B 1 328 ? 57.768 78.211 -57.728 1.00 30.35 316 ALA B N 1
ATOM 3824 C CA . ALA B 1 328 ? 57.009 79.465 -57.731 1.00 29.76 316 ALA B CA 1
ATOM 3825 C C . ALA B 1 328 ? 57.983 80.630 -58.081 1.00 31.37 316 ALA B C 1
ATOM 3826 O O . ALA B 1 328 ? 57.728 81.482 -58.978 1.00 28.43 316 ALA B O 1
ATOM 3828 N N . VAL B 1 329 ? 59.127 80.654 -57.397 1.00 33.98 317 VAL B N 1
ATOM 3829 C CA . VAL B 1 329 ? 60.157 81.697 -57.691 1.00 33.70 317 VAL B CA 1
ATOM 3830 C C . VAL B 1 329 ? 60.672 81.666 -59.122 1.00 35.05 317 VAL B C 1
ATOM 3831 O O . VAL B 1 329 ? 60.777 82.706 -59.763 1.00 36.13 317 VAL B O 1
ATOM 3835 N N . MET B 1 330 ? 60.964 80.477 -59.637 1.00 34.62 318 MET B N 1
ATOM 3836 C CA . MET B 1 330 ? 61.542 80.344 -60.960 1.00 35.29 318 MET B CA 1
ATOM 3837 C C . MET B 1 330 ? 60.580 80.768 -62.075 1.00 35.13 318 MET B C 1
ATOM 3838 O O . MET B 1 330 ? 60.984 81.443 -63.020 1.00 32.56 318 MET B O 1
ATOM 3843 N N . GLU B 1 331 ? 59.329 80.310 -61.987 1.00 31.75 319 GLU B N 1
ATOM 3844 C CA . GLU B 1 331 ? 58.309 80.682 -62.951 1.00 31.06 319 GLU B CA 1
ATOM 3845 C C . GLU B 1 331 ? 57.906 82.128 -62.849 1.00 30.74 319 GLU B C 1
ATOM 3846 O O . GLU B 1 331 ? 57.711 82.796 -63.870 1.00 28.70 319 GLU B O 1
ATOM 3852 N N . CYS B 1 332 ? 57.782 82.634 -61.624 1.00 27.68 320 CYS B N 1
ATOM 3853 C CA . CYS B 1 332 ? 57.369 84.021 -61.463 1.00 30.94 320 CYS B CA 1
ATOM 3854 C C . CYS B 1 332 ? 58.475 84.971 -61.906 1.00 33.18 320 CYS B C 1
ATOM 3855 O O . CYS B 1 332 ? 58.216 85.936 -62.648 1.00 30.49 320 CYS B O 1
ATOM 3858 N N . SER B 1 333 ? 59.707 84.690 -61.467 1.00 33.03 321 SER B N 1
ATOM 3859 C CA . SER B 1 333 ? 60.836 85.547 -61.792 1.00 34.24 321 SER B CA 1
ATOM 3860 C C . SER B 1 333 ? 61.063 85.575 -63.300 1.00 34.18 321 SER B C 1
ATOM 3861 O O . SER B 1 333 ? 61.496 86.589 -63.840 1.00 34.81 321 SER B O 1
ATOM 3864 N N . GLU B 1 334 ? 60.709 84.497 -63.988 1.00 34.21 322 GLU B N 1
ATOM 3865 C CA . GLU B 1 334 ? 60.902 84.464 -65.450 1.00 37.51 322 GLU B CA 1
ATOM 3866 C C . GLU B 1 334 ? 60.006 85.470 -66.213 1.00 35.99 322 GLU B C 1
ATOM 3867 O O . GLU B 1 334 ? 60.456 86.100 -67.139 1.00 37.14 322 GLU B O 1
ATOM 3873 N N . VAL B 1 335 ? 58.740 85.607 -65.801 1.00 34.08 323 VAL B N 1
ATOM 3874 C CA . VAL B 1 335 ? 57.851 86.688 -66.255 1.00 34.83 323 VAL B CA 1
ATOM 3875 C C . VAL B 1 335 ? 58.353 88.092 -65.861 1.00 33.75 323 VAL B C 1
ATOM 3876 O O . VAL B 1 335 ? 58.448 88.995 -66.689 1.00 33.97 323 VAL B O 1
ATOM 3880 N N . ALA B 1 336 ? 58.649 88.260 -64.584 1.00 32.70 324 ALA B N 1
ATOM 3881 C CA . ALA B 1 336 ? 59.046 89.533 -64.021 1.00 35.37 324 ALA B CA 1
ATOM 3882 C C . ALA B 1 336 ? 60.321 90.107 -64.662 1.00 35.74 324 ALA B C 1
ATOM 3883 O O . ALA B 1 336 ? 60.433 91.324 -64.827 1.00 36.23 324 ALA B O 1
ATOM 3885 N N . ARG B 1 337 ? 61.259 89.233 -65.037 1.00 34.60 325 ARG B N 1
ATOM 3886 C CA . ARG B 1 337 ? 62.492 89.659 -65.692 1.00 34.18 325 ARG B CA 1
ATOM 3887 C C . ARG B 1 337 ? 62.259 90.342 -67.035 1.00 36.10 325 ARG B C 1
ATOM 3888 O O . ARG B 1 337 ? 63.071 91.182 -67.457 1.00 35.69 325 ARG B O 1
ATOM 3896 N N . LYS B 1 338 ? 61.166 89.962 -67.705 1.00 36.28 326 LYS B N 1
ATOM 3897 C CA . LYS B 1 338 ? 60.710 90.602 -68.923 1.00 38.10 326 LYS B CA 1
ATOM 3898 C C . LYS B 1 338 ? 60.404 92.079 -68.726 1.00 38.53 326 LYS B C 1
ATOM 3899 O O . LYS B 1 338 ? 60.460 92.871 -69.679 1.00 42.27 326 LYS B O 1
ATOM 3905 N N . TYR B 1 339 ? 60.073 92.437 -67.497 1.00 38.44 327 TYR B N 1
ATOM 3906 C CA . TYR B 1 339 ? 59.644 93.776 -67.168 1.00 37.76 327 TYR B CA 1
ATOM 3907 C C . TYR B 1 339 ? 60.642 94.434 -66.234 1.00 36.71 327 TYR B C 1
ATOM 3908 O O . TYR B 1 339 ? 60.425 95.575 -65.804 1.00 34.49 327 TYR B O 1
ATOM 3917 N N . ASP B 1 340 ? 61.714 93.715 -65.890 1.00 35.61 328 ASP B N 1
ATOM 3918 C CA . ASP B 1 340 ? 62.717 94.242 -64.949 1.00 36.39 328 ASP B CA 1
ATOM 3919 C C . ASP B 1 340 ? 62.084 94.620 -63.588 1.00 36.57 328 ASP B C 1
ATOM 3920 O O . ASP B 1 340 ? 62.416 95.641 -62.983 1.00 37.89 328 ASP B O 1
ATOM 3925 N N . VAL B 1 341 ? 61.169 93.784 -63.117 1.00 34.27 329 VAL B N 1
ATOM 3926 C CA . VAL B 1 341 ? 60.570 93.957 -61.777 1.00 32.89 329 VAL B CA 1
ATOM 3927 C C . VAL B 1 341 ? 61.098 92.884 -60.832 1.00 33.13 329 VAL B C 1
ATOM 3928 O O . VAL B 1 341 ? 61.135 91.720 -61.205 1.00 36.00 329 VAL B O 1
ATOM 3932 N N . PRO B 1 342 ? 61.556 93.272 -59.620 1.00 31.92 330 PRO B N 1
ATOM 3933 C CA . PRO B 1 342 ? 62.091 92.273 -58.694 1.00 31.46 330 PRO B CA 1
ATOM 3934 C C . PRO B 1 342 ? 61.057 91.392 -57.961 1.00 30.68 330 PRO B C 1
ATOM 3935 O O . PRO B 1 342 ? 59.943 91.830 -57.644 1.00 30.64 330 PRO B O 1
ATOM 3939 N N . ILE B 1 343 ? 61.440 90.136 -57.756 1.00 27.24 331 ILE B N 1
ATOM 3940 C CA . ILE B 1 343 ? 60.650 89.174 -57.041 1.00 29.15 331 ILE B CA 1
ATOM 3941 C C . ILE B 1 343 ? 61.194 89.159 -55.634 1.00 29.53 331 ILE B C 1
ATOM 3942 O O . ILE B 1 343 ? 62.402 89.052 -55.454 1.00 35.90 331 ILE B O 1
ATOM 3947 N N . ILE B 1 344 ? 60.318 89.304 -54.654 1.00 29.66 332 ILE B N 1
ATOM 3948 C CA . ILE B 1 344 ? 60.642 89.034 -53.234 1.00 28.16 332 ILE B CA 1
ATOM 3949 C C . ILE B 1 344 ? 60.072 87.646 -52.913 1.00 31.74 332 ILE B C 1
ATOM 3950 O O . ILE B 1 344 ? 58.844 87.432 -52.998 1.00 33.00 332 ILE B O 1
ATOM 3955 N N . ALA B 1 345 ? 60.946 86.699 -52.563 1.00 30.23 333 ALA B N 1
ATOM 3956 C CA . ALA B 1 345 ? 60.496 85.347 -52.235 1.00 28.22 333 ALA B CA 1
ATOM 3957 C C . ALA B 1 345 ? 60.086 85.308 -50.746 1.00 31.28 333 ALA B C 1
ATOM 3958 O O . ALA B 1 345 ? 60.900 85.531 -49.849 1.00 30.46 333 ALA B O 1
ATOM 3960 N N . ASP B 1 346 ? 58.795 85.089 -50.499 1.00 33.05 334 ASP B N 1
ATOM 3961 C CA . ASP B 1 346 ? 58.246 85.164 -49.139 1.00 34.95 334 ASP B CA 1
ATOM 3962 C C . ASP B 1 346 ? 57.838 83.766 -48.631 1.00 36.72 334 ASP B C 1
ATOM 3963 O O . ASP B 1 346 ? 56.882 83.179 -49.146 1.00 33.58 334 ASP B O 1
ATOM 3968 N N . GLY B 1 347 ? 58.549 83.259 -47.621 1.00 37.48 335 GLY B N 1
ATOM 3969 C CA . GLY B 1 347 ? 58.127 82.026 -46.952 1.00 41.43 335 GLY B CA 1
ATOM 3970 C C . GLY B 1 347 ? 58.983 80.807 -47.253 1.00 43.19 335 GLY B C 1
ATOM 3971 O O . GLY B 1 347 ? 59.609 80.697 -48.316 1.00 43.48 335 GLY B O 1
ATOM 3972 N N . GLY B 1 348 ? 59.032 79.899 -46.292 1.00 46.34 336 GLY B N 1
ATOM 3973 C CA . GLY B 1 348 ? 59.811 78.670 -46.437 1.00 47.30 336 GLY B CA 1
ATOM 3974 C C . GLY B 1 348 ? 61.304 78.816 -46.198 1.00 47.19 336 GLY B C 1
ATOM 3975 O O . GLY B 1 348 ? 62.043 77.877 -46.441 1.00 50.15 336 GLY B O 1
ATOM 3976 N N . ILE B 1 349 ? 61.762 79.987 -45.746 1.00 45.87 337 ILE B N 1
ATOM 3977 C CA . ILE B 1 349 ? 63.170 80.151 -45.426 1.00 45.45 337 ILE B CA 1
ATOM 3978 C C . ILE B 1 349 ? 63.405 79.720 -43.992 1.00 45.88 337 ILE B C 1
ATOM 3979 O O . ILE B 1 349 ? 62.915 80.336 -43.038 1.00 48.05 337 ILE B O 1
ATOM 3984 N N . ARG B 1 350 ? 64.144 78.633 -43.849 1.00 43.18 338 ARG B N 1
ATOM 3985 C CA . ARG B 1 350 ? 64.459 78.094 -42.546 1.00 44.14 338 ARG B CA 1
ATOM 3986 C C . ARG B 1 350 ? 65.938 78.306 -42.225 1.00 41.95 338 ARG B C 1
ATOM 3987 O O . ARG B 1 350 ? 66.314 78.510 -41.071 1.00 42.38 338 ARG B O 1
ATOM 3995 N N . TYR B 1 351 ? 66.753 78.272 -43.275 1.00 40.40 339 TYR B N 1
ATOM 3996 C CA . TYR B 1 351 ? 68.213 78.291 -43.208 1.00 38.68 339 TYR B CA 1
ATOM 3997 C C . TYR B 1 351 ? 68.783 79.222 -44.210 1.00 37.44 339 TYR B C 1
ATOM 3998 O O . TYR B 1 351 ? 68.166 79.483 -45.245 1.00 36.03 339 TYR B O 1
ATOM 4007 N N . SER B 1 352 ? 70.000 79.683 -43.933 1.00 36.86 340 SER B N 1
ATOM 4008 C CA . SER B 1 352 ? 70.673 80.593 -44.842 1.00 34.98 340 SER B CA 1
ATOM 4009 C C . SER B 1 352 ? 70.800 79.933 -46.208 1.00 33.87 340 SER B C 1
ATOM 4010 O O . SER B 1 352 ? 70.786 80.616 -47.222 1.00 38.23 340 SER B O 1
ATOM 4013 N N . GLY B 1 353 ? 70.940 78.600 -46.234 1.00 36.37 341 GLY B N 1
ATOM 4014 C CA . GLY B 1 353 ? 71.020 77.842 -47.488 1.00 32.75 341 GLY B CA 1
ATOM 4015 C C . GLY B 1 353 ? 69.775 78.052 -48.356 1.00 32.35 341 GLY B C 1
ATOM 4016 O O . GLY B 1 353 ? 69.858 78.030 -49.574 1.00 33.08 341 GLY B O 1
ATOM 4017 N N . ASP B 1 354 ? 68.619 78.251 -47.723 1.00 32.04 342 ASP B N 1
ATOM 4018 C CA . ASP B 1 354 ? 67.364 78.578 -48.432 1.00 33.63 342 ASP B CA 1
ATOM 4019 C C . ASP B 1 354 ? 67.423 79.906 -49.192 1.00 33.11 342 ASP B C 1
ATOM 4020 O O . ASP B 1 354 ? 66.992 79.993 -50.354 1.00 32.76 342 ASP B O 1
ATOM 4025 N N . ILE B 1 355 ? 68.056 80.902 -48.576 1.00 31.43 343 ILE B N 1
ATOM 4026 C CA . ILE B 1 355 ? 68.266 82.209 -49.229 1.00 30.87 343 ILE B CA 1
ATOM 4027 C C . ILE B 1 355 ? 69.056 82.088 -50.504 1.00 31.57 343 ILE B C 1
ATOM 4028 O O . ILE B 1 355 ? 68.669 82.650 -51.556 1.00 33.17 343 ILE B O 1
ATOM 4033 N N . VAL B 1 356 ? 70.158 81.348 -50.429 1.00 31.20 344 VAL B N 1
ATOM 4034 C CA . VAL B 1 356 ? 71.013 81.139 -51.581 1.00 28.02 344 VAL B CA 1
ATOM 4035 C C . VAL B 1 356 ? 70.162 80.561 -52.690 1.00 30.64 344 VAL B C 1
ATOM 4036 O O . VAL B 1 356 ? 70.198 81.054 -53.825 1.00 29.74 344 VAL B O 1
ATOM 4040 N N . LYS B 1 357 ? 69.372 79.538 -52.346 1.00 29.53 345 LYS B N 1
ATOM 4041 C CA . LYS B 1 357 ? 68.506 78.890 -53.315 1.00 29.93 345 LYS B CA 1
ATOM 4042 C C . LYS B 1 357 ? 67.494 79.822 -53.908 1.00 30.02 345 LYS B C 1
ATOM 4043 O O . LYS B 1 357 ? 67.324 79.847 -55.137 1.00 29.35 345 LYS B O 1
ATOM 4049 N N . ALA B 1 358 ? 66.824 80.570 -53.039 1.00 29.10 346 ALA B N 1
ATOM 4050 C CA . ALA B 1 358 ? 65.755 81.491 -53.443 1.00 31.99 346 ALA B CA 1
ATOM 4051 C C . ALA B 1 358 ? 66.259 82.559 -54.378 1.00 31.94 346 ALA B C 1
ATOM 4052 O O . ALA B 1 358 ? 65.596 82.884 -55.349 1.00 33.65 346 ALA B O 1
ATOM 4054 N N . LEU B 1 359 ? 67.453 83.099 -54.088 1.00 31.79 347 LEU B N 1
ATOM 4055 C CA . LEU B 1 359 ? 68.056 84.164 -54.890 1.00 25.61 347 LEU B CA 1
ATOM 4056 C C . LEU B 1 359 ? 68.566 83.572 -56.186 1.00 29.90 347 LEU B C 1
ATOM 4057 O O . LEU B 1 359 ? 68.398 84.172 -57.221 1.00 27.85 347 LEU B O 1
ATOM 4062 N N . ALA B 1 360 ? 69.162 82.376 -56.121 1.00 29.90 348 ALA B N 1
ATOM 4063 C CA . ALA B 1 360 ? 69.604 81.669 -57.293 1.00 29.92 348 ALA B CA 1
ATOM 4064 C C . ALA B 1 360 ? 68.439 81.287 -58.222 1.00 30.95 348 ALA B C 1
ATOM 4065 O O . ALA B 1 360 ? 68.582 81.323 -59.435 1.00 30.70 348 ALA B O 1
ATOM 4067 N N . ALA B 1 361 ? 67.277 80.955 -57.662 1.00 31.57 349 ALA B N 1
ATOM 4068 C CA . ALA B 1 361 ? 66.069 80.698 -58.483 1.00 30.55 349 ALA B CA 1
ATOM 4069 C C . ALA B 1 361 ? 65.453 81.940 -59.158 1.00 32.46 349 ALA B C 1
ATOM 4070 O O . ALA B 1 361 ? 64.488 81.815 -59.938 1.00 32.74 349 ALA B O 1
ATOM 4072 N N . GLY B 1 362 ? 65.927 83.142 -58.815 1.00 33.49 350 GLY B N 1
ATOM 4073 C CA . GLY B 1 362 ? 65.407 84.372 -59.449 1.00 29.80 350 GLY B CA 1
ATOM 4074 C C . GLY B 1 362 ? 64.916 85.468 -58.537 1.00 29.18 350 GLY B C 1
ATOM 4075 O O . GLY B 1 362 ? 64.703 86.589 -58.987 1.00 30.64 350 GLY B O 1
ATOM 4076 N N . ALA B 1 363 ? 64.708 85.187 -57.252 1.00 30.28 351 ALA B N 1
ATOM 4077 C CA . ALA B 1 363 ? 64.348 86.273 -56.347 1.00 25.00 351 ALA B CA 1
ATOM 4078 C C . ALA B 1 363 ? 65.497 87.269 -56.192 1.00 27.76 351 ALA B C 1
ATOM 4079 O O . ALA B 1 363 ? 66.674 86.906 -56.196 1.00 26.78 351 ALA B O 1
ATOM 4081 N N . GLU B 1 364 ? 65.156 88.536 -56.033 1.00 27.57 352 GLU B N 1
ATOM 4082 C CA . GLU B 1 364 ? 66.179 89.483 -55.654 1.00 29.26 352 GLU B CA 1
ATOM 4083 C C . GLU B 1 364 ? 66.224 89.766 -54.140 1.00 30.90 352 GLU B C 1
ATOM 4084 O O . GLU B 1 364 ? 67.184 90.349 -53.635 1.00 33.50 352 GLU B O 1
ATOM 4090 N N . SER B 1 365 ? 65.220 89.314 -53.409 1.00 31.39 353 SER B N 1
ATOM 4091 C CA . SER B 1 365 ? 65.263 89.393 -51.931 1.00 26.66 353 SER B CA 1
ATOM 4092 C C . SER B 1 365 ? 64.348 88.323 -51.371 1.00 28.96 353 SER B C 1
ATOM 4093 O O . SER B 1 365 ? 63.578 87.694 -52.129 1.00 31.12 353 SER B O 1
ATOM 4096 N N . VAL B 1 366 ? 64.441 88.093 -50.054 1.00 31.46 354 VAL B N 1
ATOM 4097 C CA . VAL B 1 366 ? 63.657 87.090 -49.379 1.00 31.37 354 VAL B CA 1
ATOM 4098 C C . VAL B 1 366 ? 63.036 87.762 -48.178 1.00 33.81 354 VAL B C 1
ATOM 4099 O O . VAL B 1 366 ? 63.671 88.579 -47.497 1.00 30.39 354 VAL B O 1
ATOM 4103 N N . MET B 1 367 ? 61.782 87.421 -47.943 1.00 31.82 355 MET B N 1
ATOM 4104 C CA . MET B 1 367 ? 61.107 87.897 -46.787 1.00 33.27 355 MET B CA 1
ATOM 4105 C C . MET B 1 367 ? 61.151 86.793 -45.755 1.00 35.02 355 MET B C 1
ATOM 4106 O O . MET B 1 367 ? 60.895 85.634 -46.072 1.00 35.33 355 MET B O 1
ATOM 4111 N N . VAL B 1 368 ? 61.480 87.145 -44.523 1.00 37.72 356 VAL B N 1
ATOM 4112 C CA . VAL B 1 368 ? 61.604 86.140 -43.461 1.00 38.80 356 VAL B CA 1
ATOM 4113 C C . VAL B 1 368 ? 60.912 86.591 -42.189 1.00 40.07 356 VAL B C 1
ATOM 4114 O O . VAL B 1 368 ? 60.995 87.758 -41.812 1.00 36.86 356 VAL B O 1
ATOM 4118 N N . GLY B 1 369 ? 60.228 85.638 -41.549 1.00 38.85 357 GLY B N 1
ATOM 4119 C CA . GLY B 1 369 ? 59.403 85.880 -40.431 1.00 36.87 357 GLY B CA 1
ATOM 4120 C C . GLY B 1 369 ? 59.867 85.095 -39.231 1.00 38.67 357 GLY B C 1
ATOM 4121 O O . GLY B 1 369 ? 60.389 85.677 -38.279 1.00 33.78 357 GLY B O 1
ATOM 4122 N N . SER B 1 370 ? 59.700 83.781 -39.272 1.00 39.27 358 SER B N 1
ATOM 4123 C CA . SER B 1 370 ? 59.950 82.981 -38.068 1.00 45.16 358 SER B CA 1
ATOM 4124 C C . SER B 1 370 ? 61.406 83.041 -37.622 1.00 44.13 358 SER B C 1
ATOM 4125 O O . SER B 1 370 ? 61.682 83.042 -36.423 1.00 40.89 358 SER B O 1
ATOM 4128 N N . ILE B 1 371 ? 62.328 83.133 -38.578 1.00 44.17 359 ILE B N 1
ATOM 4129 C CA . ILE B 1 371 ? 63.751 83.350 -38.265 1.00 48.61 359 ILE B CA 1
ATOM 4130 C C . ILE B 1 371 ? 64.013 84.608 -37.387 1.00 47.28 359 ILE B C 1
ATOM 4131 O O . ILE B 1 371 ? 64.856 84.556 -36.488 1.00 50.41 359 ILE B O 1
ATOM 4136 N N . PHE B 1 372 ? 63.293 85.712 -37.632 1.00 43.60 360 PHE B N 1
ATOM 4137 C CA . PHE B 1 372 ? 63.428 86.929 -36.792 1.00 41.32 360 PHE B CA 1
ATOM 4138 C C . PHE B 1 372 ? 62.548 86.938 -35.526 1.00 41.51 360 PHE B C 1
ATOM 4139 O O . PHE B 1 372 ? 62.755 87.786 -34.632 1.00 38.48 360 PHE B O 1
ATOM 4147 N N . ALA B 1 373 ? 61.564 86.031 -35.462 1.00 40.54 361 ALA B N 1
ATOM 4148 C CA . ALA B 1 373 ? 60.646 85.975 -34.335 1.00 43.38 361 ALA B CA 1
ATOM 4149 C C . ALA B 1 373 ? 61.409 85.748 -33.026 1.00 43.62 361 ALA B C 1
ATOM 4150 O O . ALA B 1 373 ? 60.970 86.180 -31.966 1.00 46.03 361 ALA B O 1
ATOM 4152 N N . GLY B 1 374 ? 62.569 85.095 -33.089 1.00 42.68 362 GLY B N 1
ATOM 4153 C CA . GLY B 1 374 ? 63.330 84.855 -31.853 1.00 40.81 362 GLY B CA 1
ATOM 4154 C C . GLY B 1 374 ? 64.361 85.894 -31.454 1.00 40.88 362 GLY B C 1
ATOM 4155 O O . GLY B 1 374 ? 65.176 85.650 -30.551 1.00 41.46 362 GLY B O 1
ATOM 4156 N N . THR B 1 375 ? 64.347 87.060 -32.095 1.00 39.57 363 THR B N 1
ATOM 4157 C CA . THR B 1 375 ? 65.395 88.043 -31.818 1.00 38.06 363 THR B CA 1
ATOM 4158 C C . THR B 1 375 ? 64.977 89.007 -30.747 1.00 37.23 363 THR B C 1
ATOM 4159 O O . THR B 1 375 ? 63.785 89.212 -30.532 1.00 37.60 363 THR B O 1
ATOM 4163 N N . GLU B 1 376 ? 65.961 89.629 -30.096 1.00 38.63 364 GLU B N 1
ATOM 4164 C CA . GLU B 1 376 ? 65.700 90.635 -29.065 1.00 40.00 364 GLU B CA 1
ATOM 4165 C C . GLU B 1 376 ? 64.692 91.682 -29.553 1.00 39.43 364 GLU B C 1
ATOM 4166 O O . GLU B 1 376 ? 63.757 92.031 -28.833 1.00 39.74 364 GLU B O 1
ATOM 4169 N N . GLU B 1 377 ? 64.866 92.151 -30.784 1.00 37.29 365 GLU B N 1
ATOM 4170 C CA . GLU B 1 377 ? 64.075 93.274 -31.301 1.00 36.86 365 GLU B CA 1
ATOM 4171 C C . GLU B 1 377 ? 62.650 92.927 -31.724 1.00 34.79 365 GLU B C 1
ATOM 4172 O O . GLU B 1 377 ? 61.835 93.827 -31.965 1.00 37.40 365 GLU B O 1
ATOM 4178 N N . ALA B 1 378 ? 62.337 91.645 -31.841 1.00 33.46 366 ALA B N 1
ATOM 4179 C CA . ALA B 1 378 ? 60.973 91.252 -32.212 1.00 34.88 366 ALA B CA 1
ATOM 4180 C C . ALA B 1 378 ? 60.010 91.677 -31.080 1.00 37.03 366 ALA B C 1
ATOM 4181 O O . ALA B 1 378 ? 60.404 91.676 -29.927 1.00 36.77 366 ALA B O 1
ATOM 4183 N N . PRO B 1 379 ? 58.755 92.048 -31.411 1.00 39.72 367 PRO B N 1
ATOM 4184 C CA . PRO B 1 379 ? 57.817 92.667 -30.466 1.00 42.37 367 PRO B CA 1
ATOM 4185 C C . PRO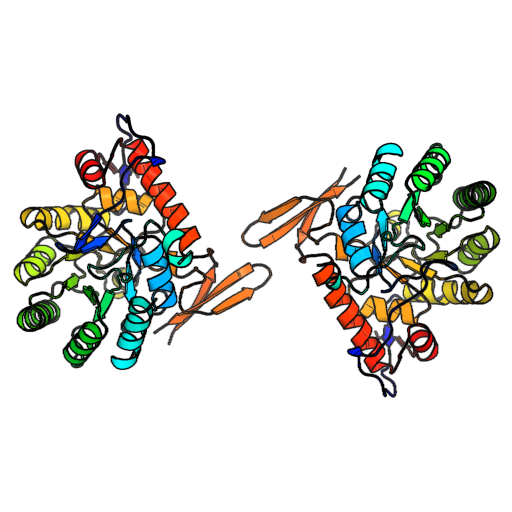 B 1 379 ? 57.705 92.079 -29.058 1.00 44.89 367 PRO B C 1
ATOM 4186 O O . PRO B 1 379 ? 57.611 92.853 -28.085 1.00 49.49 367 PRO B O 1
ATOM 4190 N N . GLY B 1 380 ? 57.704 90.752 -28.922 1.00 45.52 368 GLY B N 1
ATOM 4191 C CA . GLY B 1 380 ? 57.397 90.132 -27.610 1.00 47.54 368 GLY B CA 1
ATOM 4192 C C . GLY B 1 380 ? 58.372 90.348 -26.441 1.00 46.28 368 GLY B C 1
ATOM 4193 O O . GLY B 1 380 ? 59.351 91.093 -26.548 1.00 46.34 368 GLY B O 1
ATOM 4194 N N . GLU B 1 381 ? 58.093 89.689 -25.317 1.00 46.66 369 GLU B N 1
ATOM 4195 C CA . GLU B 1 381 ? 58.960 89.739 -24.131 1.00 47.63 369 GLU B CA 1
ATOM 4196 C C . GLU B 1 381 ? 60.060 88.680 -24.212 1.00 45.61 369 GLU B C 1
ATOM 4197 O O . GLU B 1 381 ? 59.796 87.535 -24.605 1.00 43.62 369 GLU B O 1
ATOM 4203 N N . THR B 1 382 ? 61.285 89.065 -23.847 1.00 42.63 370 THR B N 1
ATOM 4204 C CA . THR B 1 382 ? 62.386 88.122 -23.689 1.00 41.92 370 THR B CA 1
ATOM 4205 C C . THR B 1 382 ? 62.263 87.488 -22.272 1.00 43.45 370 THR B C 1
ATOM 4206 O O . THR B 1 382 ? 62.266 88.206 -21.282 1.00 39.31 370 THR B O 1
ATOM 4210 N N . ILE B 1 383 ? 62.171 86.157 -22.199 1.00 45.33 371 ILE B N 1
ATOM 4211 C CA . ILE B 1 383 ? 61.867 85.432 -20.951 1.00 48.78 371 ILE B CA 1
ATOM 4212 C C . ILE B 1 383 ? 62.864 84.288 -20.627 1.00 50.32 371 ILE B C 1
ATOM 4213 O O . ILE B 1 383 ? 63.467 83.703 -21.535 1.00 51.73 371 ILE B O 1
ATOM 4218 N N . LEU B 1 384 ? 63.042 83.984 -19.342 1.00 50.61 372 LEU B N 1
ATOM 4219 C CA . LEU B 1 384 ? 63.891 82.854 -18.927 1.00 52.67 372 LEU B CA 1
ATOM 4220 C C . LEU B 1 384 ? 63.055 81.720 -18.335 1.00 53.24 372 LEU B C 1
ATOM 4221 O O . LEU B 1 384 ? 62.396 81.889 -17.302 1.00 52.70 372 LEU B O 1
ATOM 4223 N N . TYR B 1 385 ? 63.063 80.582 -19.026 1.00 54.93 373 TYR B N 1
ATOM 4224 C CA . TYR B 1 385 ? 62.358 79.387 -18.578 1.00 55.25 373 TYR B CA 1
ATOM 4225 C C . TYR B 1 385 ? 63.263 78.158 -18.572 1.00 57.04 373 TYR B C 1
ATOM 4226 O O . TYR B 1 385 ? 63.758 77.715 -19.622 1.00 58.37 373 TYR B O 1
ATOM 4235 N N . GLN B 1 386 ? 63.449 77.616 -17.372 1.00 58.28 374 GLN B N 1
ATOM 4236 C CA . GLN B 1 386 ? 64.293 76.454 -17.122 1.00 58.68 374 GLN B CA 1
ATOM 4237 C C . GLN B 1 386 ? 65.673 76.599 -17.750 1.00 57.03 374 GLN B C 1
ATOM 4238 O O . GLN B 1 386 ? 66.073 75.779 -18.570 1.00 56.39 374 GLN B O 1
ATOM 4241 N N . GLY B 1 387 ? 66.385 77.658 -17.368 1.00 55.91 375 GLY B N 1
ATOM 4242 C CA . GLY B 1 387 ? 67.755 77.897 -17.822 1.00 55.28 375 GLY B CA 1
ATOM 4243 C C . GLY B 1 387 ? 67.900 78.314 -19.276 1.00 54.94 375 GLY B C 1
ATOM 4244 O O . GLY B 1 387 ? 69.014 78.587 -19.731 1.00 56.80 375 GLY B O 1
ATOM 4245 N N . ARG B 1 388 ? 66.783 78.374 -20.003 1.00 52.75 376 ARG B N 1
ATOM 4246 C CA . ARG B 1 388 ? 66.788 78.709 -21.428 1.00 50.89 376 ARG B CA 1
ATOM 4247 C C . ARG B 1 388 ? 66.073 80.018 -21.709 1.00 49.86 376 ARG B C 1
ATOM 4248 O O . ARG B 1 388 ? 65.067 80.345 -21.056 1.00 48.87 376 ARG B O 1
ATOM 4256 N N . LYS B 1 389 ? 66.591 80.739 -22.703 1.00 49.62 377 LYS B N 1
ATOM 4257 C CA . LYS B 1 389 ? 66.047 82.026 -23.120 1.00 47.98 377 LYS B CA 1
ATOM 4258 C C . LYS B 1 389 ? 65.041 81.842 -24.253 1.00 49.31 377 LYS B C 1
ATOM 4259 O O . LYS B 1 389 ? 65.250 81.050 -25.192 1.00 51.11 377 LYS B O 1
ATOM 4265 N N . TYR B 1 390 ? 63.927 82.553 -24.137 1.00 48.70 378 TYR B N 1
ATOM 4266 C CA . TYR B 1 390 ? 62.868 82.468 -25.110 1.00 46.31 378 TYR B CA 1
ATOM 4267 C C . TYR B 1 390 ? 62.320 83.840 -25.432 1.00 48.21 378 TYR B C 1
ATOM 4268 O O . TYR B 1 390 ? 62.518 84.815 -24.690 1.00 48.33 378 TYR B O 1
ATOM 4277 N N . LYS B 1 391 ? 61.604 83.896 -26.545 1.00 50.07 379 LYS B N 1
ATOM 4278 C CA . LYS B 1 391 ? 60.906 85.088 -26.943 1.00 51.95 379 LYS B CA 1
ATOM 4279 C C . LYS B 1 391 ? 59.427 84.755 -26.867 1.00 53.45 379 LYS B C 1
ATOM 4280 O O . LYS B 1 391 ? 58.933 83.885 -27.589 1.00 52.68 379 LYS B O 1
ATOM 4286 N N . ALA B 1 392 ? 58.747 85.423 -25.940 1.00 54.72 380 ALA B N 1
ATOM 4287 C CA . ALA B 1 392 ? 57.325 85.212 -25.693 1.00 57.72 380 ALA B CA 1
ATOM 4288 C C . ALA B 1 392 ? 56.465 86.107 -26.594 1.00 60.00 380 ALA B C 1
ATOM 4289 O O . ALA B 1 392 ? 56.394 87.328 -26.394 1.00 60.00 380 ALA B O 1
ATOM 4291 N N . TYR B 1 393 ? 55.810 85.490 -27.580 1.00 61.67 381 TYR B N 1
ATOM 4292 C CA . TYR B 1 393 ? 55.041 86.232 -28.582 1.00 63.20 381 TYR B CA 1
ATOM 4293 C C . TYR B 1 393 ? 53.530 86.274 -28.303 1.00 64.92 381 TYR B C 1
ATOM 4294 O O . TYR B 1 393 ? 53.023 85.582 -27.418 1.00 65.25 381 TYR B O 1
ATOM 4303 N N . ARG B 1 394 ? 52.829 87.106 -29.068 1.00 67.44 382 ARG B N 1
ATOM 4304 C CA . ARG B 1 394 ? 51.377 87.282 -28.970 1.00 69.62 382 ARG B CA 1
ATOM 4305 C C . ARG B 1 394 ? 50.901 87.804 -30.331 1.00 72.16 382 ARG B C 1
ATOM 4306 O O . ARG B 1 394 ? 51.363 88.856 -30.792 1.00 71.92 382 ARG B O 1
ATOM 4307 N N . GLY B 1 395 ? 50.002 87.062 -30.976 1.00 72.47 383 GLY B N 1
ATOM 4308 C CA . GLY B 1 395 ? 49.506 87.424 -32.303 1.00 75.26 383 GLY B CA 1
ATOM 4309 C C . GLY B 1 395 ? 47.994 87.486 -32.399 1.00 77.11 383 GLY B C 1
ATOM 4310 O O . GLY B 1 395 ? 47.294 87.273 -31.398 1.00 77.65 383 GLY B O 1
ATOM 4311 N N . MET B 1 396 ? 47.490 87.780 -33.602 1.00 78.42 384 MET B N 1
ATOM 4312 C CA . MET B 1 396 ? 46.042 87.844 -33.848 1.00 79.60 384 MET B CA 1
ATOM 4313 C C . MET B 1 396 ? 45.518 86.547 -34.465 1.00 80.46 384 MET B C 1
ATOM 4314 O O . MET B 1 396 ? 44.711 85.838 -33.852 1.00 80.99 384 MET B O 1
ATOM 4316 N N . GLY B 1 422 ? 43.090 85.580 -30.407 1.00 70.02 410 GLY B N 1
ATOM 4317 C CA . GLY B 1 422 ? 44.540 85.746 -30.428 1.00 70.92 410 GLY B CA 1
ATOM 4318 C C . GLY B 1 422 ? 45.328 84.519 -29.985 1.00 71.38 410 GLY B C 1
ATOM 4319 O O . GLY B 1 422 ? 44.891 83.752 -29.122 1.00 70.54 410 GLY B O 1
ATOM 4320 N N . ILE B 1 423 ? 46.501 84.337 -30.584 1.00 71.55 411 ILE B N 1
ATOM 4321 C CA . ILE B 1 423 ? 47.414 83.252 -30.212 1.00 71.45 411 ILE B CA 1
ATOM 4322 C C . ILE B 1 423 ? 48.596 83.833 -29.422 1.00 70.81 411 ILE B C 1
ATOM 4323 O O . ILE B 1 423 ? 48.875 85.028 -29.496 1.00 71.72 411 ILE B O 1
ATOM 4328 N N . GLU B 1 424 ? 49.254 82.989 -28.637 1.00 69.83 412 GLU B N 1
ATOM 4329 C CA . GLU B 1 424 ? 50.385 83.399 -27.813 1.00 68.72 412 GLU B CA 1
ATOM 4330 C C . GLU B 1 424 ? 51.317 82.209 -27.735 1.00 67.33 412 GLU B C 1
ATOM 4331 O O . GLU B 1 424 ? 50.906 81.082 -27.986 1.00 66.06 412 GLU B O 1
ATOM 4332 N N . GLY B 1 425 ? 52.577 82.447 -27.407 1.00 66.97 413 GLY B N 1
ATOM 4333 C CA . GLY B 1 425 ? 53.506 81.337 -27.272 1.00 67.44 413 GLY B CA 1
ATOM 4334 C C . GLY B 1 425 ? 54.963 81.711 -27.143 1.00 67.60 413 GLY B C 1
ATOM 4335 O O . GLY B 1 425 ? 55.295 82.827 -26.763 1.00 68.43 413 GLY B O 1
ATOM 4336 N N . MET B 1 426 ? 55.835 80.778 -27.511 1.00 67.38 414 MET B N 1
ATOM 4337 C CA . MET B 1 426 ? 57.232 80.856 -27.129 1.00 65.75 414 MET B CA 1
ATOM 4338 C C . MET B 1 426 ? 58.121 80.310 -28.212 1.00 63.43 414 MET B C 1
ATOM 4339 O O . MET B 1 426 ? 57.909 79.186 -28.676 1.00 64.25 414 MET B O 1
ATOM 4344 N N . VAL B 1 427 ? 59.098 81.102 -28.646 1.00 60.99 415 VAL B N 1
ATOM 4345 C CA . VAL B 1 427 ? 60.125 80.574 -29.560 1.00 58.15 415 VAL B CA 1
ATOM 4346 C C . VAL B 1 427 ? 61.516 80.788 -28.948 1.00 55.70 415 VAL B C 1
ATOM 4347 O O . VAL B 1 427 ? 61.724 81.754 -28.195 1.00 55.82 415 VAL B O 1
ATOM 4351 N N . PRO B 1 428 ? 62.444 79.853 -29.205 1.00 50.95 416 PRO B N 1
ATOM 4352 C CA . PRO B 1 428 ? 63.813 80.023 -28.756 1.00 49.91 416 PRO B CA 1
ATOM 4353 C C . PRO B 1 428 ? 64.418 81.383 -29.101 1.00 48.73 416 PRO B C 1
ATOM 4354 O O . PRO B 1 428 ? 64.290 81.889 -30.219 1.00 48.70 416 PRO B O 1
ATOM 4358 N N . TYR B 1 429 ? 65.060 81.973 -28.108 1.00 48.48 417 TYR B N 1
ATOM 4359 C CA . TYR B 1 429 ? 65.736 83.239 -28.278 1.00 48.75 417 TYR B CA 1
ATOM 4360 C C . TYR B 1 429 ? 66.953 82.994 -29.152 1.00 47.18 417 TYR B C 1
ATOM 4361 O O . TYR B 1 429 ? 67.721 82.071 -28.893 1.00 46.79 417 TYR B O 1
ATOM 4370 N N . LYS B 1 430 ? 67.126 83.815 -30.177 1.00 45.49 418 LYS B N 1
ATOM 4371 C CA . LYS B 1 430 ? 68.198 83.590 -31.164 1.00 48.20 418 LYS B CA 1
ATOM 4372 C C . LYS B 1 430 ? 69.267 84.676 -31.126 1.00 45.90 418 LYS B C 1
ATOM 4373 O O . LYS B 1 430 ? 70.177 84.699 -31.959 1.00 47.68 418 LYS B O 1
ATOM 4379 N N . GLY B 1 431 ? 69.149 85.587 -30.170 1.00 43.31 419 GLY B N 1
ATOM 4380 C CA . GLY B 1 431 ? 70.089 86.692 -30.071 1.00 41.61 419 GLY B CA 1
ATOM 4381 C C . GLY B 1 431 ? 69.496 87.955 -30.662 1.00 41.02 419 GLY B C 1
ATOM 4382 O O . GLY B 1 431 ? 68.272 88.114 -30.683 1.00 41.66 419 GLY B O 1
ATOM 4383 N N . THR B 1 432 ? 70.363 88.848 -31.143 1.00 39.49 420 THR B N 1
ATOM 4384 C CA . THR B 1 432 ? 69.926 90.115 -31.732 1.00 38.61 420 THR B CA 1
ATOM 4385 C C . THR B 1 432 ? 69.654 89.949 -33.222 1.00 38.12 420 THR B C 1
ATOM 4386 O O . THR B 1 432 ? 70.064 88.964 -33.820 1.00 38.63 420 THR B O 1
ATOM 4390 N N . VAL B 1 433 ? 68.933 90.898 -33.810 1.00 38.11 421 VAL B N 1
ATOM 4391 C CA . VAL B 1 433 ? 68.784 90.966 -35.271 1.00 38.76 421 VAL B CA 1
ATOM 4392 C C . VAL B 1 433 ? 70.154 90.883 -35.965 1.00 39.23 421 VAL B C 1
ATOM 4393 O O . VAL B 1 433 ? 70.297 90.159 -36.935 1.00 39.11 421 VAL B O 1
ATOM 4397 N N . LYS B 1 434 ? 71.141 91.623 -35.449 1.00 40.19 422 LYS B N 1
ATOM 4398 C CA . LYS B 1 434 ? 72.528 91.634 -35.969 1.00 39.49 422 LYS B CA 1
ATOM 4399 C C . LYS B 1 434 ? 73.199 90.245 -35.990 1.00 38.05 422 LYS B C 1
ATOM 4400 O O . LYS B 1 434 ? 73.807 89.875 -36.983 1.00 39.76 422 LYS B O 1
ATOM 4406 N N . ASP B 1 435 ? 73.075 89.492 -34.894 1.00 37.37 423 ASP B N 1
ATOM 4407 C CA . ASP B 1 435 ? 73.571 88.112 -34.810 1.00 38.70 423 ASP B CA 1
ATOM 4408 C C . ASP B 1 435 ? 72.936 87.211 -35.888 1.00 38.94 423 ASP B C 1
ATOM 4409 O O . ASP B 1 435 ? 73.613 86.397 -36.524 1.00 39.28 423 ASP B O 1
ATOM 4414 N N . VAL B 1 436 ? 71.632 87.359 -36.078 1.00 36.44 424 VAL B N 1
ATOM 4415 C CA . VAL B 1 436 ? 70.898 86.494 -36.972 1.00 35.41 424 VAL B CA 1
ATOM 4416 C C . VAL B 1 436 ? 71.285 86.848 -38.408 1.00 36.72 424 VAL B C 1
ATOM 4417 O O . VAL B 1 436 ? 71.609 85.971 -39.197 1.00 36.58 424 VAL B O 1
ATOM 4421 N N . VAL B 1 437 ? 71.309 88.139 -38.720 1.00 36.98 425 VAL B N 1
ATOM 4422 C CA . VAL B 1 437 ? 71.736 88.596 -40.054 1.00 37.43 425 VAL B CA 1
ATOM 4423 C C . VAL B 1 437 ? 73.132 88.112 -40.403 1.00 39.00 425 VAL B C 1
ATOM 4424 O O . VAL B 1 437 ? 73.367 87.605 -41.508 1.00 41.80 425 VAL B O 1
ATOM 4428 N N . HIS B 1 438 ? 74.044 88.260 -39.453 1.00 39.32 426 HIS B N 1
ATOM 4429 C CA . HIS B 1 438 ? 75.433 87.824 -39.595 1.00 41.33 426 HIS B CA 1
ATOM 4430 C C . HIS B 1 438 ? 75.516 86.363 -40.026 1.00 38.55 426 HIS B C 1
ATOM 4431 O O . HIS B 1 438 ? 76.188 86.039 -41.007 1.00 39.37 426 HIS B O 1
ATOM 4438 N N . GLN B 1 439 ? 74.790 85.498 -39.329 1.00 37.28 427 GLN B N 1
ATOM 4439 C CA . GLN B 1 439 ? 74.749 84.095 -39.686 1.00 39.04 427 GLN B CA 1
ATOM 4440 C C . GLN B 1 439 ? 74.158 83.939 -41.087 1.00 38.44 427 GLN B C 1
ATOM 4441 O O . GLN B 1 439 ? 74.760 83.301 -41.959 1.00 40.08 427 GLN B O 1
ATOM 4447 N N . LEU B 1 440 ? 73.021 84.580 -41.333 1.00 36.21 428 LEU B N 1
ATOM 4448 C CA . LEU B 1 440 ? 72.340 84.434 -42.627 1.00 35.11 428 LEU B CA 1
ATOM 4449 C C . LEU B 1 440 ? 73.190 84.928 -43.788 1.00 36.25 428 LEU B C 1
ATOM 4450 O O . LEU B 1 440 ? 73.256 84.294 -44.834 1.00 37.80 428 LEU B O 1
ATOM 4455 N N . VAL B 1 441 ? 73.835 86.067 -43.579 1.00 35.71 429 VAL B N 1
ATOM 4456 C CA . VAL B 1 441 ? 74.694 86.675 -44.566 1.00 36.55 429 VAL B CA 1
ATOM 4457 C C . VAL B 1 441 ? 75.993 85.860 -44.718 1.00 36.44 429 VAL B C 1
ATOM 4458 O O . VAL B 1 441 ? 76.473 85.662 -45.848 1.00 36.38 429 VAL B O 1
ATOM 4462 N N . GLY B 1 442 ? 76.528 85.360 -43.599 1.00 32.90 430 GLY B N 1
ATOM 4463 C CA . GLY B 1 442 ? 77.620 84.393 -43.662 1.00 34.30 430 GLY B CA 1
ATOM 4464 C C . GLY B 1 442 ? 77.281 83.238 -44.614 1.00 35.41 430 GLY B C 1
ATOM 4465 O O . GLY B 1 442 ? 78.071 82.912 -45.522 1.00 35.82 430 GLY B O 1
ATOM 4466 N N . GLY B 1 443 ? 76.100 82.639 -44.436 1.00 32.77 431 GLY B N 1
ATOM 4467 C CA . GLY B 1 443 ? 75.679 81.481 -45.253 1.00 30.23 431 GLY B CA 1
ATOM 4468 C C . GLY B 1 443 ? 75.528 81.891 -46.706 1.00 31.48 431 GLY B C 1
ATOM 4469 O O . GLY B 1 443 ? 75.943 81.181 -47.628 1.00 31.50 431 GLY B O 1
ATOM 4470 N N . LEU B 1 444 ? 74.926 83.055 -46.921 1.00 29.86 432 LEU B N 1
ATOM 4471 C CA . LEU B 1 444 ? 74.755 83.520 -48.272 1.00 33.46 432 LEU B CA 1
ATOM 4472 C C . LEU B 1 444 ? 76.106 83.757 -48.983 1.00 32.59 432 LEU B C 1
ATOM 4473 O O . LEU B 1 444 ? 76.288 83.339 -50.124 1.00 32.93 432 LEU B O 1
ATOM 4478 N N . ARG B 1 445 ? 77.028 84.424 -48.294 1.00 30.71 433 ARG B N 1
ATOM 4479 C CA . ARG B 1 445 ? 78.366 84.679 -48.836 1.00 35.24 433 ARG B CA 1
ATOM 4480 C C . ARG B 1 445 ? 79.101 83.375 -49.193 1.00 33.79 433 ARG B C 1
ATOM 4481 O O . ARG B 1 445 ? 79.707 83.254 -50.281 1.00 30.37 433 ARG B O 1
ATOM 4489 N N . SER B 1 446 ? 79.043 82.418 -48.274 1.00 31.76 434 SER B N 1
ATOM 4490 C CA . SER B 1 446 ? 79.607 81.096 -48.494 1.00 34.76 434 SER B CA 1
ATOM 4491 C C . SER B 1 446 ? 79.015 80.379 -49.718 1.00 35.15 434 SER B C 1
ATOM 4492 O O . SER B 1 446 ? 79.762 79.872 -50.528 1.00 32.56 434 SER B O 1
ATOM 4495 N N . GLY B 1 447 ? 77.685 80.356 -49.862 1.00 32.92 435 GLY B N 1
ATOM 4496 C CA . GLY B 1 447 ? 77.089 79.765 -51.052 1.00 29.61 435 GLY B CA 1
ATOM 4497 C C . GLY B 1 447 ? 77.455 80.446 -52.343 1.00 30.29 435 GLY B C 1
ATOM 4498 O O . GLY B 1 447 ? 77.754 79.791 -53.347 1.00 31.33 435 GLY B O 1
ATOM 4499 N N . MET B 1 448 ? 77.424 81.771 -52.340 1.00 30.80 436 MET B N 1
ATOM 4500 C CA . MET B 1 448 ? 77.925 82.515 -53.498 1.00 29.86 436 MET B CA 1
ATOM 4501 C C . MET B 1 448 ? 79.398 82.230 -53.785 1.00 30.44 436 MET B C 1
ATOM 4502 O O . MET B 1 448 ? 79.809 82.098 -54.975 1.00 28.79 436 MET B O 1
ATOM 4507 N N . GLY B 1 449 ? 80.194 82.151 -52.708 1.00 29.33 437 GLY B N 1
ATOM 4508 C CA . GLY B 1 449 ? 81.582 81.696 -52.798 1.00 32.60 437 GLY B CA 1
ATOM 4509 C C . GLY B 1 449 ? 81.733 80.373 -53.560 1.00 34.93 437 GLY B C 1
ATOM 4510 O O . GLY B 1 449 ? 82.597 80.244 -54.436 1.00 36.04 437 GLY B O 1
ATOM 4511 N N . TYR B 1 450 ? 80.857 79.403 -53.260 1.00 33.43 438 TYR B N 1
ATOM 4512 C CA . TYR B 1 450 ? 80.931 78.042 -53.814 1.00 31.17 438 TYR B CA 1
ATOM 4513 C C . TYR B 1 450 ? 80.570 78.017 -55.294 1.00 29.86 438 TYR B C 1
ATOM 4514 O O . TYR B 1 450 ? 80.990 77.140 -56.052 1.00 34.79 438 TYR B O 1
ATOM 4523 N N . ILE B 1 451 ? 79.771 78.994 -55.686 1.00 28.89 439 ILE B N 1
ATOM 4524 C CA . ILE B 1 451 ? 79.241 79.084 -57.009 1.00 30.46 439 ILE B CA 1
ATOM 4525 C C . ILE B 1 451 ? 80.098 80.046 -57.852 1.00 32.63 439 ILE B C 1
ATOM 4526 O O . ILE B 1 451 ? 79.943 80.116 -59.057 1.00 31.20 439 ILE B O 1
ATOM 4531 N N . GLY B 1 452 ? 81.056 80.700 -57.189 1.00 32.13 440 GLY B N 1
ATOM 4532 C CA . GLY B 1 452 ? 81.892 81.735 -57.795 1.00 33.23 440 GLY B CA 1
ATOM 4533 C C . GLY B 1 452 ? 81.125 82.962 -58.253 1.00 35.18 440 GLY B C 1
ATOM 4534 O O . GLY B 1 452 ? 81.529 83.586 -59.235 1.00 32.49 440 GLY B O 1
ATOM 4535 N N . ALA B 1 453 ? 80.018 83.279 -57.559 1.00 34.27 441 ALA B N 1
ATOM 4536 C CA . ALA B 1 453 ? 79.176 84.452 -57.835 1.00 31.15 441 ALA B CA 1
ATOM 4537 C C . ALA B 1 453 ? 79.612 85.641 -57.008 1.00 31.08 441 ALA B C 1
ATOM 4538 O O . ALA B 1 453 ? 79.583 85.590 -55.781 1.00 34.06 441 ALA B O 1
ATOM 4540 N N . ARG B 1 454 ? 80.061 86.698 -57.678 1.00 33.83 442 ARG B N 1
ATOM 4541 C CA . ARG B 1 454 ? 80.470 87.939 -57.000 1.00 33.57 442 ARG B CA 1
ATOM 4542 C C . ARG B 1 454 ? 79.275 88.844 -56.659 1.00 32.93 442 ARG B C 1
ATOM 4543 O O . ARG B 1 454 ? 79.389 89.729 -55.798 1.00 34.07 442 ARG B O 1
ATOM 4551 N N . THR B 1 455 ? 78.157 88.642 -57.350 1.00 32.98 443 THR B N 1
ATOM 4552 C CA . THR B 1 455 ? 76.958 89.466 -57.174 1.00 32.76 443 THR B CA 1
ATOM 4553 C C . THR B 1 455 ? 75.734 88.583 -57.264 1.00 32.21 443 THR B C 1
ATOM 4554 O O . THR B 1 455 ? 75.806 87.458 -57.733 1.00 32.52 443 THR B O 1
ATOM 4558 N N . ILE B 1 456 ? 74.600 89.117 -56.843 1.00 34.44 444 ILE B N 1
ATOM 4559 C CA . ILE B 1 456 ? 73.368 88.373 -56.889 1.00 35.24 444 ILE B CA 1
ATOM 4560 C C . ILE B 1 456 ? 72.930 88.092 -58.336 1.00 35.96 444 ILE B C 1
ATOM 4561 O O . ILE B 1 456 ? 72.438 86.997 -58.651 1.00 34.90 444 ILE B O 1
ATOM 4566 N N . LYS B 1 457 ? 73.126 89.071 -59.207 1.00 36.35 445 LYS B N 1
ATOM 4567 C CA . LYS B 1 457 ? 72.869 88.876 -60.626 1.00 39.68 445 LYS B CA 1
ATOM 4568 C C . LYS B 1 457 ? 73.731 87.724 -61.117 1.00 37.94 445 LYS B C 1
ATOM 4569 O O . LYS B 1 457 ? 73.251 86.863 -61.817 1.00 41.16 445 LYS B O 1
ATOM 4573 N N . GLU B 1 458 ? 74.996 87.676 -60.716 1.00 38.81 446 GLU B N 1
ATOM 4574 C CA . GLU B 1 458 ? 75.863 86.616 -61.183 1.00 39.08 446 GLU B CA 1
ATOM 4575 C C . GLU B 1 458 ? 75.387 85.258 -60.704 1.00 39.46 446 GLU B C 1
ATOM 4576 O O . GLU B 1 458 ? 75.346 84.308 -61.495 1.00 39.15 446 GLU B O 1
ATOM 4582 N N . LEU B 1 459 ? 75.046 85.174 -59.421 1.00 36.61 447 LEU B N 1
ATOM 4583 C CA . LEU B 1 459 ? 74.491 83.950 -58.871 1.00 34.98 447 LEU B CA 1
ATOM 4584 C C . LEU B 1 459 ? 73.317 83.424 -59.709 1.00 36.53 447 LEU B C 1
ATOM 4585 O O . LEU B 1 459 ? 73.258 82.232 -60.017 1.00 38.06 447 LEU B O 1
ATOM 4590 N N . GLN B 1 460 ? 72.405 84.308 -60.086 1.00 34.83 448 GLN B N 1
ATOM 4591 C CA . GLN B 1 460 ? 71.243 83.921 -60.879 1.00 36.41 448 GLN B CA 1
ATOM 4592 C C . GLN B 1 460 ? 71.637 83.425 -62.280 1.00 39.30 448 GLN B C 1
ATOM 4593 O O . GLN B 1 460 ? 70.951 82.576 -62.842 1.00 34.59 448 GLN B O 1
ATOM 4599 N N . GLU B 1 461 ? 72.758 83.927 -62.807 1.00 40.58 449 GLU B N 1
ATOM 4600 C CA . GLU B 1 461 ? 73.255 83.519 -64.138 1.00 44.20 449 GLU B CA 1
ATOM 4601 C C . GLU B 1 461 ? 74.131 82.265 -64.025 1.00 42.58 449 GLU B C 1
ATOM 4602 O O . GLU B 1 461 ? 74.150 81.471 -64.928 1.00 46.10 449 GLU B O 1
ATOM 4608 N N . LYS B 1 462 ? 74.819 82.071 -62.900 1.00 41.51 450 LYS B N 1
ATOM 4609 C CA . LYS B 1 462 ? 75.652 80.893 -62.690 1.00 41.53 450 LYS B CA 1
ATOM 4610 C C . LYS B 1 462 ? 74.894 79.676 -62.075 1.00 41.69 450 LYS B C 1
ATOM 4611 O O . LYS B 1 462 ? 75.460 78.573 -61.990 1.00 43.90 450 LYS B O 1
ATOM 4617 N N . ALA B 1 463 ? 73.659 79.868 -61.621 1.00 37.50 451 ALA B N 1
ATOM 4618 C CA . ALA B 1 463 ? 72.993 78.855 -60.799 1.00 32.75 451 ALA B CA 1
ATOM 4619 C C . ALA B 1 463 ? 72.732 77.579 -61.601 1.00 32.62 451 ALA B C 1
ATOM 4620 O O . ALA B 1 463 ? 72.091 77.623 -62.641 1.00 31.59 451 ALA B O 1
ATOM 4622 N N . VAL B 1 464 ? 73.248 76.468 -61.101 1.00 31.47 452 VAL B N 1
ATOM 4623 C CA . VAL B 1 464 ? 72.917 75.150 -61.640 1.00 33.12 452 VAL B CA 1
ATOM 4624 C C . VAL B 1 464 ? 72.360 74.343 -60.488 1.00 30.95 452 VAL B C 1
ATOM 4625 O O . VAL B 1 464 ? 73.005 74.190 -59.454 1.00 34.81 452 VAL B O 1
ATOM 4629 N N . PHE B 1 465 ? 71.126 73.901 -60.649 1.00 30.89 453 PHE B N 1
ATOM 4630 C CA . PHE B 1 465 ? 70.440 73.122 -59.650 1.00 32.86 453 PHE B CA 1
ATOM 4631 C C . PHE B 1 465 ? 70.449 71.628 -59.940 1.00 32.30 453 PHE B C 1
ATOM 4632 O O . PHE B 1 465 ? 70.333 71.224 -61.095 1.00 32.07 453 PHE B O 1
ATOM 4640 N N . VAL B 1 466 ? 70.569 70.820 -58.888 1.00 31.25 454 VAL B N 1
ATOM 4641 C CA . VAL B 1 466 ? 70.231 69.390 -58.962 1.00 30.95 454 VAL B CA 1
ATOM 4642 C C . VAL B 1 466 ? 69.094 69.081 -58.001 1.00 31.06 454 VAL B C 1
ATOM 4643 O O . VAL B 1 466 ? 69.047 69.624 -56.917 1.00 30.81 454 VAL B O 1
ATOM 4647 N N . LYS B 1 467 ? 68.197 68.210 -58.435 1.00 29.07 455 LYS B N 1
ATOM 4648 C CA . LYS B 1 467 ? 67.124 67.705 -57.652 1.00 30.48 455 LYS B CA 1
ATOM 4649 C C . LYS B 1 467 ? 67.646 66.526 -56.864 1.00 32.08 455 LYS B C 1
ATOM 4650 O O . LYS B 1 467 ? 68.352 65.666 -57.410 1.00 31.06 455 LYS B O 1
ATOM 4656 N N . ILE B 1 468 ? 67.327 66.501 -55.566 1.00 32.12 456 ILE B N 1
ATOM 4657 C CA . ILE B 1 468 ? 67.743 65.407 -54.699 1.00 35.46 456 ILE B CA 1
ATOM 4658 C C . ILE B 1 468 ? 66.487 64.621 -54.224 1.00 38.78 456 ILE B C 1
ATOM 4659 O O . ILE B 1 468 ? 65.365 65.124 -54.282 1.00 37.84 456 ILE B O 1
ATOM 4664 N N . THR B 1 469 ? 66.661 63.386 -53.782 1.00 39.54 457 THR B N 1
ATOM 4665 C CA . THR B 1 469 ? 65.510 62.590 -53.351 1.00 41.83 457 THR B CA 1
ATOM 4666 C C . THR B 1 469 ? 65.241 62.781 -51.848 1.00 43.92 457 THR B C 1
ATOM 4667 O O . THR B 1 469 ? 66.054 63.399 -51.136 1.00 44.04 457 THR B O 1
#

Solvent-accessible surface area: 28761 Å² total; per-residue (Å²): 243,106,123,30,33,42,5,75,44,2,87,33,44,91,66,171,45,121,14,110,51,153,77,2,129,9,46,4,43,1,0,103,92,17,135,0,53,8,0,2,1,0,6,14,87,26,32,0,0,49,5,54,0,0,51,13,0,0,64,29,0,0,0,0,1,0,4,64,98,37,86,18,93,55,0,12,129,17,0,27,60,0,7,168,76,170,115,62,88,108,102,42,114,86,10,2,82,28,118,158,38,75,2,6,0,0,0,0,0,6,44,55,143,51,4,48,73,14,0,101,66,0,45,130,19,16,13,19,0,0,2,0,34,35,72,97,0,71,11,192,131,0,40,80,8,0,83,94,0,36,78,85,53,86,135,16,17,0,1,0,0,13,4,7,45,41,107,0,0,54,26,0,13,145,12,20,0,2,0,0,3,0,6,21,3,24,29,86,149,36,101,39,62,103,120,64,68,80,33,35,30,3,2,13,0,0,74,69,0,2,96,20,1,132,146,86,92,4,0,2,2,0,24,20,30,9,137,143,13,34,6,1,7,24,0,0,6,7,6,0,33,0,0,7,5,12,79,21,0,12,0,0,70,37,4,46,18,114,54,50,112,127,126,59,71,109,41,7,25,24,155,21,70,115,125,131,35,97,46,81,58,82,11,41,0,116,76,15,7,139,103,4,23,34,21,2,57,45,12,0,7,146,3,1,0,106,51,8,148,47,0,48,115,74,26,73,50,72,124,63,179,238,100,121,32,34,40,6,84,42,2,88,30,46,90,57,175,44,144,9,104,59,156,53,2,110,5,47,5,43,0,0,101,92,18,139,0,54,8,0,1,1,0,6,15,85,24,23,0,0,46,6,54,0,0,56,12,0,0,81,28,0,0,0,0,1,0,3,60,87,39,88,18,89,54,0,13,127,16,0,56,74,5,40,132,119,89,124,59,111,84,12,2,110,26,191,162,40,79,13,6,0,0,0,0,0,9,39,61,148,32,9,48,83,28,0,37,65,0,48,113,18,17,12,22,0,0,3,0,34,35,75,113,0,71,30,180,157,2,40,75,13,0,84,99,0,35,76,84,56,91,135,15,17,0,1,0,0,11,2,7,53,36,116,0,0,56,28,0,12,147,12,20,0,2,0,0,2,0,5,20,3,26,30,99,89,34,104,42,65,108,127,62,69,81,32,38,28,4,2,17,0,0,68,78,0,2,93,11,1,139,145,82,94,4,0,2,3,0,25,21,30,12,150,125,13,33,6,0,9,24,0,0,6,8,6,0,28,0,0,6,4,12,79,22,0,11,0,0,58,44,4,49,26,129,58,46,97,136,73,62,53,110,35,6,25,67,49,22,95,102,121,49,26,100,31,83,53,82,14,48,0,94,78,15,8,141,109,5,19,35,19,1,61,43,13,0,8,148,3,9,0,102,43,9,102,63,0,48,137,72,25,78,56,73,124,65,184

Radius of gyration: 34.43 Å; Cα contacts (8 Å, |Δi|>4): 1566; chains: 2; bounding box: 69×58×95 Å

B-factor: mean 39.94, std 10.48, range [11.28, 84.51]

Sequence (638 aa):
MKEALTFDDVLLVPQYSEVLPKDVKIDTRLTRQIRINIPLVSAAMDTVTEAALAKALAREGGIGIIHKNLTPDEQARQVSIVKKTIMSVIEHPNAARDEKGRLLVGAAVGTSPETMERVEKLVKAGVDVIVIDTAHGHSRRVIETLEMIKADYPDLPVVAGNVATPEGTEALIKAGADAVKVGVGPGSICTTRVVAGVGVPQLTAVMECSEVARKYDVPIIADGGIRYSGDIVKALAAGAESVMVGSIFAGTEEAPGETILYQGRKYKAYRGMGIEGMVPYKGTVKDVVHQLVGGLRSGMGYIGARTIKELQEKAVFVKITMKEALTFDDVLLVPQYSEVLPKDVKIDTRLTRQIRINIPLVSAAMDTVTEAALAKALAREGGIGIIHKNLTPDEQARQVSIVKSVIEHPNAARDEKGRLLVGAAVGTSPETMERVEKLVKAGVDVIVIDTAHGHSRRVIETLEMIKADYPDLPVVAGNVATPEGTEALIKAGADAVKVGVGPGSICTTRVVAGVGVPQLTAVMECSEVARKYDVPIIADGGIRYSGDIVKALAAGAESVMVGSIFAGTEEAPGETILYQGRKYKAYRGMGIEGMVPYKGTVKDVVHQLVGGLRSGMGYIGARTIKELQEKAVFVKIT